Protein AF-0000000066236155 (afdb_homodimer)

Solvent-accessible surface area (backbone atoms only — not comparable to full-atom values): 28434 Å² total; per-residue (Å²): 131,83,72,70,74,89,80,79,51,72,67,55,50,50,52,40,49,52,50,2,46,52,50,35,32,51,56,62,68,60,38,56,63,58,37,56,52,37,30,51,53,31,34,50,50,44,53,50,48,28,62,64,23,57,62,57,20,73,87,44,65,39,70,66,44,49,29,49,39,26,66,70,63,38,53,65,57,51,31,50,46,17,38,54,59,53,51,72,61,53,44,28,56,55,38,67,43,96,62,77,49,43,83,54,29,48,75,28,66,68,56,39,48,37,46,46,50,54,36,65,73,32,44,26,56,83,58,42,53,34,59,78,73,53,60,76,59,52,72,67,48,47,51,29,26,47,49,26,47,12,50,42,49,18,43,53,50,50,54,51,47,52,57,48,48,48,49,51,50,50,52,47,50,53,51,50,52,40,40,76,75,63,32,42,82,42,81,60,53,70,22,81,47,82,81,62,40,51,50,85,52,17,23,21,52,59,29,37,43,63,95,42,74,30,48,30,37,34,26,38,95,89,68,27,34,31,36,30,34,76,43,70,32,83,42,71,70,54,37,54,50,47,43,52,49,50,42,50,41,50,35,53,51,42,30,72,74,56,28,75,86,37,35,45,65,42,74,42,74,33,33,63,29,97,129,83,72,69,76,88,79,80,50,72,67,56,50,50,51,39,44,51,50,0,42,51,50,35,30,51,56,63,69,59,38,54,62,57,37,55,52,36,29,52,53,32,35,50,50,46,53,51,46,27,60,64,23,58,63,57,19,73,88,44,65,38,70,66,45,51,29,48,39,27,66,69,65,38,53,64,56,52,31,50,47,18,38,56,60,52,52,74,60,53,45,28,56,55,38,67,44,95,61,77,49,43,83,55,29,48,74,27,66,68,57,37,49,37,45,46,51,53,36,65,75,33,43,26,55,85,57,42,53,35,58,79,72,52,63,75,59,52,73,67,49,46,51,28,29,46,50,24,46,10,50,44,51,18,42,52,50,51,54,52,46,53,55,49,48,49,48,50,50,51,52,47,50,54,52,50,52,39,38,76,74,63,32,41,80,41,84,60,52,71,24,82,48,82,82,64,40,49,48,84,52,17,22,20,52,59,29,38,42,61,93,40,74,31,49,30,37,33,27,38,93,87,68,29,36,30,36,31,34,75,44,67,29,82,43,70,70,56,38,54,51,47,42,53,48,50,44,49,42,48,35,52,50,43,32,72,74,56,28,75,86,38,37,46,67,42,77,43,77,35,32,63,29,78

Sequence (548 aa):
MTSAPPRWTTAELAEDAATSAAQFRTERLAVTDSWGTHYNQARGKFELLFKKLSDLNPEAITDDNLAEAYGLGLGEALRYLAGPPISDDDLQVIADVESIAPGVLKKNAEALRKVFGVIERVIDPHRFPWMETGGMPTEQQREAALLASSVLLAAQRIATERRNEGKDNQETMVKDYLRTLGFTEAPAAAINTIVKGPQAMQFCAECQLGERKADVVVRLHDTRLMAIECKVSNSSTNSVKRLNNDAAVKAEYWIKQFGTAQVVPSRSLVSSRYMTSAPPRWTTAELAEDAATSAAQFRTERLAVTDSWGTHYNQARGKFELLFKKLSDLNPEAITDDNLAEAYGLGLGEALRYLAGPPISDDDLQVIADVESIAPGVLKKNAEALRKVFGVIERVIDPHRFPWMETGGMPTEQQREAALLASSVLLAAQRIATERRNEGKDNQETMVKDYLRTLGFTEAPAAAINTIVKGPQAMQFCAECQLGERKADVVVRLHDTRLMAIECKVSNSSTNSVKRLNNDAAVKAEYWIKQFGTAQVVPSRSLVSSRY

Organism: Xanthomonas campestris pv. amaranthicola (NCBI:txid54735)

Nearest PDB structures (foldseek):
  6qvv-assembly2_B  TM=6.743E-01  e=4.532E-01  Toscana virus
  6wxx-assembly2_C  TM=3.110E-01  e=3.954E-02  Treponema succinifaciens DSM 2489
  6qw0-assembly2_B  TM=6.791E-01  e=1.448E+00  Toscana virus
  6xl1-assembly1_B  TM=3.116E-01  e=7.490E-02  Treponema succinifaciens DSM 2489
  6qw5-assembly2_B  TM=5.840E-01  e=8.584E-01  Toscana virus

Secondary structure (DSSP, 8-state):
------PPPHHHHHHHHHHHHHHHHHHHHTTHHHHHHHHHHHHHHHHHHHHHTTTT-GGG--HHHHHHHHHTT-HHHHHTTBSS---HHHHHHHHT-S---HHHHTT-HHHHHHHHHHHHHTB-TTT-HHHHH-S---HHHHHHHHHHHHHHHHHHHHHHHHHHHHHHHHHHHHHHHHHHTT-EEEPP--BSSGGGS--TTEEESSEEETTEEESEEEE-TTS-EEEEEEEEESSHHHHHHHIIIIIHHHHHHHHHHH-TTTEEEEEEEEES--/------PPPHHHHHHHHHHHHHHHHHHHHTTHHHHHHHHHHHHHHHHHHHHHTTTT-GGG--HHHHHHHHHTT-HHHHHTTBSS---HHHHHHHHT-S---HHHHTT-HHHHHHHHHHHHHTB-TTT-HHHHH-S---HHHHHHHHHHHHHHHHHHHHHHHHHHHHHHHHHHHHHHHHHHTT-EEEPP--BSSGGGS--TTEEESSEEETTEEESEEEE-TTS-EEEEEEEEESSHHHHHHHIIIIIHHHHHHHHHHH-TTTEEEEEEEEES--

Structure (mmCIF, N/CA/C/O backbone):
data_AF-0000000066236155-model_v1
#
loop_
_entity.id
_entity.type
_entity.pdbx_description
1 polymer 'Type II restriction enzyme XamI'
#
loop_
_atom_site.group_PDB
_atom_site.id
_atom_site.type_symbol
_atom_site.label_atom_id
_atom_site.label_alt_id
_atom_site.label_comp_id
_atom_site.label_asym_id
_atom_site.label_entity_id
_atom_site.label_seq_id
_atom_site.pdbx_PDB_ins_code
_atom_site.Cartn_x
_atom_site.Cartn_y
_atom_site.Cartn_z
_atom_site.occupancy
_atom_site.B_iso_or_equiv
_atom_site.auth_seq_id
_atom_site.auth_comp_id
_atom_site.auth_asym_id
_atom_site.auth_atom_id
_atom_site.pdbx_PDB_model_num
ATOM 1 N N . MET A 1 1 ? -25.531 40.344 -6.207 1 33.34 1 MET A N 1
ATOM 2 C CA . MET A 1 1 ? -26.203 39.469 -5.266 1 33.34 1 MET A CA 1
ATOM 3 C C . MET A 1 1 ? -25.297 38.281 -4.891 1 33.34 1 MET A C 1
ATOM 5 O O . MET A 1 1 ? -24.844 37.562 -5.762 1 33.34 1 MET A O 1
ATOM 9 N N . THR A 1 2 ? -24.438 38.375 -3.949 1 44 2 THR A N 1
ATOM 10 C CA . THR A 1 2 ? -23.438 37.406 -3.475 1 44 2 THR A CA 1
ATOM 11 C C . THR A 1 2 ? -24.078 36.062 -3.16 1 44 2 THR A C 1
ATOM 13 O O . THR A 1 2 ? -24.906 35.969 -2.256 1 44 2 THR A O 1
ATOM 16 N N . SER A 1 3 ? -24.5 35.375 -4.188 1 46.78 3 SER A N 1
ATOM 17 C CA . SER A 1 3 ? -25.188 34.094 -3.975 1 46.78 3 SER A CA 1
ATOM 18 C C . SER A 1 3 ? -24.5 33.25 -2.906 1 46.78 3 SER A C 1
ATOM 20 O O . SER A 1 3 ? -23.266 33.188 -2.855 1 46.78 3 SER A O 1
ATOM 22 N N . ALA A 1 4 ? -25.141 33.219 -1.815 1 55.09 4 ALA A N 1
ATOM 23 C CA . ALA A 1 4 ? -24.672 32.406 -0.691 1 55.09 4 ALA A CA 1
ATOM 24 C C . ALA A 1 4 ? -24.219 31.031 -1.155 1 55.09 4 ALA A C 1
ATOM 26 O O . ALA A 1 4 ? -24.781 30.469 -2.096 1 55.09 4 ALA A O 1
ATOM 27 N N . PRO A 1 5 ? -23.047 30.656 -0.865 1 65.12 5 PRO A N 1
ATOM 28 C CA . PRO A 1 5 ? -22.578 29.328 -1.229 1 65.12 5 PRO A CA 1
ATOM 29 C C . PRO A 1 5 ? -23.609 28.234 -0.926 1 65.12 5 PRO A C 1
ATOM 31 O O . PRO A 1 5 ? -24.359 28.344 0.045 1 65.12 5 PRO A O 1
ATOM 34 N N . PRO A 1 6 ? -23.953 27.469 -1.947 1 66.06 6 PRO A N 1
ATOM 35 C CA . PRO A 1 6 ? -24.891 26.375 -1.708 1 66.06 6 PRO A CA 1
ATOM 36 C C . PRO A 1 6 ? -24.562 25.578 -0.441 1 66.06 6 PRO A C 1
ATOM 38 O O . PRO A 1 6 ? -23.391 25.391 -0.109 1 66.06 6 PRO A O 1
ATOM 41 N N . ARG A 1 7 ? -25.578 25.484 0.436 1 78.44 7 ARG A N 1
ATOM 42 C CA . ARG A 1 7 ? -25.469 24.625 1.612 1 78.44 7 ARG A CA 1
ATOM 43 C C . ARG A 1 7 ? -26.188 23.297 1.385 1 78.44 7 ARG A C 1
ATOM 45 O O . ARG A 1 7 ? -27.297 23.266 0.849 1 78.44 7 ARG A O 1
ATOM 52 N N . TRP A 1 8 ? -25.5 22.188 1.574 1 77.5 8 TRP A N 1
ATOM 53 C CA . TRP A 1 8 ? -26.062 20.859 1.363 1 77.5 8 TRP A CA 1
ATOM 54 C C . TRP A 1 8 ? -26.609 20.281 2.67 1 77.5 8 TRP A C 1
ATOM 56 O O . TRP A 1 8 ? -25.984 20.453 3.727 1 77.5 8 TRP A O 1
ATOM 66 N N . THR A 1 9 ? -27.797 19.75 2.518 1 82.25 9 THR A N 1
ATOM 67 C CA . THR A 1 9 ? -28.344 19.031 3.664 1 82.25 9 THR A CA 1
ATOM 68 C C . THR A 1 9 ? -27.656 17.688 3.838 1 82.25 9 THR A C 1
ATOM 70 O O . THR A 1 9 ? -26.969 17.203 2.928 1 82.25 9 THR A O 1
ATOM 73 N N . THR A 1 10 ? -27.797 17.094 5 1 84.69 10 THR A N 1
ATOM 74 C CA . THR A 1 10 ? -27.25 15.773 5.258 1 84.69 10 THR A CA 1
ATOM 75 C C . THR A 1 10 ? -27.844 14.75 4.289 1 84.69 10 THR A C 1
ATOM 77 O O . THR A 1 10 ? -27.141 13.836 3.844 1 84.69 10 THR A O 1
ATOM 80 N N . ALA A 1 11 ? -29.078 14.969 3.979 1 86.44 11 ALA A N 1
ATOM 81 C CA . ALA A 1 11 ? -29.75 14.047 3.07 1 86.44 11 ALA A CA 1
ATOM 82 C C . ALA A 1 11 ? -29.156 14.125 1.666 1 86.44 11 ALA A C 1
ATOM 84 O O . ALA A 1 11 ? -28.953 13.102 1.011 1 86.44 11 ALA A O 1
ATOM 85 N N . GLU A 1 12 ? -28.906 15.32 1.27 1 82.31 12 GLU A N 1
ATOM 86 C CA . GLU A 1 12 ? -28.312 15.508 -0.051 1 82.31 12 GLU A CA 1
ATOM 87 C C . GLU A 1 12 ? -26.906 14.922 -0.115 1 82.31 12 GLU A C 1
ATOM 89 O O . GLU A 1 12 ? -26.531 14.305 -1.114 1 82.31 12 GLU A O 1
ATOM 94 N N . LEU A 1 13 ? -26.219 15.07 1.005 1 80.25 13 LEU A N 1
ATOM 95 C CA . LEU A 1 13 ? -24.875 14.523 1.069 1 80.25 13 LEU A CA 1
ATOM 96 C C . LEU A 1 13 ? -24.906 12.992 1.052 1 80.25 13 LEU A C 1
ATOM 98 O O . LEU A 1 13 ? -24.047 12.359 0.444 1 80.25 13 LEU A O 1
ATOM 102 N N . ALA A 1 14 ? -25.844 12.5 1.656 1 81.44 14 ALA A N 1
ATOM 103 C CA . ALA A 1 14 ? -26 11.047 1.681 1 81.44 14 ALA A CA 1
ATOM 104 C C . ALA A 1 14 ? -26.328 10.508 0.289 1 81.44 14 ALA A C 1
ATOM 106 O O . ALA A 1 14 ? -25.828 9.453 -0.101 1 81.44 14 ALA A O 1
ATOM 107 N N . GLU A 1 15 ? -27.109 11.227 -0.42 1 82.88 15 GLU A N 1
ATOM 108 C CA . GLU A 1 15 ? -27.453 10.836 -1.784 1 82.88 15 GLU A CA 1
ATOM 109 C C . GLU A 1 15 ? -26.219 10.883 -2.693 1 82.88 15 GLU A C 1
ATOM 111 O O . GLU A 1 15 ? -26.031 9.992 -3.52 1 82.88 15 GLU A O 1
ATOM 116 N N . ASP A 1 16 ? -25.484 11.906 -2.494 1 79.94 16 ASP A N 1
ATOM 117 C CA . ASP A 1 16 ? -24.266 12.039 -3.291 1 79.94 16 ASP A CA 1
ATOM 118 C C . ASP A 1 16 ? -23.281 10.93 -2.965 1 79.94 16 ASP A C 1
ATOM 120 O O . ASP A 1 16 ? -22.609 10.414 -3.859 1 79.94 16 ASP A O 1
ATOM 124 N N . ALA A 1 17 ? -23.281 10.602 -1.735 1 77 17 ALA A N 1
ATOM 125 C CA . ALA A 1 17 ? -22.391 9.516 -1.315 1 77 17 ALA A CA 1
ATOM 126 C C . ALA A 1 17 ? -22.828 8.195 -1.942 1 77 17 ALA A C 1
ATOM 128 O O . ALA A 1 17 ? -21.984 7.395 -2.363 1 77 17 ALA A O 1
ATOM 129 N N . ALA A 1 18 ? -24.078 8.008 -2.021 1 80 18 ALA A N 1
ATOM 130 C CA . ALA A 1 18 ? -24.609 6.785 -2.621 1 80 18 ALA A CA 1
ATOM 131 C C . ALA A 1 18 ? -24.297 6.723 -4.113 1 80 18 ALA A C 1
ATOM 133 O O . ALA A 1 18 ? -23.953 5.656 -4.637 1 80 18 ALA A O 1
ATOM 134 N N . THR A 1 19 ? -24.375 7.824 -4.715 1 80.69 19 THR A N 1
ATOM 135 C CA . THR A 1 19 ? -24.062 7.902 -6.137 1 80.69 19 THR A CA 1
ATOM 136 C C . THR A 1 19 ? -22.578 7.602 -6.379 1 80.69 19 THR A C 1
ATOM 138 O O . THR A 1 19 ? -22.234 6.863 -7.301 1 80.69 19 THR A O 1
ATOM 141 N N . SER A 1 20 ? -21.766 8.164 -5.543 1 76.75 20 SER A N 1
ATOM 142 C CA . SER A 1 20 ? -20.328 7.926 -5.652 1 76.75 20 SER A CA 1
ATOM 143 C C . SER A 1 20 ? -20 6.453 -5.434 1 76.75 20 SER A C 1
ATOM 145 O O . SER A 1 20 ? -19.172 5.887 -6.148 1 76.75 20 SER A O 1
ATOM 147 N N . ALA A 1 21 ? -20.625 5.875 -4.551 1 75.75 21 ALA A N 1
ATOM 148 C CA . ALA A 1 21 ? -20.406 4.461 -4.266 1 75.75 21 ALA A CA 1
ATOM 149 C C . ALA A 1 21 ? -20.828 3.59 -5.445 1 75.75 21 ALA A C 1
ATOM 151 O O . ALA A 1 21 ? -20.156 2.609 -5.773 1 75.75 21 ALA A O 1
ATOM 152 N N . ALA A 1 22 ? -21.859 3.939 -6.062 1 79.19 22 ALA A N 1
ATOM 153 C CA . ALA A 1 22 ? -22.359 3.207 -7.23 1 79.19 22 ALA A CA 1
ATOM 154 C C . ALA A 1 22 ? -21.375 3.307 -8.391 1 79.19 22 ALA A C 1
ATOM 156 O O . ALA A 1 22 ? -21.141 2.326 -9.102 1 79.19 22 ALA A O 1
ATOM 157 N N . GLN A 1 23 ? -20.828 4.457 -8.531 1 76.25 23 GLN A N 1
ATOM 158 C CA . GLN A 1 23 ? -19.844 4.652 -9.586 1 76.25 23 GLN A CA 1
ATOM 159 C C . GLN A 1 23 ? -18.594 3.83 -9.32 1 76.25 23 GLN A C 1
ATOM 161 O O . GLN A 1 23 ? -18.016 3.242 -10.25 1 76.25 23 GLN A O 1
ATOM 166 N N . PHE A 1 24 ? -18.25 3.811 -8.125 1 76.12 24 PHE A N 1
ATOM 167 C CA . PHE A 1 24 ? -17.109 3.002 -7.727 1 76.12 24 PHE A CA 1
ATOM 168 C C . PHE A 1 24 ? -17.344 1.529 -8.039 1 76.12 24 PHE A C 1
ATOM 170 O O . PHE A 1 24 ? -16.453 0.841 -8.547 1 76.12 24 PHE A O 1
ATOM 177 N N . ARG A 1 25 ? -18.438 1.12 -7.77 1 77.5 25 ARG A N 1
ATOM 178 C CA . ARG A 1 25 ? -18.812 -0.267 -8.023 1 77.5 25 ARG A CA 1
ATOM 179 C C . ARG A 1 25 ? -18.719 -0.595 -9.508 1 77.5 25 ARG A C 1
ATOM 181 O O . ARG A 1 25 ? -18.156 -1.625 -9.891 1 77.5 25 ARG A O 1
ATOM 188 N N . THR A 1 26 ? -19.172 0.291 -10.203 1 75.5 26 THR A N 1
ATOM 189 C CA . THR A 1 26 ? -19.172 0.082 -11.648 1 75.5 26 THR A CA 1
ATOM 190 C C . THR A 1 26 ? -17.75 0.044 -12.195 1 75.5 26 THR A C 1
ATOM 192 O O . THR A 1 26 ? -17.406 -0.819 -13.008 1 75.5 26 THR A O 1
ATOM 195 N N . GLU A 1 27 ? -16.953 0.923 -11.711 1 75.06 27 GLU A N 1
ATOM 196 C CA . GLU A 1 27 ? -15.578 1.017 -12.172 1 75.06 27 GLU A CA 1
ATOM 197 C C . GLU A 1 27 ? -14.773 -0.221 -11.781 1 75.06 27 GLU A C 1
ATOM 199 O O . GLU A 1 27 ? -13.969 -0.724 -12.562 1 75.06 27 GLU A O 1
ATOM 204 N N . ARG A 1 28 ? -15.039 -0.648 -10.633 1 75.94 28 ARG A N 1
ATOM 205 C CA . ARG A 1 28 ? -14.281 -1.782 -10.109 1 75.94 28 ARG A CA 1
ATOM 206 C C . ARG A 1 28 ? -14.719 -3.084 -10.773 1 75.94 28 ARG A C 1
ATOM 208 O O . ARG A 1 28 ? -13.914 -4 -10.945 1 75.94 28 ARG A O 1
ATOM 215 N N . LEU A 1 29 ? -15.945 -3.145 -11.148 1 73 29 LEU A N 1
ATOM 216 C CA . LEU A 1 29 ? -16.469 -4.359 -11.766 1 73 29 LEU A CA 1
ATOM 217 C C . LEU A 1 29 ? -16.125 -4.395 -13.258 1 73 29 LEU A C 1
ATOM 219 O O . LEU A 1 29 ? -16.125 -5.461 -13.875 1 73 29 LEU A O 1
ATOM 223 N N . ALA A 1 30 ? -15.828 -3.213 -13.844 1 65.38 30 ALA A N 1
ATOM 224 C CA . ALA A 1 30 ? -15.414 -3.154 -15.242 1 65.38 30 ALA A CA 1
ATOM 225 C C . ALA A 1 30 ? -13.977 -3.625 -15.414 1 65.38 30 ALA A C 1
ATOM 227 O O . ALA A 1 30 ? -13.523 -3.869 -16.531 1 65.38 30 ALA A O 1
ATOM 228 N N . VAL A 1 31 ? -13.258 -3.881 -14.406 1 59.88 31 VAL A N 1
ATOM 229 C CA . VAL A 1 31 ? -11.812 -4.07 -14.273 1 59.88 31 VAL A CA 1
ATOM 230 C C . VAL A 1 31 ? -11.406 -5.398 -14.914 1 59.88 31 VAL A C 1
ATOM 232 O O . VAL A 1 31 ? -10.234 -5.609 -15.227 1 59.88 31 VAL A O 1
ATOM 235 N N . THR A 1 32 ? -12.25 -6.199 -15.398 1 62.56 32 THR A N 1
ATOM 236 C CA . THR A 1 32 ? -11.852 -7.5 -15.922 1 62.56 32 THR A CA 1
ATOM 237 C C . THR A 1 32 ? -10.93 -7.332 -17.125 1 62.56 32 THR A C 1
ATOM 239 O O . THR A 1 32 ? -9.938 -8.055 -17.266 1 62.56 32 THR A O 1
ATOM 242 N N . ASP A 1 33 ? -11.078 -6.383 -17.828 1 74.12 33 ASP A N 1
ATOM 243 C CA . ASP A 1 33 ? -10.242 -6.219 -19.016 1 74.12 33 ASP A CA 1
ATOM 244 C C . ASP A 1 33 ? -8.844 -5.73 -18.641 1 74.12 33 ASP A C 1
ATOM 246 O O . ASP A 1 33 ? -7.848 -6.191 -19.203 1 74.12 33 ASP A O 1
ATOM 250 N N . SER A 1 34 ? -8.703 -5.004 -17.641 1 86.5 34 SER A N 1
ATOM 251 C CA . SER A 1 34 ? -7.41 -4.484 -17.219 1 86.5 34 SER A CA 1
ATOM 252 C C . SER A 1 34 ? -6.559 -5.578 -16.578 1 86.5 34 SER A C 1
ATOM 254 O O . SER A 1 34 ? -5.34 -5.621 -16.781 1 86.5 34 SER A O 1
ATOM 256 N N . TRP A 1 35 ? -7.215 -6.523 -15.984 1 92.62 35 TRP A N 1
ATOM 257 C CA . TRP A 1 35 ? -6.484 -7.617 -15.344 1 92.62 35 TRP A CA 1
ATOM 258 C C . TRP A 1 35 ? -5.773 -8.477 -16.391 1 92.62 35 TRP A C 1
ATOM 260 O O . TRP A 1 35 ? -4.578 -8.75 -16.266 1 92.62 35 TRP A O 1
ATOM 270 N N . GLY A 1 36 ? -6.527 -8.852 -17.422 1 93.19 36 GLY A N 1
ATOM 271 C CA . GLY A 1 36 ? -5.938 -9.641 -18.484 1 93.19 36 GLY A CA 1
ATOM 272 C C . GLY A 1 36 ? -4.746 -8.969 -19.141 1 93.19 36 GLY A C 1
ATOM 273 O O . GLY A 1 36 ? -3.736 -9.625 -19.422 1 93.19 36 GLY A O 1
ATOM 274 N N . THR A 1 37 ? -4.859 -7.734 -19.297 1 94.19 37 THR A N 1
ATOM 275 C CA . THR A 1 37 ? -3.783 -6.973 -19.922 1 94.19 37 THR A CA 1
ATOM 276 C C . THR A 1 37 ? -2.533 -6.98 -19.047 1 94.19 37 THR A C 1
ATOM 278 O O . THR A 1 37 ? -1.435 -7.258 -19.531 1 94.19 37 THR A O 1
ATOM 281 N N . HIS A 1 38 ? -2.727 -6.73 -17.797 1 95.62 38 HIS A N 1
ATOM 282 C CA . HIS A 1 38 ? -1.588 -6.699 -16.891 1 95.62 38 HIS A CA 1
ATOM 283 C C . HIS A 1 38 ? -0.972 -8.086 -16.734 1 95.62 38 HIS A C 1
ATOM 285 O O . HIS A 1 38 ? 0.251 -8.219 -16.641 1 95.62 38 HIS A O 1
ATOM 291 N N . TYR A 1 39 ? -1.815 -9.07 -16.734 1 97.38 39 TYR A N 1
ATOM 292 C CA . TYR A 1 39 ? -1.308 -10.438 -16.641 1 97.38 39 TYR A CA 1
ATOM 293 C C . TYR A 1 39 ? -0.441 -10.773 -17.859 1 97.38 39 TYR A C 1
ATOM 295 O O . TYR A 1 39 ? 0.671 -11.289 -17.703 1 97.38 39 TYR A O 1
ATOM 303 N N . ASN A 1 40 ? -0.955 -10.469 -18.984 1 97.31 40 ASN A N 1
ATOM 304 C CA . ASN A 1 40 ? -0.238 -10.797 -20.203 1 97.31 40 ASN A CA 1
ATOM 305 C C . ASN A 1 40 ? 1.089 -10.047 -20.297 1 97.31 40 ASN A C 1
ATOM 307 O O . ASN A 1 40 ? 2.092 -10.609 -20.75 1 97.31 40 ASN A O 1
ATOM 311 N N . GLN A 1 41 ? 1.054 -8.844 -19.891 1 96.81 41 GLN A N 1
ATOM 312 C CA . GLN A 1 41 ? 2.291 -8.07 -19.875 1 96.81 41 GLN A CA 1
ATOM 313 C C . GLN A 1 41 ? 3.307 -8.672 -18.906 1 96.81 41 GLN A C 1
ATOM 315 O O . GLN A 1 41 ? 4.484 -8.805 -19.25 1 96.81 41 GLN A O 1
ATOM 320 N N . ALA A 1 42 ? 2.824 -9 -17.766 1 97.81 42 ALA A N 1
ATOM 321 C CA . ALA A 1 42 ? 3.695 -9.617 -16.766 1 97.81 42 ALA A CA 1
ATOM 322 C C . ALA A 1 42 ? 4.234 -10.961 -17.266 1 97.81 42 ALA A C 1
ATOM 324 O O . ALA A 1 42 ? 5.426 -11.242 -17.141 1 97.81 42 ALA A O 1
ATOM 325 N N . ARG A 1 43 ? 3.33 -11.719 -17.844 1 98.19 43 ARG A N 1
ATOM 326 C CA . ARG A 1 43 ? 3.75 -13.016 -18.359 1 98.19 43 ARG A CA 1
ATOM 327 C C . ARG A 1 43 ? 4.824 -12.859 -19.438 1 98.19 43 ARG A C 1
ATOM 329 O O . ARG A 1 43 ? 5.809 -13.602 -19.453 1 98.19 43 ARG A O 1
ATOM 336 N N . GLY A 1 44 ? 4.586 -11.93 -20.297 1 97.75 44 GLY A N 1
ATOM 337 C CA . GLY A 1 44 ? 5.582 -11.656 -21.328 1 97.75 44 GLY A CA 1
ATOM 338 C C . GLY A 1 44 ? 6.945 -11.305 -20.75 1 97.75 44 GLY A C 1
ATOM 339 O O . GLY A 1 44 ? 7.969 -11.766 -21.266 1 97.75 44 GLY A O 1
ATOM 340 N N . LYS A 1 45 ? 6.992 -10.562 -19.75 1 97.5 45 LYS A N 1
ATOM 341 C CA . LYS A 1 45 ? 8.242 -10.18 -19.094 1 97.5 45 LYS A CA 1
ATOM 342 C C . LYS A 1 45 ? 8.961 -11.391 -18.516 1 97.5 45 LYS A C 1
ATOM 344 O O . LYS A 1 45 ? 10.172 -11.539 -18.672 1 97.5 45 LYS A O 1
ATOM 349 N N . PHE A 1 46 ? 8.219 -12.242 -17.875 1 98.25 46 PHE A N 1
ATOM 350 C CA . PHE A 1 46 ? 8.836 -13.398 -17.25 1 98.25 46 PHE A CA 1
ATOM 351 C C . PHE A 1 46 ? 9.281 -14.414 -18.281 1 98.25 46 PHE A C 1
ATOM 353 O O . PHE A 1 46 ? 10.312 -15.07 -18.125 1 98.25 46 PHE A O 1
ATOM 360 N N . GLU A 1 47 ? 8.445 -14.578 -19.312 1 98.19 47 GLU A N 1
ATOM 361 C CA . GLU A 1 47 ? 8.875 -15.477 -20.375 1 98.19 47 GLU A CA 1
ATOM 362 C C . GLU A 1 47 ? 10.188 -15.016 -21 1 98.19 47 GLU A C 1
ATOM 364 O O . GLU A 1 47 ? 11.078 -15.828 -21.266 1 98.19 47 GLU A O 1
ATOM 369 N N . LEU A 1 48 ? 10.281 -13.734 -21.188 1 97.56 48 LEU A N 1
ATOM 370 C CA . LEU A 1 48 ? 11.523 -13.18 -21.734 1 97.56 48 LEU A CA 1
ATOM 371 C C . LEU A 1 48 ? 12.672 -13.367 -20.75 1 97.56 48 LEU A C 1
ATOM 373 O O . LEU A 1 48 ? 13.789 -13.711 -21.156 1 97.56 48 LEU A O 1
ATOM 377 N N . LEU A 1 49 ? 12.438 -13.172 -19.5 1 97.12 49 LEU A N 1
ATOM 378 C CA . LEU A 1 49 ? 13.461 -13.359 -18.484 1 97.12 49 LEU A CA 1
ATOM 379 C C . LEU A 1 49 ? 13.922 -14.812 -18.438 1 97.12 49 LEU A C 1
ATOM 381 O O . LEU A 1 49 ? 15.125 -15.086 -18.359 1 97.12 49 LEU A O 1
ATOM 385 N N . PHE A 1 50 ? 12.945 -15.75 -18.469 1 96.94 50 PHE A N 1
ATOM 386 C CA . PHE A 1 50 ? 13.266 -17.172 -18.469 1 96.94 50 PHE A CA 1
ATOM 387 C C . PHE A 1 50 ? 14.117 -17.547 -19.688 1 96.94 50 PHE A C 1
ATOM 389 O O . PHE A 1 50 ? 15.055 -18.328 -19.562 1 96.94 50 PHE A O 1
ATOM 396 N N . LYS A 1 51 ? 13.711 -16.969 -20.766 1 95.44 51 LYS A N 1
ATOM 397 C CA . LYS A 1 51 ? 14.492 -17.219 -21.969 1 95.44 51 LYS A CA 1
ATOM 398 C C . LYS A 1 51 ? 15.914 -16.688 -21.812 1 95.44 51 LYS A C 1
ATOM 400 O O . LYS A 1 51 ? 16.875 -17.391 -22.125 1 95.44 51 LYS A O 1
ATOM 405 N N . LYS A 1 52 ? 16.078 -15.508 -21.344 1 93.94 52 LYS A N 1
ATOM 406 C CA . LYS A 1 52 ? 17.375 -14.844 -21.219 1 93.94 52 LYS A CA 1
ATOM 407 C C . LYS A 1 52 ? 18.266 -15.555 -20.203 1 93.94 52 LYS A C 1
ATOM 409 O O . LYS A 1 52 ? 19.484 -15.617 -20.359 1 93.94 52 LYS A O 1
ATOM 414 N N . LEU A 1 53 ? 17.641 -16.062 -19.156 1 93.44 53 LEU A N 1
ATOM 415 C CA . LEU A 1 53 ? 18.422 -16.672 -18.078 1 93.44 53 LEU A CA 1
ATOM 416 C C . LEU A 1 53 ? 18.266 -18.188 -18.078 1 93.44 53 LEU A C 1
ATOM 418 O O . LEU A 1 53 ? 18.5 -18.844 -17.062 1 93.44 53 LEU A O 1
ATOM 422 N N . SER A 1 54 ? 17.781 -18.734 -19.219 1 93.19 54 SER A N 1
ATOM 423 C CA . SER A 1 54 ? 17.656 -20.188 -19.422 1 93.19 54 SER A CA 1
ATOM 424 C C . SER A 1 54 ? 16.875 -20.828 -18.281 1 93.19 54 SER A C 1
ATOM 426 O O . SER A 1 54 ? 17.344 -21.766 -17.656 1 93.19 54 SER A O 1
ATOM 428 N N . ASP A 1 55 ? 15.664 -20.297 -18.031 1 95.56 55 ASP A N 1
ATOM 429 C CA . ASP A 1 55 ? 14.727 -20.797 -17.031 1 95.56 55 ASP A CA 1
ATOM 430 C C . ASP A 1 55 ? 15.367 -20.781 -15.641 1 95.56 55 ASP A C 1
ATOM 432 O O . ASP A 1 55 ? 15.188 -21.719 -14.867 1 95.56 55 ASP A O 1
ATOM 436 N N . LEU A 1 56 ? 16.234 -19.766 -15.398 1 92.75 56 LEU A N 1
ATOM 437 C CA . LEU A 1 56 ? 16.891 -19.5 -14.125 1 92.75 56 LEU A CA 1
ATOM 438 C C . LEU A 1 56 ? 17.859 -20.625 -13.766 1 92.75 56 LEU A C 1
ATOM 440 O O . LEU A 1 56 ? 17.953 -21.031 -12.609 1 92.75 56 LEU A O 1
ATOM 444 N N . ASN A 1 57 ? 18.422 -21.141 -14.773 1 89.12 57 ASN A N 1
ATOM 445 C CA . ASN A 1 57 ? 19.562 -22.031 -14.562 1 89.12 57 ASN A CA 1
ATOM 446 C C . ASN A 1 57 ? 20.766 -21.281 -13.984 1 89.12 57 ASN A C 1
ATOM 448 O O . ASN A 1 57 ? 21.219 -20.297 -14.562 1 89.12 57 ASN A O 1
ATOM 452 N N . PRO A 1 58 ? 21.203 -21.719 -12.852 1 84.5 58 PRO A N 1
ATOM 453 C CA . PRO A 1 58 ? 22.297 -21 -12.195 1 84.5 58 PRO A CA 1
ATOM 454 C C . PRO A 1 58 ? 23.5 -20.797 -13.109 1 84.5 58 PRO A C 1
ATOM 456 O O . PRO A 1 58 ? 24.188 -19.781 -13.008 1 84.5 58 PRO A O 1
ATOM 459 N N . GLU A 1 59 ? 23.766 -21.688 -14.023 1 85.94 59 GLU A N 1
ATOM 460 C CA . GLU A 1 59 ? 24.906 -21.578 -14.938 1 85.94 59 GLU A CA 1
ATOM 461 C C . GLU A 1 59 ? 24.703 -20.453 -15.945 1 85.94 59 GLU A C 1
ATOM 463 O O . GLU A 1 59 ? 25.672 -19.922 -16.484 1 85.94 59 GLU A O 1
ATOM 468 N N . ALA A 1 60 ? 23.516 -20.156 -16.188 1 86.62 60 ALA A N 1
ATOM 469 C CA . ALA A 1 60 ? 23.203 -19.125 -17.172 1 86.62 60 ALA A CA 1
ATOM 470 C C . ALA A 1 60 ? 23.172 -17.734 -16.547 1 86.62 60 ALA A C 1
ATOM 472 O O . ALA A 1 60 ? 23.109 -16.734 -17.25 1 86.62 60 ALA A O 1
ATOM 473 N N . ILE A 1 61 ? 23.172 -17.656 -15.25 1 86.88 61 ILE A N 1
ATOM 474 C CA . ILE A 1 61 ? 23.141 -16.391 -14.539 1 86.88 61 ILE A CA 1
ATOM 475 C C . ILE A 1 61 ? 24.547 -15.805 -14.453 1 86.88 61 ILE A C 1
ATOM 477 O O . ILE A 1 61 ? 25.25 -15.992 -13.453 1 86.88 61 ILE A O 1
ATOM 481 N N . THR A 1 62 ? 24.922 -15.172 -15.547 1 89.25 62 THR A N 1
ATOM 482 C CA . THR A 1 62 ? 26.203 -14.5 -15.656 1 89.25 62 THR A CA 1
ATOM 483 C C . THR A 1 62 ? 26.031 -12.984 -15.625 1 89.25 62 THR A C 1
ATOM 485 O O . THR A 1 62 ? 24.922 -12.484 -15.805 1 89.25 62 THR A O 1
ATOM 488 N N . ASP A 1 63 ? 27.094 -12.297 -15.477 1 87.31 63 ASP A N 1
ATOM 489 C CA . ASP A 1 63 ? 27.031 -10.836 -15.461 1 87.31 63 ASP A CA 1
ATOM 490 C C . ASP A 1 63 ? 26.516 -10.289 -16.781 1 87.31 63 ASP A C 1
ATOM 492 O O . ASP A 1 63 ? 25.734 -9.344 -16.812 1 87.31 63 ASP A O 1
ATOM 496 N N . ASP A 1 64 ? 26.953 -10.914 -17.797 1 90.44 64 ASP A N 1
ATOM 497 C CA . ASP A 1 64 ? 26.547 -10.461 -19.125 1 90.44 64 ASP A CA 1
ATOM 498 C C . ASP A 1 64 ? 25.047 -10.656 -19.344 1 90.44 64 ASP A C 1
ATOM 500 O O . ASP A 1 64 ? 24.359 -9.758 -19.828 1 90.44 64 ASP A O 1
ATOM 504 N N . ASN A 1 65 ? 24.578 -11.836 -18.984 1 92.5 65 ASN A N 1
ATOM 505 C CA . ASN A 1 65 ? 23.156 -12.117 -19.172 1 92.5 65 ASN A CA 1
ATOM 506 C C . ASN A 1 65 ? 22.297 -11.219 -18.281 1 92.5 65 ASN A C 1
ATOM 508 O O . ASN A 1 65 ? 21.219 -10.789 -18.688 1 92.5 65 ASN A O 1
ATOM 512 N N . LEU A 1 66 ? 22.781 -10.961 -17.109 1 91.5 66 LEU A N 1
ATOM 513 C CA . LEU A 1 66 ? 22.078 -10.086 -16.188 1 91.5 66 LEU A CA 1
ATOM 514 C C . LEU A 1 66 ? 22.031 -8.656 -16.719 1 91.5 66 LEU A C 1
ATOM 516 O O . LEU A 1 66 ? 20.984 -7.996 -16.656 1 91.5 66 LEU A O 1
ATOM 520 N N . ALA A 1 67 ? 23.172 -8.203 -17.219 1 90.5 67 ALA A N 1
ATOM 521 C CA . ALA A 1 67 ? 23.219 -6.871 -17.812 1 90.5 67 ALA A CA 1
ATOM 522 C C . ALA A 1 67 ? 22.25 -6.746 -18.969 1 90.5 67 ALA A C 1
ATOM 524 O O . ALA A 1 67 ? 21.562 -5.723 -19.109 1 90.5 67 ALA A O 1
ATOM 525 N N . GLU A 1 68 ? 22.203 -7.727 -19.766 1 91.88 68 GLU A N 1
ATOM 526 C CA . GLU A 1 68 ? 21.281 -7.73 -20.891 1 91.88 68 GLU A CA 1
ATOM 527 C C . GLU A 1 68 ? 19.828 -7.711 -20.406 1 91.88 68 GLU A C 1
ATOM 529 O O . GLU A 1 68 ? 18.984 -7.008 -20.969 1 91.88 68 GLU A O 1
ATOM 534 N N . ALA A 1 69 ? 19.562 -8.547 -19.391 1 92.31 69 ALA A N 1
ATOM 535 C CA . ALA A 1 69 ? 18.203 -8.57 -18.828 1 92.31 69 ALA A CA 1
ATOM 536 C C . ALA A 1 69 ? 17.797 -7.188 -18.328 1 92.31 69 ALA A C 1
ATOM 538 O O . ALA A 1 69 ? 16.672 -6.738 -18.594 1 92.31 69 ALA A O 1
ATOM 539 N N . TYR A 1 70 ? 18.656 -6.488 -17.672 1 89.56 70 TYR A N 1
ATOM 540 C CA . TYR A 1 70 ? 18.359 -5.145 -17.203 1 89.56 70 TYR A CA 1
ATOM 541 C C . TYR A 1 70 ? 18.172 -4.18 -18.359 1 89.56 70 TYR A C 1
ATOM 543 O O . TYR A 1 70 ? 17.297 -3.312 -18.328 1 89.56 70 TYR A O 1
ATOM 551 N N . GLY A 1 71 ? 19 -4.367 -19.312 1 87.62 71 GLY A N 1
ATOM 552 C CA . GLY A 1 71 ? 18.891 -3.537 -20.5 1 87.62 71 GLY A CA 1
ATOM 553 C C . GLY A 1 71 ? 17.562 -3.689 -21.219 1 87.62 71 GLY A C 1
ATOM 554 O O . GLY A 1 71 ? 17.078 -2.75 -21.844 1 87.62 71 GLY A O 1
ATOM 555 N N . LEU A 1 72 ? 16.953 -4.832 -21.016 1 91.44 72 LEU A N 1
ATOM 556 C CA . LEU A 1 72 ? 15.664 -5.121 -21.656 1 91.44 72 LEU A CA 1
ATOM 557 C C . LEU A 1 72 ? 14.508 -4.711 -20.75 1 91.44 72 LEU A C 1
ATOM 559 O O . LEU A 1 72 ? 13.352 -5.012 -21.047 1 91.44 72 LEU A O 1
ATOM 563 N N . GLY A 1 73 ? 14.836 -4.086 -19.641 1 90.88 73 GLY A N 1
ATOM 564 C CA . GLY A 1 73 ? 13.805 -3.615 -18.734 1 90.88 73 GLY A CA 1
ATOM 565 C C . GLY A 1 73 ? 13.234 -4.715 -17.859 1 90.88 73 GLY A C 1
ATOM 566 O O . GLY A 1 73 ? 12.086 -4.629 -17.406 1 90.88 73 GLY A O 1
ATOM 567 N N . LEU A 1 74 ? 14.008 -5.742 -17.594 1 94.62 74 LEU A N 1
ATOM 568 C CA . LEU A 1 74 ? 13.492 -6.891 -16.859 1 94.62 74 LEU A CA 1
ATOM 569 C C . LEU A 1 74 ? 13.875 -6.812 -15.383 1 94.62 74 LEU A C 1
ATOM 571 O O . LEU A 1 74 ? 13.758 -7.797 -14.656 1 94.62 74 LEU A O 1
ATOM 575 N N . GLY A 1 75 ? 14.367 -5.625 -14.977 1 93 75 GLY A N 1
ATOM 576 C CA . GLY A 1 75 ? 14.74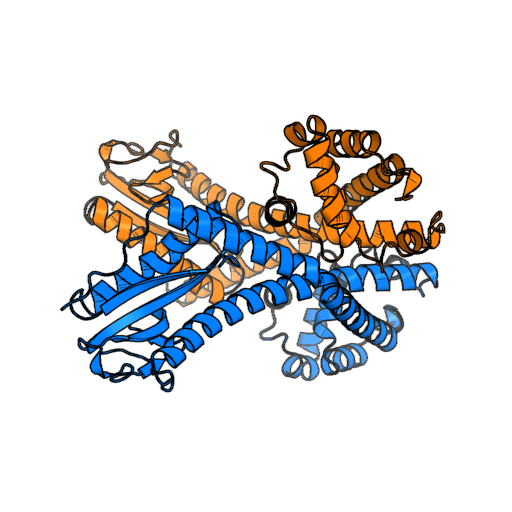2 -5.434 -13.586 1 93 75 GLY A CA 1
ATOM 577 C C . GLY A 1 75 ? 13.602 -5.695 -12.625 1 93 75 GLY A C 1
ATOM 578 O O . GLY A 1 75 ? 13.805 -6.289 -11.562 1 93 75 GLY A O 1
ATOM 579 N N . GLU A 1 76 ? 12.461 -5.289 -13.039 1 94.56 76 GLU A N 1
ATOM 580 C CA . GLU A 1 76 ? 11.281 -5.512 -12.211 1 94.56 76 GLU A CA 1
ATOM 581 C C . GLU A 1 76 ? 10.984 -7 -12.055 1 94.56 76 GLU A C 1
ATOM 5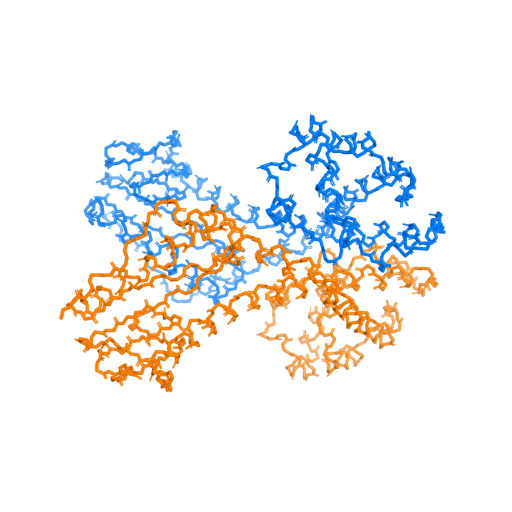83 O O . GLU A 1 76 ? 10.727 -7.477 -10.945 1 94.56 76 GLU A O 1
ATOM 588 N N . ALA A 1 77 ? 11.023 -7.727 -13.141 1 96.56 77 ALA A N 1
ATOM 589 C CA . ALA A 1 77 ? 10.789 -9.164 -13.086 1 96.56 77 ALA A CA 1
ATOM 590 C C . ALA A 1 77 ? 11.82 -9.859 -12.203 1 96.56 77 ALA A C 1
ATOM 592 O O . ALA A 1 77 ? 11.492 -10.805 -11.477 1 96.56 77 ALA A O 1
ATOM 593 N N . LEU A 1 78 ? 13.031 -9.375 -12.227 1 95.31 78 LEU A N 1
ATOM 594 C CA . LEU A 1 78 ? 14.086 -9.938 -11.398 1 95.31 78 LEU A CA 1
ATOM 595 C C . LEU A 1 78 ? 13.766 -9.773 -9.914 1 95.31 78 LEU A C 1
ATOM 597 O O . LEU A 1 78 ? 13.891 -10.719 -9.141 1 95.31 78 LEU A O 1
ATOM 601 N N . ARG A 1 79 ? 13.281 -8.648 -9.547 1 95.12 79 ARG A N 1
ATOM 602 C CA . ARG A 1 79 ? 12.938 -8.391 -8.148 1 95.12 79 ARG A CA 1
ATOM 603 C C . ARG A 1 79 ? 11.789 -9.289 -7.695 1 95.12 79 ARG A C 1
ATOM 605 O O . ARG A 1 79 ? 11.719 -9.664 -6.523 1 95.12 79 ARG A O 1
ATOM 612 N N . TYR A 1 80 ? 10.969 -9.68 -8.609 1 97.31 80 TYR A N 1
ATOM 613 C CA . TYR A 1 80 ? 9.781 -10.469 -8.281 1 97.31 80 TYR A CA 1
ATOM 614 C C . TYR A 1 80 ? 10.094 -11.961 -8.281 1 97.31 80 TYR A C 1
ATOM 616 O O . TYR A 1 80 ? 9.219 -12.781 -8.016 1 97.31 80 TYR A O 1
ATOM 624 N N . LEU A 1 81 ? 11.383 -12.297 -8.555 1 96.12 81 LEU A N 1
ATOM 625 C CA . LEU A 1 81 ? 11.805 -13.68 -8.352 1 96.12 81 LEU A CA 1
ATOM 626 C C . LEU A 1 81 ? 11.922 -14 -6.863 1 96.12 81 LEU A C 1
ATOM 628 O O . LEU A 1 81 ? 11.859 -15.172 -6.473 1 96.12 81 LEU A O 1
ATOM 632 N N . ALA A 1 82 ? 12.109 -12.977 -6.137 1 93.88 82 ALA A N 1
ATOM 633 C CA . ALA A 1 82 ? 12.305 -13.133 -4.699 1 93.88 82 ALA A CA 1
ATOM 634 C C . ALA A 1 82 ? 11 -13.5 -4 1 93.88 82 ALA A C 1
ATOM 636 O O . ALA A 1 82 ? 9.914 -13.18 -4.484 1 93.88 82 ALA A O 1
ATOM 637 N N . GLY A 1 83 ? 11.062 -14.164 -2.922 1 92.56 83 GLY A N 1
ATOM 638 C CA . GLY A 1 83 ? 9.984 -14.398 -1.979 1 92.56 83 GLY A CA 1
ATOM 639 C C . GLY A 1 83 ? 10.242 -13.797 -0.609 1 92.56 83 GLY A C 1
ATOM 640 O O . GLY A 1 83 ? 10.977 -14.375 0.198 1 92.56 83 GLY A O 1
ATOM 641 N N . PRO A 1 84 ? 9.68 -12.773 -0.256 1 92.31 84 PRO A N 1
ATOM 642 C CA . PRO A 1 84 ? 8.711 -11.953 -0.99 1 92.31 84 PRO A CA 1
ATOM 643 C C . PRO A 1 84 ? 9.375 -11.031 -2.014 1 92.31 84 PRO A C 1
ATOM 645 O O . PRO A 1 84 ? 10.594 -10.828 -1.965 1 92.31 84 PRO A O 1
ATOM 648 N N . PRO A 1 85 ? 8.57 -10.531 -2.936 1 93.75 85 PRO A N 1
ATOM 649 C CA . PRO A 1 85 ? 9.141 -9.57 -3.887 1 93.75 85 PRO A CA 1
ATOM 650 C C . PRO A 1 85 ? 9.805 -8.383 -3.199 1 93.75 85 PRO A C 1
ATOM 652 O O . PRO A 1 85 ? 9.398 -7.992 -2.102 1 93.75 85 PRO A O 1
ATOM 655 N N . ILE A 1 86 ? 10.75 -7.832 -3.846 1 91 86 ILE A N 1
ATOM 656 C CA . ILE A 1 86 ? 11.5 -6.715 -3.279 1 91 86 ILE A CA 1
ATOM 657 C C . ILE A 1 86 ? 11.172 -5.438 -4.051 1 91 86 ILE A C 1
ATOM 659 O O . ILE A 1 86 ? 11.203 -5.422 -5.285 1 91 86 ILE A O 1
ATOM 663 N N . SER A 1 87 ? 10.875 -4.422 -3.326 1 88.94 87 SER A N 1
ATOM 664 C CA . SER A 1 87 ? 10.602 -3.145 -3.977 1 88.94 87 SER A CA 1
ATOM 665 C C . SER A 1 87 ? 11.883 -2.51 -4.508 1 88.94 87 SER A C 1
ATOM 667 O O . SER A 1 87 ? 12.984 -2.873 -4.082 1 88.94 87 SER A O 1
ATOM 669 N N . ASP A 1 88 ? 11.719 -1.523 -5.359 1 87.88 88 ASP A N 1
ATOM 670 C CA . ASP A 1 88 ? 12.852 -0.775 -5.887 1 87.88 88 ASP A CA 1
ATOM 671 C C . ASP A 1 88 ? 13.625 -0.083 -4.77 1 87.88 88 ASP A C 1
ATOM 673 O O . ASP A 1 88 ? 14.852 -0.189 -4.695 1 87.88 88 ASP A O 1
ATOM 677 N N . ASP A 1 89 ? 12.914 0.506 -3.908 1 83.69 89 ASP A N 1
ATOM 678 C CA . ASP A 1 89 ? 13.531 1.258 -2.818 1 83.69 89 ASP A CA 1
ATOM 679 C C . ASP A 1 89 ? 14.258 0.327 -1.852 1 83.69 89 ASP A C 1
ATOM 681 O O . ASP A 1 89 ? 15.375 0.62 -1.426 1 83.69 89 ASP A O 1
ATOM 685 N N . ASP A 1 90 ? 13.656 -0.754 -1.532 1 85.19 90 ASP A N 1
ATOM 686 C CA . ASP A 1 90 ? 14.273 -1.706 -0.613 1 85.19 90 ASP A CA 1
ATOM 687 C C . ASP A 1 90 ? 15.531 -2.322 -1.221 1 85.19 90 ASP A C 1
ATOM 689 O O . ASP A 1 90 ? 16.547 -2.479 -0.536 1 85.19 90 ASP A O 1
ATOM 693 N N . LEU A 1 91 ? 15.43 -2.666 -2.494 1 90.06 91 LEU A N 1
ATOM 694 C CA . LEU A 1 91 ? 16.562 -3.316 -3.148 1 90.06 91 LEU A CA 1
ATOM 695 C C . LEU A 1 91 ? 17.781 -2.404 -3.156 1 90.06 91 LEU A C 1
ATOM 697 O O . LEU A 1 91 ? 18.906 -2.857 -2.918 1 90.06 91 LEU A O 1
ATOM 701 N N . GLN A 1 92 ? 17.562 -1.18 -3.426 1 88.38 92 GLN A N 1
ATOM 702 C CA . GLN A 1 92 ? 18.641 -0.203 -3.447 1 88.38 92 GLN A CA 1
ATOM 703 C C . GLN A 1 92 ? 19.328 -0.122 -2.09 1 88.38 92 GLN A C 1
ATOM 705 O O . GLN A 1 92 ? 20.562 -0.066 -2.018 1 88.38 92 GLN A O 1
ATOM 710 N N . VAL A 1 93 ? 18.578 -0.169 -1.089 1 84 93 VAL A N 1
ATOM 711 C CA . VAL A 1 93 ? 19.109 -0.048 0.265 1 84 93 VAL A CA 1
ATOM 712 C C . VAL A 1 93 ? 19.812 -1.347 0.664 1 84 93 VAL A C 1
ATOM 714 O O . VAL A 1 93 ? 20.922 -1.323 1.19 1 84 93 VAL A O 1
ATOM 717 N N . ILE A 1 94 ? 19.234 -2.463 0.387 1 85.94 94 ILE A N 1
ATOM 718 C CA . ILE A 1 94 ? 19.766 -3.758 0.806 1 85.94 94 ILE A CA 1
ATOM 719 C C . ILE A 1 94 ? 21.047 -4.066 0.035 1 85.94 94 ILE A C 1
ATOM 721 O O . ILE A 1 94 ? 22.016 -4.57 0.606 1 85.94 94 ILE A O 1
ATOM 725 N N . ALA A 1 95 ? 21.016 -3.789 -1.245 1 89.56 95 ALA A N 1
ATOM 726 C CA . ALA A 1 95 ? 22.156 -4.07 -2.098 1 89.56 95 ALA A CA 1
ATOM 727 C C . ALA A 1 95 ? 23.266 -3.041 -1.88 1 89.56 95 ALA A C 1
ATOM 729 O O . ALA A 1 95 ? 24.406 -3.242 -2.314 1 89.56 95 ALA A O 1
ATOM 730 N N . ASP A 1 96 ? 22.906 -1.978 -1.208 1 87.19 96 ASP A N 1
ATOM 731 C CA . ASP A 1 96 ? 23.859 -0.904 -0.922 1 87.19 96 ASP A CA 1
ATOM 732 C C . ASP A 1 96 ? 24.453 -0.348 -2.211 1 87.19 96 ASP A C 1
ATOM 734 O O . ASP A 1 96 ? 25.688 -0.328 -2.371 1 87.19 96 ASP A O 1
ATOM 738 N N . VAL A 1 97 ? 23.625 0.036 -3.102 1 89.19 97 VAL A N 1
ATOM 739 C CA . VAL A 1 97 ? 24.031 0.656 -4.355 1 89.19 97 VAL A CA 1
ATOM 740 C C . VAL A 1 97 ? 23.375 2.029 -4.492 1 89.19 97 VAL A C 1
ATOM 742 O O . VAL A 1 97 ? 22.328 2.285 -3.896 1 89.19 97 VAL A O 1
ATOM 745 N N . GLU A 1 98 ? 23.953 2.92 -5.227 1 83.69 98 GLU A N 1
ATOM 746 C CA . GLU A 1 98 ? 23.469 4.289 -5.379 1 83.69 98 GLU A CA 1
ATOM 747 C C . GLU A 1 98 ? 22.188 4.336 -6.219 1 83.69 98 GLU A C 1
ATOM 749 O O . GLU A 1 98 ? 21.328 5.188 -6 1 83.69 98 GLU A O 1
ATOM 754 N N . SER A 1 99 ? 22.188 3.441 -7.227 1 87.62 99 SER A N 1
ATOM 755 C CA . SER A 1 99 ? 21.031 3.438 -8.133 1 87.62 99 SER A CA 1
ATOM 756 C C . SER A 1 99 ? 20.797 2.047 -8.711 1 87.62 99 SER A C 1
ATOM 758 O O . SER A 1 99 ? 21.75 1.313 -9 1 87.62 99 SER A O 1
ATOM 760 N N . ILE A 1 100 ? 19.438 1.774 -8.852 1 87.19 100 ILE A N 1
ATOM 761 C CA . ILE A 1 100 ? 19.109 0.5 -9.477 1 87.19 100 ILE A CA 1
ATOM 762 C C . ILE A 1 100 ? 18.531 0.745 -10.875 1 87.19 100 ILE A C 1
ATOM 764 O O . ILE A 1 100 ? 17.953 -0.155 -11.477 1 87.19 100 ILE A O 1
ATOM 768 N N . ALA A 1 101 ? 18.609 1.966 -11.305 1 87.88 101 ALA A N 1
ATOM 769 C CA . ALA A 1 101 ? 18.125 2.291 -12.641 1 87.88 101 ALA A CA 1
ATOM 770 C C . ALA A 1 101 ? 18.828 1.446 -13.703 1 87.88 101 ALA A C 1
ATOM 772 O O . ALA A 1 101 ? 20.047 1.253 -13.641 1 87.88 101 ALA A O 1
ATOM 773 N N . PRO A 1 102 ? 18.062 0.991 -14.648 1 85.44 102 PRO A N 1
ATOM 774 C CA . PRO A 1 102 ? 18.641 0.103 -15.656 1 85.44 102 PRO A CA 1
ATOM 775 C C . PRO A 1 102 ? 19.828 0.726 -16.375 1 85.44 102 PRO A C 1
ATOM 777 O O . PRO A 1 102 ? 20.828 0.046 -16.625 1 85.44 102 PRO A O 1
ATOM 780 N N . GLY A 1 103 ? 19.766 2.004 -16.703 1 84.5 103 GLY A N 1
ATOM 781 C CA . GLY A 1 103 ? 20.844 2.682 -17.406 1 84.5 103 GLY A CA 1
ATOM 782 C C . GLY A 1 103 ? 22.141 2.719 -16.609 1 84.5 103 GLY A C 1
ATOM 783 O O . GLY A 1 103 ? 23.219 2.715 -17.188 1 84.5 103 GLY A O 1
ATOM 784 N N . VAL A 1 104 ? 22.016 2.699 -15.336 1 86.81 104 VAL A N 1
ATOM 785 C CA . VAL A 1 104 ? 23.188 2.746 -14.469 1 86.81 104 VAL A CA 1
ATOM 786 C C . VAL A 1 104 ? 23.719 1.332 -14.242 1 86.81 104 VAL A C 1
ATOM 788 O O . VAL A 1 104 ? 24.922 1.086 -14.383 1 86.81 104 VAL A O 1
ATOM 791 N N . LEU A 1 105 ? 22.875 0.411 -13.961 1 87.31 105 LEU A N 1
ATOM 792 C CA . LEU A 1 105 ? 23.266 -0.936 -13.57 1 87.31 105 LEU A CA 1
ATOM 793 C C . LEU A 1 105 ? 23.859 -1.691 -14.758 1 87.31 105 LEU A C 1
ATOM 795 O O . LEU A 1 105 ? 24.781 -2.494 -14.586 1 87.31 105 LEU A O 1
ATOM 799 N N . LYS A 1 106 ? 23.359 -1.389 -15.938 1 84.44 106 LYS A N 1
ATOM 800 C CA . LYS A 1 106 ? 23.859 -2.102 -17.109 1 84.44 106 LYS A CA 1
ATOM 801 C C . LYS A 1 106 ? 25.328 -1.772 -17.375 1 84.44 106 LYS A C 1
ATOM 803 O O . LYS A 1 106 ? 26.047 -2.566 -17.969 1 84.44 106 LYS A O 1
ATOM 808 N N . LYS A 1 107 ? 25.781 -0.622 -16.844 1 87.12 107 LYS A N 1
ATOM 809 C CA . LYS A 1 107 ? 27.156 -0.167 -17.078 1 87.12 107 LYS A CA 1
ATOM 810 C C . LYS A 1 107 ? 28.031 -0.406 -15.859 1 87.12 107 LYS A C 1
ATOM 812 O O . LYS A 1 107 ? 29.234 -0.112 -15.883 1 87.12 107 LYS A O 1
ATOM 817 N N . ASN A 1 108 ? 27.469 -0.93 -14.906 1 90.44 108 ASN A N 1
ATOM 818 C CA . ASN A 1 108 ? 28.188 -1.15 -13.656 1 90.44 108 ASN A CA 1
ATOM 819 C C . ASN A 1 108 ? 28.062 -2.598 -13.188 1 90.44 108 ASN A C 1
ATOM 821 O O . ASN A 1 108 ? 27.203 -2.922 -12.375 1 90.44 108 ASN A O 1
ATOM 825 N N . ALA A 1 109 ? 29.016 -3.395 -13.547 1 88.19 109 ALA A N 1
ATOM 826 C CA . ALA A 1 109 ? 28.984 -4.832 -13.289 1 88.19 109 ALA A CA 1
ATOM 827 C C . ALA A 1 109 ? 29.016 -5.125 -11.797 1 88.19 109 ALA A C 1
ATOM 829 O O . ALA A 1 109 ? 28.359 -6.062 -11.32 1 88.19 109 ALA A O 1
ATOM 830 N N . GLU A 1 110 ? 29.75 -4.383 -11.125 1 91.06 110 GLU A N 1
ATOM 831 C CA . GLU A 1 110 ? 29.844 -4.59 -9.68 1 91.06 110 GLU A CA 1
ATOM 832 C C . GLU A 1 110 ? 28.516 -4.344 -8.992 1 91.06 110 GLU A C 1
ATOM 834 O O . GLU A 1 110 ? 28.078 -5.141 -8.156 1 91.06 110 GLU A O 1
ATOM 839 N N . ALA A 1 111 ? 27.875 -3.242 -9.32 1 92.19 111 ALA A N 1
ATOM 840 C CA . ALA A 1 111 ? 26.562 -2.926 -8.758 1 92.19 111 ALA A CA 1
ATOM 841 C C . ALA A 1 111 ? 25.531 -3.975 -9.148 1 92.19 111 ALA A C 1
ATOM 843 O O . ALA A 1 111 ? 24.688 -4.367 -8.336 1 92.19 111 ALA A O 1
ATOM 844 N N . LEU A 1 112 ? 25.641 -4.398 -10.359 1 91 112 LEU A N 1
ATOM 845 C CA . LEU A 1 112 ? 24.719 -5.414 -10.867 1 91 112 LEU A CA 1
ATOM 846 C C . LEU A 1 112 ? 24.844 -6.711 -10.078 1 91 112 LEU A C 1
ATOM 848 O O . LEU A 1 112 ? 23.844 -7.336 -9.734 1 91 112 LEU A O 1
ATOM 852 N N . ARG A 1 113 ? 26 -7.086 -9.797 1 89.62 113 ARG A N 1
ATOM 853 C CA . ARG A 1 113 ? 26.25 -8.312 -9.047 1 89.62 113 ARG A CA 1
ATOM 854 C C . ARG A 1 113 ? 25.734 -8.188 -7.617 1 89.62 113 ARG A C 1
ATOM 856 O O . ARG A 1 113 ? 25.188 -9.141 -7.062 1 89.62 113 ARG A O 1
ATOM 863 N N . LYS A 1 114 ? 25.938 -7.039 -7.055 1 90.81 114 LYS A N 1
ATOM 864 C CA . LYS A 1 114 ? 25.406 -6.805 -5.711 1 90.81 114 LYS A CA 1
ATOM 865 C C . LYS A 1 114 ? 23.891 -6.93 -5.688 1 90.81 114 LYS A C 1
ATOM 867 O O . LYS A 1 114 ? 23.328 -7.582 -4.805 1 90.81 114 LYS A O 1
ATOM 872 N N . VAL A 1 115 ? 23.281 -6.305 -6.637 1 91.44 115 VAL A N 1
ATOM 873 C CA . VAL A 1 115 ? 21.828 -6.289 -6.742 1 91.44 115 VAL A CA 1
ATOM 874 C C . VAL A 1 115 ? 21.312 -7.715 -6.922 1 91.44 115 VAL A C 1
ATOM 876 O O . VAL A 1 115 ? 20.422 -8.148 -6.195 1 91.44 115 VAL A O 1
ATOM 879 N N . PHE A 1 116 ? 21.906 -8.445 -7.812 1 90.44 116 PHE A N 1
ATOM 880 C CA . PHE A 1 116 ? 21.422 -9.797 -8.055 1 90.44 116 PHE A CA 1
ATOM 881 C C . PHE A 1 116 ? 21.766 -10.711 -6.887 1 90.44 116 PHE A C 1
ATOM 883 O O . PHE A 1 116 ? 21.016 -11.633 -6.566 1 90.44 116 PHE A O 1
ATOM 890 N N . GLY A 1 117 ? 22.891 -10.43 -6.305 1 89.62 117 GLY A N 1
ATOM 891 C CA . GLY A 1 117 ? 23.25 -11.211 -5.133 1 89.62 117 GLY A CA 1
ATOM 892 C C . GLY A 1 117 ? 22.188 -11.18 -4.047 1 89.62 117 GLY A C 1
ATOM 893 O O . GLY A 1 117 ? 21.938 -12.195 -3.4 1 89.62 117 GLY A O 1
ATOM 894 N N . VAL A 1 118 ? 21.578 -10.062 -3.877 1 89.75 118 VAL A N 1
ATOM 895 C CA . VAL A 1 118 ? 20.5 -9.922 -2.908 1 89.75 118 VAL A CA 1
ATOM 896 C C . VAL A 1 118 ? 19.297 -10.758 -3.35 1 89.75 118 VAL A C 1
ATOM 898 O O . VAL A 1 118 ? 18.719 -11.508 -2.551 1 89.75 118 VAL A O 1
ATOM 901 N N . ILE A 1 119 ? 18.938 -10.672 -4.605 1 90.44 119 ILE A N 1
ATOM 902 C CA . ILE A 1 119 ? 17.781 -11.383 -5.141 1 90.44 119 ILE A CA 1
ATOM 903 C C . ILE A 1 119 ? 18.031 -12.891 -5.059 1 90.44 119 ILE A C 1
ATOM 905 O O . ILE A 1 119 ? 17.141 -13.648 -4.652 1 90.44 119 ILE A O 1
ATOM 909 N N . GLU A 1 120 ? 19.219 -13.242 -5.406 1 88.31 120 GLU A N 1
ATOM 910 C CA . GLU A 1 120 ? 19.578 -14.656 -5.434 1 88.31 120 GLU A CA 1
ATOM 911 C C . GLU A 1 120 ? 19.453 -15.289 -4.051 1 88.31 120 GLU A C 1
ATOM 913 O O . GLU A 1 120 ? 19.078 -16.453 -3.932 1 88.31 120 GLU A O 1
ATOM 918 N N . ARG A 1 121 ? 19.688 -14.562 -3.055 1 87.12 121 ARG A N 1
ATOM 919 C CA . ARG A 1 121 ? 19.656 -15.062 -1.684 1 87.12 121 ARG A CA 1
ATOM 920 C C . ARG A 1 121 ? 18.234 -15.32 -1.23 1 87.12 121 ARG A C 1
ATOM 922 O O . ARG A 1 121 ? 18 -16.156 -0.347 1 87.12 121 ARG A O 1
ATOM 929 N N . VAL A 1 122 ? 17.344 -14.633 -1.873 1 89.38 122 VAL A N 1
ATOM 930 C CA . VAL A 1 122 ? 15.992 -14.727 -1.351 1 89.38 122 VAL A CA 1
ATOM 931 C C . VAL A 1 122 ? 15.039 -15.164 -2.459 1 89.38 122 VAL A C 1
ATOM 933 O O . VAL A 1 122 ? 13.844 -14.867 -2.416 1 89.38 122 VAL A O 1
ATOM 936 N N . ILE A 1 123 ? 15.562 -15.781 -3.461 1 92.19 123 ILE A N 1
ATOM 937 C CA . ILE A 1 123 ? 14.719 -16.328 -4.523 1 92.19 123 ILE A CA 1
ATOM 938 C C . ILE A 1 123 ? 13.68 -17.266 -3.928 1 92.19 123 ILE A C 1
ATOM 940 O O . ILE A 1 123 ? 14 -18.078 -3.051 1 92.19 123 ILE A O 1
ATOM 944 N N . ASP A 1 124 ? 12.516 -17.172 -4.391 1 95.19 124 ASP A N 1
ATOM 945 C CA . ASP A 1 124 ? 11.398 -17.938 -3.842 1 95.19 124 ASP A CA 1
ATOM 946 C C . ASP A 1 124 ? 11.578 -19.438 -4.113 1 95.19 124 ASP A C 1
ATOM 948 O O . ASP A 1 124 ? 11.461 -19.875 -5.258 1 95.19 124 ASP A O 1
ATOM 952 N N . PRO A 1 125 ? 11.758 -20.219 -3.135 1 93.81 125 PRO A N 1
ATOM 953 C CA . PRO A 1 125 ? 11.984 -21.641 -3.373 1 93.81 125 PRO A CA 1
ATOM 954 C C . PRO A 1 125 ? 10.711 -22.391 -3.766 1 93.81 125 PRO A C 1
ATOM 956 O O . PRO A 1 125 ? 10.781 -23.5 -4.285 1 93.81 125 PRO A O 1
ATOM 959 N N . HIS A 1 126 ? 9.594 -21.844 -3.479 1 95.69 126 HIS A N 1
ATOM 960 C CA . HIS A 1 126 ? 8.336 -22.516 -3.811 1 95.69 126 HIS A CA 1
ATOM 961 C C . HIS A 1 126 ? 8.023 -22.391 -5.297 1 95.69 126 HIS A C 1
ATOM 963 O O . HIS A 1 126 ? 7.512 -23.328 -5.91 1 95.69 126 HIS A O 1
ATOM 969 N N . ARG A 1 127 ? 8.352 -21.266 -5.871 1 97.19 127 ARG A N 1
ATOM 970 C CA . ARG A 1 127 ? 8.062 -21.062 -7.285 1 97.19 127 ARG A CA 1
ATOM 971 C C . ARG A 1 127 ? 9.18 -21.641 -8.156 1 97.19 127 ARG A C 1
ATOM 973 O O . ARG A 1 127 ? 8.938 -22.031 -9.305 1 97.19 127 ARG A O 1
ATOM 980 N N . PHE A 1 128 ? 10.375 -21.578 -7.535 1 96.75 128 PHE A N 1
ATOM 981 C CA . PHE A 1 128 ? 11.523 -22 -8.328 1 96.75 128 PHE A CA 1
ATOM 982 C C . PHE A 1 128 ? 12.297 -23.094 -7.613 1 96.75 128 PHE A C 1
ATOM 984 O O . PHE A 1 128 ? 13.492 -22.953 -7.352 1 96.75 128 PHE A O 1
ATOM 991 N N . PRO A 1 129 ? 11.656 -24.219 -7.422 1 94.06 129 PRO A N 1
ATOM 992 C CA . PRO A 1 129 ? 12.289 -25.281 -6.637 1 94.06 129 PRO A CA 1
ATOM 993 C C . PRO A 1 129 ? 13.523 -25.859 -7.324 1 94.06 129 PRO A C 1
ATOM 995 O O . PRO A 1 129 ? 14.43 -26.359 -6.652 1 94.06 129 PRO A O 1
ATOM 998 N N . TRP A 1 130 ? 13.664 -25.781 -8.609 1 94 130 TRP A N 1
ATOM 999 C CA . TRP A 1 130 ? 14.773 -26.391 -9.344 1 94 130 TRP A CA 1
ATOM 1000 C C . TRP A 1 130 ? 16.062 -25.594 -9.133 1 94 130 TRP A C 1
ATOM 1002 O O . TRP A 1 130 ? 17.156 -26.094 -9.391 1 94 130 TRP A O 1
ATOM 1012 N N . MET A 1 131 ? 15.961 -24.359 -8.719 1 90.25 131 MET A N 1
ATOM 1013 C CA . MET A 1 131 ? 17.156 -23.531 -8.523 1 90.25 131 MET A CA 1
ATOM 1014 C C . MET A 1 131 ? 18 -24.078 -7.371 1 90.25 131 MET A C 1
ATOM 1016 O O . MET A 1 131 ? 19.219 -23.969 -7.395 1 90.25 131 MET A O 1
ATOM 1020 N N . GLU A 1 132 ? 17.359 -24.578 -6.383 1 83.5 132 GLU A N 1
ATOM 1021 C CA . GLU A 1 132 ? 18.062 -25.141 -5.242 1 83.5 132 GLU A CA 1
ATOM 1022 C C . GLU A 1 132 ? 18.703 -26.484 -5.602 1 83.5 132 GLU A C 1
ATOM 1024 O O . GLU A 1 132 ? 19.812 -26.797 -5.16 1 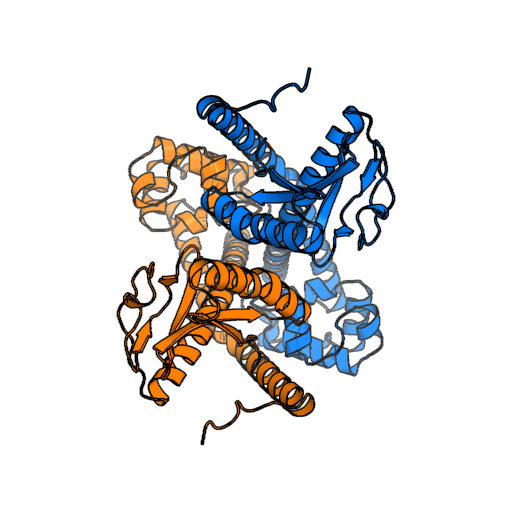83.5 132 GLU A O 1
ATOM 1029 N N . THR A 1 133 ? 17.953 -27.281 -6.293 1 83.25 133 THR A N 1
ATOM 1030 C CA . THR A 1 133 ? 18.422 -28.625 -6.605 1 83.25 133 THR A CA 1
ATOM 1031 C C . THR A 1 133 ? 19.375 -28.594 -7.797 1 83.25 133 THR A C 1
ATOM 1033 O O . THR A 1 133 ? 20.141 -29.531 -8 1 83.25 133 THR A O 1
ATOM 1036 N N . GLY A 1 134 ? 19.344 -27.578 -8.391 1 80.38 134 GLY A N 1
ATOM 1037 C CA . GLY A 1 134 ? 20.141 -27.531 -9.602 1 80.38 134 GLY A CA 1
ATOM 1038 C C . GLY A 1 134 ? 19.469 -28.188 -10.789 1 80.38 134 GLY A C 1
ATOM 1039 O O . GLY A 1 134 ? 18.578 -29.031 -10.617 1 80.38 134 GLY A O 1
ATOM 1040 N N . GLY A 1 135 ? 19.594 -27.641 -12.031 1 81.62 135 GLY A N 1
ATOM 1041 C CA . GLY A 1 135 ? 19.031 -28.25 -13.234 1 81.62 135 GLY A CA 1
ATOM 1042 C C . GLY A 1 135 ? 17.969 -27.406 -13.898 1 81.62 135 GLY A C 1
ATOM 1043 O O . GLY A 1 135 ? 17.844 -26.219 -13.609 1 81.62 135 GLY A O 1
ATOM 1044 N N . MET A 1 136 ? 17.172 -28.125 -14.797 1 91.06 136 MET A N 1
ATOM 1045 C CA . MET A 1 136 ? 16.109 -27.469 -15.555 1 91.06 136 MET A CA 1
ATOM 1046 C C . MET A 1 136 ? 14.742 -27.828 -14.984 1 91.06 136 MET A C 1
ATOM 1048 O O . MET A 1 136 ? 14.539 -28.938 -14.484 1 91.06 136 MET A O 1
ATOM 1052 N N . PRO A 1 137 ? 13.906 -26.906 -14.969 1 95 137 PRO A N 1
ATOM 1053 C CA . PRO A 1 137 ? 12.547 -27.234 -14.516 1 95 137 PRO A CA 1
ATOM 1054 C C . PRO A 1 137 ? 11.812 -28.172 -15.477 1 95 137 PRO A C 1
ATOM 1056 O O . PRO A 1 137 ? 12.094 -28.172 -16.672 1 95 137 PRO A O 1
ATOM 1059 N N . THR A 1 138 ? 10.922 -28.984 -14.867 1 94.56 138 THR A N 1
ATOM 1060 C CA . THR A 1 138 ? 9.953 -29.672 -15.711 1 94.56 138 THR A CA 1
ATOM 1061 C C . THR A 1 138 ? 9.008 -28.656 -16.375 1 94.56 138 THR A C 1
ATOM 1063 O O . THR A 1 138 ? 8.938 -27.5 -15.953 1 94.56 138 THR A O 1
ATOM 1066 N N . GLU A 1 139 ? 8.32 -29.062 -17.406 1 95.06 139 GLU A N 1
ATOM 1067 C CA . GLU A 1 139 ? 7.352 -28.188 -18.062 1 95.06 139 GLU A CA 1
ATOM 1068 C C . GLU A 1 139 ? 6.285 -27.719 -17.078 1 95.06 139 GLU A C 1
ATOM 1070 O O . GLU A 1 139 ? 5.855 -26.562 -17.125 1 95.06 139 GLU A O 1
ATOM 1075 N N . GLN A 1 140 ? 5.941 -28.609 -16.188 1 95 140 GLN A N 1
ATOM 1076 C CA . GLN A 1 140 ? 4.938 -28.281 -15.18 1 95 140 GLN A CA 1
ATOM 1077 C C . GLN A 1 140 ? 5.465 -27.234 -14.203 1 95 140 GLN A C 1
ATOM 1079 O O . GLN A 1 140 ? 4.762 -26.266 -13.883 1 95 140 GLN A O 1
ATOM 1084 N N . GLN A 1 141 ? 6.676 -27.406 -13.781 1 95.31 141 GLN A N 1
ATOM 1085 C CA . GLN A 1 141 ? 7.301 -26.453 -12.875 1 95.31 141 GLN A CA 1
ATOM 1086 C C . GLN A 1 141 ? 7.449 -25.094 -13.539 1 95.31 141 GLN A C 1
ATOM 1088 O O . GLN A 1 141 ? 7.145 -24.062 -12.93 1 95.31 141 GLN A O 1
ATOM 1093 N N . ARG A 1 142 ? 7.875 -25.109 -14.75 1 97 142 ARG A N 1
ATOM 1094 C CA . ARG A 1 142 ? 8.094 -23.891 -15.508 1 97 142 ARG A CA 1
ATOM 1095 C C . ARG A 1 142 ? 6.789 -23.109 -15.68 1 97 142 ARG A C 1
ATOM 1097 O O . ARG A 1 142 ? 6.738 -21.906 -15.414 1 97 142 ARG A O 1
ATOM 1104 N N . GLU A 1 143 ? 5.738 -23.781 -16.047 1 96.94 143 GLU A N 1
ATOM 1105 C CA . GLU A 1 143 ? 4.453 -23.141 -16.281 1 96.94 143 GLU A CA 1
ATOM 1106 C C . GLU A 1 143 ? 3.859 -22.594 -14.977 1 96.94 143 GLU A C 1
ATOM 1108 O O . GLU A 1 143 ? 3.277 -21.516 -14.953 1 96.94 143 GLU A O 1
ATOM 1113 N N . ALA A 1 144 ? 3.996 -23.375 -13.914 1 97.31 144 ALA A N 1
ATOM 1114 C CA . ALA A 1 144 ? 3.496 -22.922 -12.617 1 97.31 144 ALA A CA 1
ATOM 1115 C C . ALA A 1 144 ? 4.238 -21.688 -12.133 1 97.31 144 ALA A C 1
ATOM 1117 O O . ALA A 1 144 ? 3.627 -20.766 -11.586 1 97.31 144 ALA A O 1
ATOM 1118 N N . ALA A 1 145 ? 5.523 -21.688 -12.352 1 98 145 ALA A N 1
ATOM 1119 C CA . ALA A 1 145 ? 6.348 -20.547 -11.953 1 98 145 ALA A CA 1
ATOM 1120 C C . ALA A 1 145 ? 5.973 -19.297 -12.75 1 98 145 ALA A C 1
ATOM 1122 O O . ALA A 1 145 ? 5.863 -18.203 -12.188 1 98 145 ALA A O 1
ATOM 1123 N N . LEU A 1 146 ? 5.781 -19.5 -14.031 1 98.19 146 LEU A N 1
ATOM 1124 C CA . LEU A 1 146 ? 5.395 -18.375 -14.891 1 98.19 146 LEU A CA 1
ATOM 1125 C C . LEU A 1 146 ? 4.031 -17.828 -14.492 1 98.19 146 LEU A C 1
ATOM 1127 O O . LEU A 1 146 ? 3.848 -16.625 -14.391 1 98.19 146 LEU A O 1
ATOM 1131 N N . LEU A 1 147 ? 3.137 -18.719 -14.195 1 98.38 147 LEU A N 1
ATOM 1132 C CA . LEU A 1 147 ? 1.799 -18.297 -13.781 1 98.38 147 LEU A CA 1
ATOM 1133 C C . LEU A 1 147 ? 1.846 -17.531 -12.469 1 98.38 147 LEU A C 1
ATOM 1135 O O . LEU A 1 147 ? 1.331 -16.406 -12.383 1 98.38 147 LEU A O 1
ATOM 1139 N N . ALA A 1 148 ? 2.494 -18.109 -11.484 1 98.38 148 ALA A N 1
ATOM 1140 C CA . ALA A 1 148 ? 2.531 -17.516 -10.148 1 98.38 148 ALA A CA 1
ATOM 1141 C C . ALA A 1 148 ? 3.234 -16.156 -10.172 1 98.38 148 ALA A C 1
ATOM 1143 O O . ALA A 1 148 ? 2.777 -15.211 -9.539 1 98.38 148 ALA A O 1
ATOM 1144 N N . SER A 1 149 ? 4.309 -16.062 -10.914 1 98.56 149 SER A N 1
ATOM 1145 C CA . SER A 1 149 ? 5.07 -14.828 -10.992 1 98.56 149 SER A CA 1
ATOM 1146 C C . SER A 1 149 ? 4.293 -13.75 -11.734 1 98.56 149 SER A C 1
ATOM 1148 O O . SER A 1 149 ? 4.312 -12.578 -11.344 1 98.56 149 SER A O 1
ATOM 1150 N N . SER A 1 150 ? 3.609 -14.18 -12.789 1 98.31 150 SER A N 1
ATOM 1151 C CA . SER A 1 150 ? 2.836 -13.234 -13.586 1 98.31 150 SER A CA 1
ATOM 1152 C C . SER A 1 150 ? 1.672 -12.656 -12.789 1 98.31 150 SER A C 1
ATOM 1154 O O . SER A 1 150 ? 1.421 -11.453 -12.836 1 98.31 150 SER A O 1
ATOM 1156 N N . VAL A 1 151 ? 1.028 -13.539 -12.062 1 97.75 151 VAL A N 1
ATOM 1157 C CA . VAL A 1 151 ? -0.104 -13.109 -11.25 1 97.75 151 VAL A CA 1
ATOM 1158 C C . VAL A 1 151 ? 0.375 -12.133 -10.172 1 97.75 151 VAL A C 1
ATOM 1160 O O . VAL A 1 151 ? -0.275 -11.117 -9.906 1 97.75 151 VAL A O 1
ATOM 1163 N N . LEU A 1 152 ? 1.449 -12.469 -9.617 1 97.25 152 LEU A N 1
ATOM 1164 C CA . LEU A 1 152 ? 2.023 -11.648 -8.555 1 97.25 152 LEU A CA 1
ATOM 1165 C C . LEU A 1 152 ? 2.344 -10.25 -9.07 1 97.25 152 LEU A C 1
ATOM 1167 O O . LEU A 1 152 ? 1.941 -9.25 -8.461 1 97.25 152 LEU A O 1
ATOM 1171 N N . LEU A 1 153 ? 3.01 -10.148 -10.164 1 97.25 153 LEU A N 1
ATOM 1172 C CA . LEU A 1 153 ? 3.395 -8.859 -10.742 1 97.25 153 LEU A CA 1
ATOM 1173 C C . LEU A 1 153 ? 2.174 -8.109 -11.258 1 97.25 153 LEU A C 1
ATOM 1175 O O . LEU A 1 153 ? 2.057 -6.898 -11.062 1 97.25 153 LEU A O 1
ATOM 1179 N N . ALA A 1 154 ? 1.288 -8.812 -11.883 1 96.56 154 ALA A N 1
ATOM 1180 C CA . ALA A 1 154 ? 0.07 -8.195 -12.406 1 96.56 154 ALA A CA 1
ATOM 1181 C C . ALA A 1 154 ? -0.742 -7.555 -11.281 1 96.56 154 ALA A C 1
ATOM 1183 O O . ALA A 1 154 ? -1.259 -6.445 -11.438 1 96.56 154 ALA A O 1
ATOM 1184 N N . ALA A 1 155 ? -0.853 -8.273 -10.195 1 95.38 155 ALA A N 1
ATOM 1185 C CA . ALA A 1 155 ? -1.625 -7.777 -9.055 1 95.38 155 ALA A CA 1
ATOM 1186 C C . ALA A 1 155 ? -1.044 -6.473 -8.523 1 95.38 155 ALA A C 1
ATOM 1188 O O . ALA A 1 155 ? -1.785 -5.539 -8.203 1 95.38 155 ALA A O 1
ATOM 1189 N N . GLN A 1 156 ? 0.229 -6.414 -8.469 1 94 156 GLN A N 1
ATOM 1190 C CA . GLN A 1 156 ? 0.88 -5.199 -7.988 1 94 156 GLN A CA 1
ATOM 1191 C C . GLN A 1 156 ? 0.691 -4.047 -8.969 1 94 156 GLN A C 1
ATOM 1193 O O . GLN A 1 156 ? 0.412 -2.918 -8.562 1 94 156 GLN A O 1
ATOM 1198 N N . ARG A 1 157 ? 0.809 -4.27 -10.219 1 93.19 157 ARG A N 1
ATOM 1199 C CA . ARG A 1 157 ? 0.707 -3.23 -11.234 1 93.19 157 ARG A CA 1
ATOM 1200 C C . ARG A 1 157 ? -0.708 -2.664 -11.305 1 93.19 157 ARG A C 1
ATOM 1202 O O . ARG A 1 157 ? -0.893 -1.452 -11.43 1 93.19 157 ARG A O 1
ATOM 1209 N N . ILE A 1 158 ? -1.639 -3.574 -11.25 1 90.75 158 ILE A N 1
ATOM 1210 C CA . ILE A 1 158 ? -3.016 -3.104 -11.336 1 90.75 158 ILE A CA 1
ATOM 1211 C C . ILE A 1 158 ? -3.357 -2.285 -10.094 1 90.75 158 ILE A C 1
ATOM 1213 O O . ILE A 1 158 ? -4.09 -1.295 -10.18 1 90.75 158 ILE A O 1
ATOM 1217 N N . ALA A 1 159 ? -2.92 -2.73 -8.938 1 88.69 159 ALA A N 1
ATOM 1218 C CA . ALA A 1 159 ? -3.127 -1.954 -7.719 1 88.69 159 ALA A CA 1
ATOM 1219 C C . ALA A 1 159 ? -2.545 -0.55 -7.859 1 88.69 159 ALA A C 1
ATOM 1221 O O . ALA A 1 159 ? -3.191 0.436 -7.496 1 88.69 159 ALA A O 1
ATOM 1222 N N . THR A 1 160 ? -1.369 -0.442 -8.398 1 86.81 160 THR A N 1
ATOM 1223 C CA . THR A 1 160 ? -0.709 0.841 -8.617 1 86.81 160 THR A CA 1
ATOM 1224 C C . THR A 1 160 ? -1.477 1.683 -9.633 1 86.81 160 THR A C 1
ATOM 1226 O O . THR A 1 160 ? -1.678 2.881 -9.422 1 86.81 160 THR A O 1
ATOM 1229 N N . GLU A 1 161 ? -1.86 1.057 -10.641 1 87.25 161 GLU A N 1
ATOM 1230 C CA . GLU A 1 161 ? -2.605 1.756 -11.68 1 87.25 161 GLU A CA 1
ATOM 1231 C C . GLU A 1 161 ? -3.914 2.324 -11.141 1 87.25 161 GLU A C 1
ATOM 1233 O O . GLU A 1 161 ? -4.266 3.469 -11.422 1 87.25 161 GLU A O 1
ATOM 1238 N N . ARG A 1 162 ? -4.621 1.521 -10.406 1 83 162 ARG A N 1
ATOM 1239 C CA . ARG A 1 162 ? -5.891 1.95 -9.836 1 83 162 ARG A CA 1
ATOM 1240 C C . ARG A 1 162 ? -5.699 3.143 -8.906 1 83 162 ARG A C 1
ATOM 1242 O O . ARG A 1 162 ? -6.508 4.074 -8.906 1 83 162 ARG A O 1
ATOM 1249 N N . ARG A 1 163 ? -4.684 3.135 -8.18 1 81.62 163 ARG A N 1
ATOM 1250 C CA . ARG A 1 163 ? -4.375 4.246 -7.285 1 81.62 163 ARG A CA 1
ATOM 1251 C C . ARG A 1 163 ? -4.09 5.52 -8.07 1 81.62 163 ARG A C 1
ATOM 1253 O O . ARG A 1 163 ? -4.621 6.586 -7.754 1 81.62 163 ARG A O 1
ATOM 1260 N N . ASN A 1 164 ? -3.359 5.352 -9.102 1 83.75 164 ASN A N 1
ATOM 1261 C CA . ASN A 1 164 ? -2.967 6.504 -9.906 1 83.75 164 ASN A CA 1
ATOM 1262 C C . ASN A 1 164 ? -4.133 7.027 -10.742 1 83.75 164 ASN A C 1
ATOM 1264 O O . ASN A 1 164 ? -4.293 8.242 -10.898 1 83.75 164 ASN A O 1
ATOM 1268 N N . GLU A 1 165 ? -4.828 6.125 -11.258 1 81.38 165 GLU A N 1
ATOM 1269 C CA . GLU A 1 165 ? -5.992 6.52 -12.039 1 81.38 165 GLU A CA 1
ATOM 1270 C C . GLU A 1 165 ? -7 7.285 -11.195 1 81.38 165 GLU A C 1
ATOM 1272 O O . GLU A 1 165 ? -7.59 8.266 -11.648 1 81.38 165 GLU A O 1
ATOM 1277 N N . GLY A 1 166 ? -7.207 6.801 -10.023 1 78.81 166 GLY A N 1
ATOM 1278 C CA . GLY A 1 166 ? -8.094 7.52 -9.117 1 78.81 166 GLY A CA 1
ATOM 1279 C C . GLY A 1 166 ? -7.645 8.945 -8.859 1 78.81 166 GLY A C 1
ATOM 1280 O O . GLY A 1 166 ? -8.453 9.875 -8.914 1 78.81 166 GLY A O 1
ATOM 1281 N N . LYS A 1 167 ? -6.43 9.078 -8.656 1 82.44 167 LYS A N 1
ATOM 1282 C CA . LYS A 1 167 ? -5.855 10.391 -8.406 1 82.44 167 LYS A CA 1
ATOM 1283 C C . LYS A 1 167 ? -5.973 11.289 -9.633 1 82.44 167 LYS A C 1
ATOM 1285 O O . LYS A 1 167 ? -6.461 12.414 -9.547 1 82.44 167 LYS A O 1
ATOM 1290 N N . ASP A 1 168 ? -5.559 10.758 -10.727 1 84.38 168 ASP A N 1
ATOM 1291 C CA . ASP A 1 168 ? -5.543 11.523 -11.961 1 84.38 168 ASP A CA 1
ATOM 1292 C C . ASP A 1 168 ? -6.957 11.914 -12.391 1 84.38 168 ASP A C 1
ATOM 1294 O O . ASP A 1 168 ? -7.191 13.039 -12.844 1 84.38 168 ASP A O 1
ATOM 1298 N N . ASN A 1 169 ? -7.82 10.984 -12.297 1 82.19 169 ASN A N 1
ATOM 1299 C CA . ASN A 1 169 ? -9.203 11.25 -12.68 1 82.19 169 ASN A CA 1
ATOM 1300 C C . ASN A 1 169 ? -9.812 12.359 -11.828 1 82.19 169 ASN A C 1
ATOM 1302 O O . ASN A 1 169 ? -10.5 13.242 -12.344 1 82.19 169 ASN A O 1
ATOM 1306 N N . GLN A 1 170 ? -9.578 12.289 -10.625 1 83.94 170 GLN A N 1
ATOM 1307 C CA . GLN A 1 170 ? -10.133 13.297 -9.734 1 83.94 170 GLN A CA 1
ATOM 1308 C C . GLN A 1 170 ? -9.578 14.688 -10.055 1 83.94 170 GLN A C 1
ATOM 1310 O O . GLN A 1 170 ? -10.336 15.656 -10.164 1 83.94 170 GLN A O 1
ATOM 1315 N N . GLU A 1 171 ? -8.352 14.773 -10.211 1 87.81 171 GLU A N 1
ATOM 1316 C CA . GLU A 1 171 ? -7.723 16.047 -10.547 1 87.81 171 GLU A CA 1
ATOM 1317 C C . GLU A 1 171 ? -8.219 16.578 -11.891 1 87.81 171 GLU A C 1
ATOM 1319 O O . GLU A 1 171 ? -8.508 17.766 -12.039 1 87.81 171 GLU A O 1
ATOM 1324 N N . THR A 1 172 ? -8.328 15.672 -12.781 1 89.69 172 THR A N 1
ATOM 1325 C CA . THR A 1 172 ? -8.797 16.031 -14.109 1 89.69 172 THR A CA 1
ATOM 1326 C C . THR A 1 172 ? -10.242 16.531 -14.055 1 89.69 172 THR A C 1
ATOM 1328 O O . THR A 1 172 ? -10.594 17.5 -14.727 1 89.69 172 THR A O 1
ATOM 1331 N N . MET A 1 173 ? -11.023 15.875 -13.266 1 87.88 173 MET A N 1
ATOM 1332 C CA . MET A 1 173 ? -12.414 16.297 -13.125 1 87.88 173 MET A CA 1
ATOM 1333 C C . MET A 1 173 ? -12.508 17.703 -12.57 1 87.88 173 MET A C 1
ATOM 1335 O O . MET A 1 173 ? -13.336 18.5 -13.016 1 87.88 173 MET A O 1
ATOM 1339 N N . VAL A 1 174 ? -11.719 18.016 -11.641 1 89.25 174 VAL A N 1
ATOM 1340 C CA . VAL A 1 174 ? -11.695 19.344 -11.055 1 89.25 174 VAL A CA 1
ATOM 1341 C C . VAL A 1 174 ? -11.281 20.359 -12.109 1 89.25 174 VAL A C 1
ATOM 1343 O O . VAL A 1 174 ? -11.93 21.391 -12.273 1 89.25 174 VAL A O 1
ATOM 1346 N N . LYS A 1 175 ? -10.281 20.016 -12.812 1 91.69 175 LYS A N 1
ATOM 1347 C CA . LYS A 1 175 ? -9.781 20.922 -13.852 1 91.69 175 LYS A CA 1
ATOM 1348 C C . LYS A 1 175 ? -10.82 21.109 -14.953 1 91.69 175 LYS A C 1
ATOM 1350 O O . LYS A 1 175 ? -11.047 22.234 -15.398 1 91.69 175 LYS A O 1
ATOM 1355 N N . ASP A 1 176 ? -11.438 20.078 -15.336 1 91.56 176 ASP A N 1
ATOM 1356 C CA . ASP A 1 176 ? -12.453 20.141 -16.375 1 91.56 176 ASP A CA 1
ATOM 1357 C C . ASP A 1 176 ? -13.648 20.984 -15.922 1 91.56 176 ASP A C 1
ATOM 1359 O O . ASP A 1 176 ? -14.211 21.75 -16.703 1 91.56 176 ASP A O 1
ATOM 1363 N N . TYR A 1 177 ? -14.023 20.781 -14.711 1 90.38 177 TYR A N 1
ATOM 1364 C CA . TYR A 1 177 ? -15.109 21.594 -14.164 1 90.38 177 TYR A CA 1
ATOM 1365 C C . TYR A 1 177 ? -14.758 23.078 -14.203 1 90.38 177 TYR A C 1
ATOM 1367 O O . TYR A 1 177 ? -15.594 23.906 -14.57 1 90.38 177 TYR A O 1
ATOM 1375 N N . LEU A 1 178 ? -13.555 23.375 -13.883 1 92.62 178 LEU A N 1
ATOM 1376 C CA . LEU A 1 178 ? -13.109 24.75 -13.914 1 92.62 178 LEU A CA 1
ATOM 1377 C C . LEU A 1 178 ? -13.141 25.297 -15.344 1 92.62 178 LEU A C 1
ATOM 1379 O O . LEU A 1 178 ? -13.539 26.453 -15.562 1 92.62 178 LEU A O 1
ATOM 1383 N N . ARG A 1 179 ? -12.789 24.516 -16.25 1 95.06 179 ARG A N 1
ATOM 1384 C CA . ARG A 1 179 ? -12.82 24.922 -17.656 1 95.06 179 ARG A CA 1
ATOM 1385 C C . ARG A 1 179 ? -14.25 25.203 -18.109 1 95.06 179 ARG A C 1
ATOM 1387 O O . ARG A 1 179 ? -14.484 26.125 -18.891 1 95.06 179 ARG A O 1
ATOM 1394 N N . THR A 1 180 ? -15.188 24.406 -17.672 1 94.12 180 THR A N 1
ATOM 1395 C CA . THR A 1 180 ? -16.578 24.641 -18.016 1 94.12 180 THR A CA 1
ATOM 1396 C C . THR A 1 180 ? -17.062 25.969 -17.469 1 94.12 180 THR A C 1
ATOM 1398 O O . THR A 1 180 ? -18 26.578 -18 1 94.12 180 THR A O 1
ATOM 1401 N N . LEU A 1 181 ? -16.453 26.406 -16.391 1 92.75 181 LEU A N 1
ATOM 1402 C CA . LEU A 1 181 ? -16.812 27.688 -15.766 1 92.75 181 LEU A CA 1
ATOM 1403 C C . LEU A 1 181 ? -16.078 28.844 -16.453 1 92.75 181 LEU A C 1
ATOM 1405 O O . LEU A 1 181 ? -16.234 30 -16.047 1 92.75 181 LEU A O 1
ATOM 1409 N N . GLY A 1 182 ? -15.227 28.469 -17.453 1 94.75 182 GLY A N 1
ATOM 1410 C CA . GLY A 1 182 ? -14.562 29.5 -18.234 1 94.75 182 GLY A CA 1
ATOM 1411 C C . GLY A 1 182 ? -13.117 29.734 -17.828 1 94.75 182 GLY A C 1
ATOM 1412 O O . GLY A 1 182 ? -12.438 30.594 -18.391 1 94.75 182 GLY A O 1
ATOM 1413 N N . PHE A 1 183 ? -12.625 29 -16.844 1 95.62 183 PHE A N 1
ATOM 1414 C CA . PHE A 1 183 ? -11.25 29.156 -16.406 1 95.62 183 PHE A CA 1
ATOM 1415 C C . PHE A 1 183 ? -10.281 28.547 -17.422 1 95.62 183 PHE A C 1
ATOM 1417 O O . PHE A 1 183 ? -10.602 27.547 -18.062 1 95.62 183 PHE A O 1
ATOM 1424 N N . THR A 1 184 ? -9.141 29.172 -17.516 1 97.12 184 THR A N 1
ATOM 1425 C CA . THR A 1 184 ? -8.07 28.641 -18.344 1 97.12 184 THR A CA 1
ATOM 1426 C C . THR A 1 184 ? -6.887 28.188 -17.484 1 97.12 184 THR A C 1
ATOM 1428 O O . THR A 1 184 ? -6.602 28.797 -16.453 1 97.12 184 THR A O 1
ATOM 1431 N N . GLU A 1 185 ? -6.199 27.172 -17.875 1 96.62 185 GLU A N 1
ATOM 1432 C CA . GLU A 1 185 ? -5.066 26.641 -17.125 1 96.62 185 GLU A CA 1
ATOM 1433 C C . GLU A 1 185 ? -3.789 27.422 -17.422 1 96.62 185 GLU A C 1
ATOM 1435 O O . GLU A 1 185 ? -3.428 27.625 -18.578 1 96.62 185 GLU A O 1
ATOM 1440 N N . ALA A 1 186 ? -3.188 27.922 -16.391 1 95.69 186 ALA A N 1
ATOM 1441 C CA . ALA A 1 186 ? -1.891 28.594 -16.484 1 95.69 186 ALA A CA 1
ATOM 1442 C C . ALA A 1 186 ? -0.757 27.625 -16.125 1 95.69 186 ALA A C 1
ATOM 1444 O O . ALA A 1 186 ? -0.975 26.625 -15.453 1 95.69 186 ALA A O 1
ATOM 1445 N N . PRO A 1 187 ? 0.448 27.859 -16.609 1 93.62 187 PRO A N 1
ATOM 1446 C CA . PRO A 1 187 ? 1.589 27.031 -16.219 1 93.62 187 PRO A CA 1
ATOM 1447 C C . PRO A 1 187 ? 1.834 27.031 -14.711 1 93.62 187 PRO A C 1
ATOM 1449 O O . PRO A 1 187 ? 1.706 28.062 -14.062 1 93.62 187 PRO A O 1
ATOM 1452 N N . ALA A 1 188 ? 2.123 25.859 -14.18 1 90.38 188 ALA A N 1
ATOM 1453 C CA . ALA A 1 188 ? 2.396 25.734 -12.75 1 90.38 188 ALA A CA 1
ATOM 1454 C C . ALA A 1 188 ? 3.699 26.438 -12.375 1 90.38 188 ALA A C 1
ATOM 1456 O O . ALA A 1 188 ? 4.68 26.375 -13.125 1 90.38 188 ALA A O 1
ATOM 1457 N N . ALA A 1 189 ? 3.627 27.25 -11.406 1 87.31 189 ALA A N 1
ATOM 1458 C CA . ALA A 1 189 ? 4.801 27.922 -10.852 1 87.31 189 ALA A CA 1
ATOM 1459 C C . ALA A 1 189 ? 4.715 28.016 -9.328 1 87.31 189 ALA A C 1
ATOM 1461 O O . ALA A 1 189 ? 3.635 27.875 -8.758 1 87.31 189 ALA A O 1
ATOM 1462 N N . ALA A 1 190 ? 5.93 28.125 -8.766 1 91.94 190 ALA A N 1
ATOM 1463 C CA . ALA A 1 190 ? 5.957 28.312 -7.32 1 91.94 190 ALA A CA 1
ATOM 1464 C C . ALA A 1 190 ? 5.312 29.641 -6.938 1 91.94 190 ALA A C 1
ATOM 1466 O O . ALA A 1 190 ? 5.621 30.688 -7.52 1 91.94 190 ALA A O 1
ATOM 1467 N N . ILE A 1 191 ? 4.43 29.641 -6.023 1 91.19 191 ILE A N 1
ATOM 1468 C CA . ILE A 1 191 ? 3.701 30.812 -5.574 1 91.19 191 ILE A CA 1
ATOM 1469 C C . ILE A 1 191 ? 4.168 31.219 -4.176 1 91.19 191 ILE A C 1
ATOM 1471 O O . ILE A 1 191 ? 3.703 30.656 -3.18 1 91.19 191 ILE A O 1
ATOM 1475 N N . ASN A 1 192 ? 5.07 32.188 -4.129 1 87.69 192 ASN A N 1
ATOM 1476 C CA . ASN A 1 192 ? 5.578 32.625 -2.84 1 87.69 192 ASN A CA 1
ATOM 1477 C C . ASN A 1 192 ? 4.832 33.875 -2.348 1 87.69 192 ASN A C 1
ATOM 1479 O O . ASN A 1 192 ? 4.848 34.188 -1.153 1 87.69 192 ASN A O 1
ATOM 1483 N N . THR A 1 193 ? 4.332 34.594 -3.307 1 85.5 193 THR A N 1
ATOM 1484 C CA . THR A 1 193 ? 3.402 35.656 -3.016 1 85.5 193 THR A CA 1
ATOM 1485 C C . THR A 1 193 ? 2.131 35.531 -3.848 1 85.5 193 THR A C 1
ATOM 1487 O O . THR A 1 193 ? 2.146 34.906 -4.918 1 85.5 193 THR A O 1
ATOM 1490 N N . ILE A 1 194 ? 1.006 36.031 -3.391 1 82.31 194 ILE A N 1
ATOM 1491 C CA . ILE A 1 194 ? -0.29 35.781 -4.016 1 82.31 194 ILE A CA 1
ATOM 1492 C C . ILE A 1 194 ? -0.284 36.344 -5.438 1 82.31 194 ILE A C 1
ATOM 1494 O O . ILE A 1 194 ? -1.035 35.875 -6.297 1 82.31 194 ILE A O 1
ATOM 1498 N N . VAL A 1 195 ? 0.574 37.281 -5.641 1 81.31 195 VAL A N 1
ATOM 1499 C CA . VAL A 1 195 ? 0.609 37.969 -6.938 1 81.31 195 VAL A CA 1
ATOM 1500 C C . VAL A 1 195 ? 1.152 37 -7.996 1 81.31 195 VAL A C 1
ATOM 1502 O O . VAL A 1 195 ? 0.77 37.094 -9.164 1 81.31 195 VAL A O 1
ATOM 1505 N N . LYS A 1 196 ? 1.96 36.062 -7.602 1 85.06 196 LYS A N 1
ATOM 1506 C CA . LYS A 1 196 ? 2.619 35.125 -8.523 1 85.06 196 LYS A CA 1
ATOM 1507 C C . LYS A 1 196 ? 1.702 33.969 -8.883 1 85.06 196 LYS A C 1
ATOM 1509 O O . LYS A 1 196 ? 2.02 33.188 -9.766 1 85.06 196 LYS A O 1
ATOM 1514 N N . GLY A 1 197 ? 0.606 33.906 -8.422 1 87.25 197 GLY A N 1
ATOM 1515 C CA . GLY A 1 197 ? -0.321 32.812 -8.727 1 87.25 197 GLY A CA 1
ATOM 1516 C C . GLY A 1 197 ? -1.126 33.062 -9.984 1 87.25 197 GLY A C 1
ATOM 1517 O O . GLY A 1 197 ? -0.861 34 -10.727 1 87.25 197 GLY A O 1
ATOM 1518 N N . PRO A 1 198 ? -1.92 32.094 -10.336 1 93.75 198 PRO A N 1
ATOM 1519 C CA . PRO A 1 198 ? -2.795 32.281 -11.492 1 93.75 198 PRO A CA 1
ATOM 1520 C C . PRO A 1 198 ? -3.533 33.625 -11.453 1 93.75 198 PRO A C 1
ATOM 1522 O O . PRO A 1 198 ? -3.771 34.156 -10.375 1 93.75 198 PRO A O 1
ATOM 1525 N N . GLN A 1 199 ? -3.789 34.125 -12.609 1 93.88 199 GLN A N 1
ATOM 1526 C CA . GLN A 1 199 ? -4.473 35.406 -12.742 1 93.88 199 GLN A CA 1
ATOM 1527 C C . GLN A 1 199 ? -5.98 35.219 -12.875 1 93.88 199 GLN A C 1
ATOM 1529 O O . GLN A 1 199 ? -6.492 34.094 -12.656 1 93.88 199 GLN A O 1
ATOM 1534 N N . ALA A 1 200 ? -6.68 36.344 -13.086 1 92.25 200 ALA A N 1
ATOM 1535 C CA . ALA A 1 200 ? -8.133 36.281 -13.164 1 92.25 200 ALA A CA 1
ATOM 1536 C C . ALA A 1 200 ? -8.594 35.25 -14.188 1 92.25 200 ALA A C 1
ATOM 1538 O O . ALA A 1 200 ? -8.117 35.219 -15.32 1 92.25 200 ALA A O 1
ATOM 1539 N N . MET A 1 201 ? -9.461 34.375 -13.781 1 95.12 201 MET A N 1
ATOM 1540 C CA . MET A 1 201 ? -10.078 33.344 -1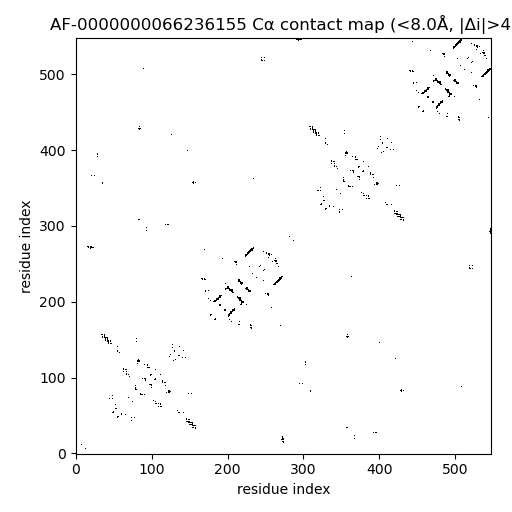4.602 1 95.12 201 MET A CA 1
ATOM 1541 C C . MET A 1 201 ? -9.047 32.312 -15.039 1 95.12 201 MET A C 1
ATOM 1543 O O . MET A 1 201 ? -9.148 31.75 -16.141 1 95.12 201 MET A O 1
ATOM 1547 N N . GLN A 1 202 ? -8.078 32.156 -14.156 1 95.94 202 GLN A N 1
ATOM 1548 C CA . GLN A 1 202 ? -7.066 31.141 -14.422 1 95.94 202 GLN A CA 1
ATOM 1549 C C . GLN A 1 202 ? -6.938 30.188 -13.242 1 95.94 202 GLN A C 1
ATOM 1551 O O . GLN A 1 202 ? -7.344 30.5 -12.125 1 95.94 202 GLN A O 1
ATOM 1556 N N . PHE A 1 203 ? -6.414 28.984 -13.5 1 95.69 203 PHE A N 1
ATOM 1557 C CA . PHE A 1 203 ? -6.012 28.031 -12.477 1 95.69 203 PHE A CA 1
ATOM 1558 C C . PHE A 1 203 ? -4.703 27.344 -12.859 1 95.69 203 PHE A C 1
ATOM 1560 O O . PHE A 1 203 ? -4.27 27.422 -14.016 1 95.69 203 PHE A O 1
ATOM 1567 N N . CYS A 1 204 ? -4.062 26.797 -11.906 1 95.12 204 CYS A N 1
ATOM 1568 C CA . CYS A 1 204 ? -2.844 26.031 -12.148 1 95.12 204 CYS A CA 1
ATOM 1569 C C . CYS A 1 204 ? -2.961 24.625 -11.578 1 95.12 204 CYS A C 1
ATOM 1571 O O . CYS A 1 204 ? -3.627 24.422 -10.562 1 95.12 204 CYS A O 1
ATOM 1573 N N . ALA A 1 205 ? -2.365 23.75 -12.32 1 94.62 205 ALA A N 1
ATOM 1574 C CA . ALA A 1 205 ? -2.236 22.406 -11.781 1 94.62 205 ALA A CA 1
ATOM 1575 C C . ALA A 1 205 ? -1.288 22.359 -10.594 1 94.62 205 ALA A C 1
ATOM 1577 O O . ALA A 1 205 ? -0.976 23.406 -10.008 1 94.62 205 ALA A O 1
ATOM 1578 N N . GLU A 1 206 ? -1.004 21.188 -10.094 1 93.06 206 GLU A N 1
ATOM 1579 C CA . GLU A 1 206 ? -0.203 21.031 -8.883 1 93.06 206 GLU A CA 1
ATOM 1580 C C . GLU A 1 206 ? 0.989 21.984 -8.883 1 93.06 206 GLU A C 1
ATOM 1582 O O . GLU A 1 206 ? 1.742 22.047 -9.859 1 93.06 206 GLU A O 1
ATOM 1587 N N . CYS A 1 207 ? 1.12 22.75 -7.785 1 91.94 207 CYS A N 1
ATOM 1588 C CA . CYS A 1 207 ? 2.234 23.688 -7.668 1 91.94 207 CYS A CA 1
ATOM 1589 C C . CYS A 1 207 ? 2.543 23.984 -6.203 1 91.94 207 CYS A C 1
ATOM 1591 O O . CYS A 1 207 ? 1.753 23.656 -5.32 1 91.94 207 CYS A O 1
ATOM 1593 N N . GLN A 1 208 ? 3.701 24.531 -6.031 1 91.75 208 GLN A N 1
ATOM 1594 C CA . GLN A 1 208 ? 4.117 24.953 -4.699 1 91.75 208 GLN A CA 1
ATOM 1595 C C . GLN A 1 208 ? 3.414 26.234 -4.277 1 91.75 208 GLN A C 1
ATOM 1597 O O . GLN A 1 208 ? 3.512 27.25 -4.965 1 91.75 208 GLN A O 1
ATOM 1602 N N . LEU A 1 209 ? 2.66 26.172 -3.289 1 90.25 209 LEU A N 1
ATOM 1603 C CA . LEU A 1 209 ? 1.998 27.312 -2.676 1 90.25 209 LEU A CA 1
ATOM 1604 C C . LEU A 1 209 ? 2.553 27.578 -1.279 1 90.25 209 LEU A C 1
ATOM 1606 O O . LEU A 1 209 ? 2.191 26.891 -0.323 1 90.25 209 LEU A O 1
ATOM 1610 N N . GLY A 1 210 ? 3.455 28.547 -1.251 1 86.88 210 GLY A N 1
ATOM 1611 C CA . GLY A 1 210 ? 4.18 28.719 -0.001 1 86.88 210 GLY A CA 1
ATOM 1612 C C . GLY A 1 210 ? 5.109 27.562 0.311 1 86.88 210 GLY A C 1
ATOM 1613 O O . GLY A 1 210 ? 5.957 27.203 -0.509 1 86.88 210 GLY A O 1
ATOM 1614 N N . GLU A 1 211 ? 4.836 26.938 1.451 1 81.06 211 GLU A N 1
ATOM 1615 C CA . GLU A 1 211 ? 5.727 25.859 1.893 1 81.06 211 GLU A CA 1
ATOM 1616 C C . GLU A 1 211 ? 5.125 24.484 1.6 1 81.06 211 GLU A C 1
ATOM 1618 O O . GLU A 1 211 ? 5.762 23.453 1.845 1 81.06 211 GLU A O 1
ATOM 1623 N N . ARG A 1 212 ? 3.914 24.562 1.083 1 83.62 212 ARG A N 1
ATOM 1624 C CA . ARG A 1 212 ? 3.252 23.297 0.804 1 83.62 212 ARG A CA 1
ATOM 1625 C C . ARG A 1 212 ? 2.691 23.266 -0.613 1 83.62 212 ARG A C 1
ATOM 1627 O O . ARG A 1 212 ? 2.311 24.312 -1.154 1 83.62 212 ARG A O 1
ATOM 1634 N N . LYS A 1 213 ? 2.568 22.062 -1.079 1 87.44 213 LYS A N 1
ATOM 1635 C CA . LYS A 1 213 ? 2.016 21.922 -2.422 1 87.44 213 LYS A CA 1
ATOM 1636 C C . LYS A 1 213 ? 0.491 21.859 -2.385 1 87.44 213 LYS A C 1
ATOM 1638 O O . LYS A 1 213 ? -0.097 21.422 -1.394 1 87.44 213 LYS A O 1
ATOM 1643 N N . ALA A 1 214 ? -0.116 22.406 -3.43 1 88.94 214 ALA A N 1
ATOM 1644 C CA . ALA A 1 214 ? -1.552 22.266 -3.662 1 88.94 214 ALA A CA 1
ATOM 1645 C C . ALA A 1 214 ? -1.831 21.547 -4.98 1 88.94 214 ALA A C 1
ATOM 1647 O O . ALA A 1 214 ? -1.082 21.703 -5.949 1 88.94 214 ALA A O 1
ATOM 1648 N N . ASP A 1 215 ? -2.881 20.781 -5.004 1 91 215 ASP A N 1
ATOM 1649 C CA . ASP A 1 215 ? -3.189 20 -6.199 1 91 215 ASP A CA 1
ATOM 1650 C C . ASP A 1 215 ? -3.719 20.891 -7.32 1 91 215 ASP A C 1
ATOM 1652 O O . ASP A 1 215 ? -3.436 20.656 -8.492 1 91 215 ASP A O 1
ATOM 1656 N N . VAL A 1 216 ? -4.547 21.797 -7 1 91.38 216 VAL A N 1
ATOM 1657 C CA . VAL A 1 216 ? -5.078 22.797 -7.926 1 91.38 216 VAL A CA 1
ATOM 1658 C C . VAL A 1 216 ? -5.176 24.141 -7.223 1 91.38 216 VAL A C 1
ATOM 1660 O O . VAL A 1 216 ? -5.637 24.219 -6.082 1 91.38 216 VAL A O 1
ATOM 1663 N N . VAL A 1 217 ? -4.734 25.203 -7.879 1 92.38 217 VAL A N 1
ATOM 1664 C CA . VAL A 1 217 ? -4.84 26.547 -7.34 1 92.38 217 VAL A CA 1
ATOM 1665 C C . VAL A 1 217 ? -5.645 27.422 -8.297 1 92.38 217 VAL A C 1
ATOM 1667 O O . VAL A 1 217 ? -5.344 27.5 -9.484 1 92.38 217 VAL A O 1
ATOM 1670 N N . VAL A 1 218 ? -6.656 28.078 -7.754 1 93.06 218 VAL A N 1
ATOM 1671 C CA . VAL A 1 218 ? -7.566 28.859 -8.57 1 93.06 218 VAL A CA 1
ATOM 1672 C C . VAL A 1 218 ? -7.574 30.312 -8.094 1 93.06 218 VAL A C 1
ATOM 1674 O O . VAL A 1 218 ? -7.559 30.562 -6.883 1 93.06 218 VAL A O 1
ATOM 1677 N N . ARG A 1 219 ? -7.504 31.219 -9.031 1 91.75 219 ARG A N 1
ATOM 1678 C CA . ARG A 1 219 ? -7.758 32.625 -8.703 1 91.75 219 ARG A CA 1
ATOM 1679 C C . ARG A 1 219 ? -9.258 32.906 -8.672 1 91.75 219 ARG A C 1
ATOM 1681 O O . ARG A 1 219 ? -9.938 32.781 -9.688 1 91.75 219 ARG A O 1
ATOM 1688 N N . LEU A 1 220 ? -9.695 33.312 -7.496 1 87.88 220 LEU A N 1
ATOM 1689 C CA . LEU A 1 220 ? -11.109 33.656 -7.352 1 87.88 220 LEU A CA 1
ATOM 1690 C C . LEU A 1 220 ? -11.414 35.031 -7.895 1 87.88 220 LEU A C 1
ATOM 1692 O O . LEU A 1 220 ? -10.5 35.812 -8.141 1 87.88 220 LEU A O 1
ATOM 1696 N N . HIS A 1 221 ? -12.68 35.344 -8.047 1 86.75 221 HIS A N 1
ATOM 1697 C CA . HIS A 1 221 ? -13.117 36.625 -8.594 1 86.75 221 HIS A CA 1
ATOM 1698 C C . HIS A 1 221 ? -12.742 37.781 -7.676 1 86.75 221 HIS A C 1
ATOM 1700 O O . HIS A 1 221 ? -12.523 38.906 -8.141 1 86.75 221 HIS A O 1
ATOM 1706 N N . ASP A 1 222 ? -12.672 37.531 -6.41 1 80.94 222 ASP A N 1
ATOM 1707 C CA . ASP A 1 222 ? -12.328 38.594 -5.457 1 80.94 222 ASP A CA 1
ATOM 1708 C C . ASP A 1 222 ? -10.812 38.688 -5.273 1 80.94 222 ASP A C 1
ATOM 1710 O O . ASP A 1 222 ? -10.336 39.312 -4.316 1 80.94 222 ASP A O 1
ATOM 1714 N N . THR A 1 223 ? -10.031 37.938 -6.07 1 83.12 223 THR A N 1
ATOM 1715 C CA . THR A 1 223 ? -8.586 38.031 -6.238 1 83.12 223 THR A CA 1
ATOM 1716 C C . THR A 1 223 ? -7.875 37.094 -5.246 1 83.12 223 THR A C 1
ATOM 1718 O O . THR A 1 223 ? -6.656 36.938 -5.312 1 83.12 223 THR A O 1
ATOM 1721 N N . ARG A 1 224 ? -8.586 36.469 -4.414 1 87.06 224 ARG A N 1
ATOM 1722 C CA . ARG A 1 224 ? -7.973 35.5 -3.512 1 87.06 224 ARG A CA 1
ATOM 1723 C C . ARG A 1 224 ? -7.566 34.25 -4.262 1 87.06 224 ARG A C 1
ATOM 1725 O O . ARG A 1 224 ? -8.016 34 -5.383 1 87.06 224 ARG A O 1
ATOM 1732 N N . LEU A 1 225 ? -6.711 33.5 -3.586 1 89.31 225 LEU A N 1
ATOM 1733 C CA . LEU A 1 225 ? -6.328 32.219 -4.121 1 89.31 225 LEU A CA 1
ATOM 1734 C C . LEU A 1 225 ? -7.059 31.078 -3.393 1 89.31 225 LEU A C 1
ATOM 1736 O O . LEU A 1 225 ? -7.16 31.094 -2.164 1 89.31 225 LEU A O 1
ATOM 1740 N N . MET A 1 226 ? -7.617 30.234 -4.148 1 89.06 226 MET A N 1
ATOM 1741 C CA . MET A 1 226 ? -8.203 29.016 -3.59 1 89.06 226 MET A CA 1
ATOM 1742 C C . MET A 1 226 ? -7.312 27.812 -3.867 1 89.06 226 MET A C 1
ATOM 1744 O O . MET A 1 226 ? -7.043 27.484 -5.023 1 89.06 226 MET A O 1
ATOM 1748 N N . ALA A 1 227 ? -6.785 27.203 -2.844 1 90.19 227 ALA A N 1
ATOM 1749 C CA . ALA A 1 227 ? -5.992 25.984 -2.947 1 90.19 227 ALA A CA 1
ATOM 1750 C C . ALA A 1 227 ? -6.863 24.75 -2.76 1 90.19 227 ALA A C 1
ATOM 1752 O O . ALA A 1 227 ? -7.473 24.562 -1.704 1 90.19 227 ALA A O 1
ATOM 1753 N N . ILE A 1 228 ?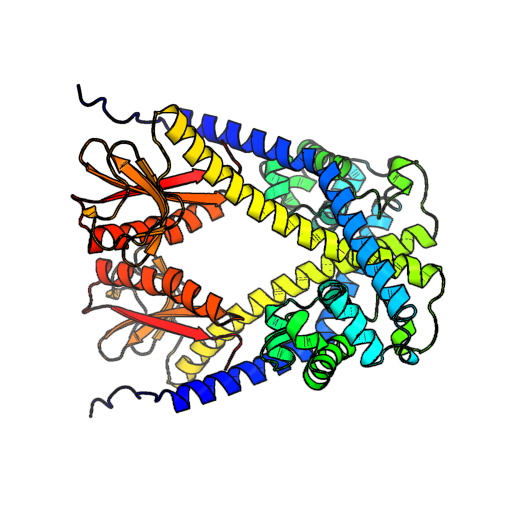 -6.906 23.922 -3.77 1 87.62 228 ILE A N 1
ATOM 1754 C CA . ILE A 1 228 ? -7.77 22.75 -3.734 1 87.62 228 ILE A CA 1
ATOM 1755 C C . ILE A 1 228 ? -6.922 21.484 -3.568 1 87.62 228 ILE A C 1
ATOM 1757 O O . ILE A 1 228 ? -6.027 21.219 -4.375 1 87.62 228 ILE A O 1
ATOM 1761 N N . GLU A 1 229 ? -7.184 20.734 -2.49 1 88.06 229 GLU A N 1
ATOM 1762 C CA . GLU A 1 229 ? -6.582 19.422 -2.27 1 88.06 229 GLU A CA 1
ATOM 1763 C C . GLU A 1 229 ? -7.52 18.312 -2.711 1 88.06 229 GLU A C 1
ATOM 1765 O O . GLU A 1 229 ? -8.664 18.234 -2.262 1 88.06 229 GLU A O 1
ATOM 1770 N N . CYS A 1 230 ? -7.016 17.484 -3.617 1 85.19 230 CYS A N 1
ATOM 1771 C CA . CYS A 1 230 ? -7.805 16.375 -4.152 1 85.19 230 CYS A CA 1
ATOM 1772 C C . CYS A 1 230 ? -7.371 15.047 -3.539 1 85.19 230 CYS A C 1
ATOM 1774 O O . CYS A 1 230 ? -6.234 14.609 -3.736 1 85.19 230 CYS A O 1
ATOM 1776 N N . LYS A 1 231 ? -8.25 14.43 -2.746 1 81.75 231 LYS A N 1
ATOM 1777 C CA . LYS A 1 231 ? -7.922 13.156 -2.113 1 81.75 231 LYS A CA 1
ATOM 1778 C C . LYS A 1 231 ? -8.914 12.07 -2.518 1 81.75 231 LYS A C 1
ATOM 1780 O O . LYS A 1 231 ? -10.117 12.328 -2.627 1 81.75 231 LYS A O 1
ATOM 1785 N N . VAL A 1 232 ? -8.344 10.93 -2.828 1 76.88 232 VAL A N 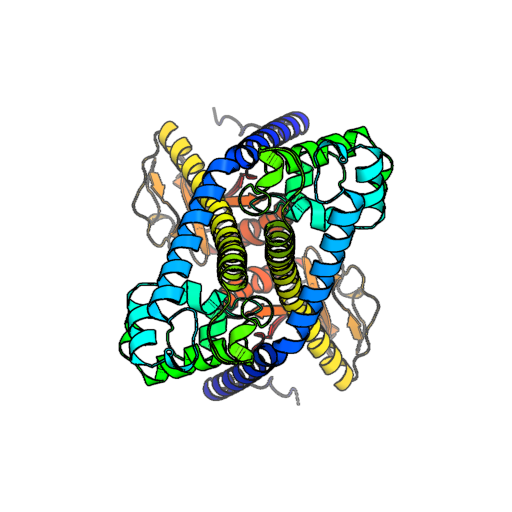1
ATOM 1786 C CA . VAL A 1 232 ? -9.172 9.773 -3.156 1 76.88 232 VAL A CA 1
ATOM 1787 C C . VAL A 1 232 ? -9.203 8.805 -1.975 1 76.88 232 VAL A C 1
ATOM 1789 O O . VAL A 1 232 ? -8.18 8.57 -1.33 1 76.88 232 VAL A O 1
ATOM 1792 N N . SER A 1 233 ? -10.461 8.367 -1.623 1 74.25 233 SER A N 1
ATOM 1793 C CA . SER A 1 233 ? -10.578 7.375 -0.56 1 74.25 233 SER A CA 1
ATOM 1794 C C . SER A 1 233 ? -11.594 6.293 -0.92 1 74.25 233 SER A C 1
ATOM 1796 O O . SER A 1 233 ? -12.555 6.555 -1.65 1 74.25 233 SER A O 1
ATOM 1798 N N . ASN A 1 234 ? -11.305 5.074 -0.445 1 68.31 234 ASN A N 1
ATOM 1799 C CA . ASN A 1 234 ? -12.211 3.957 -0.683 1 68.31 234 ASN A CA 1
ATOM 1800 C C . ASN A 1 234 ? -13.023 3.621 0.562 1 68.31 234 ASN A C 1
ATOM 1802 O O . ASN A 1 234 ? -13.875 2.727 0.533 1 68.31 234 ASN A O 1
ATOM 1806 N N . SER A 1 235 ? -12.727 4.305 1.605 1 70.19 235 SER A N 1
ATOM 1807 C CA . SER A 1 235 ? -13.461 4.008 2.832 1 70.19 235 SER A CA 1
ATOM 1808 C C . SER A 1 235 ? -13.75 5.281 3.623 1 70.19 235 SER A C 1
ATOM 1810 O O . SER A 1 235 ? -13.031 6.273 3.492 1 70.19 235 SER A O 1
ATOM 1812 N N . SER A 1 236 ? -14.758 5.184 4.418 1 68.62 236 SER A N 1
ATOM 1813 C CA . SER A 1 236 ? -15.18 6.32 5.227 1 68.62 236 SER A CA 1
ATOM 1814 C C . SER A 1 236 ? -14.109 6.695 6.25 1 68.62 236 SER A C 1
ATOM 1816 O O . SER A 1 236 ? -13.789 7.875 6.418 1 68.62 236 SER A O 1
ATOM 1818 N N . THR A 1 237 ? -13.609 5.727 6.855 1 66 237 THR A N 1
ATOM 1819 C CA . THR A 1 237 ? -12.625 5.977 7.902 1 66 237 THR A CA 1
ATOM 1820 C C . THR A 1 237 ? -11.375 6.629 7.32 1 66 237 THR A C 1
ATOM 1822 O O . THR A 1 237 ? -10.883 7.625 7.855 1 66 237 THR A O 1
ATOM 1825 N N . ASN A 1 238 ? -10.977 6.18 6.211 1 72 238 ASN A N 1
ATOM 1826 C CA . ASN A 1 238 ? -9.766 6.715 5.602 1 72 238 ASN A CA 1
ATOM 1827 C C . ASN A 1 238 ? -9.992 8.102 5.016 1 72 238 ASN A C 1
ATOM 1829 O O . ASN A 1 238 ? -9.078 8.922 4.98 1 72 238 ASN A O 1
ATOM 1833 N N . SER A 1 239 ? -11.211 8.281 4.648 1 72.88 239 SER A N 1
ATOM 1834 C CA . SER A 1 239 ? -11.539 9.602 4.102 1 72.88 239 SER A CA 1
ATOM 1835 C C . SER A 1 239 ? -11.367 10.688 5.148 1 72.88 239 SER A C 1
ATOM 1837 O O . SER A 1 239 ? -10.789 11.742 4.871 1 72.88 239 SER A O 1
ATOM 1839 N N . VAL A 1 240 ? -11.844 10.375 6.344 1 72.31 240 VAL A N 1
ATOM 1840 C CA . VAL A 1 240 ? -11.781 11.359 7.422 1 72.31 240 VAL A CA 1
ATOM 1841 C C . VAL A 1 240 ? -10.32 11.594 7.82 1 72.31 240 VAL A C 1
ATOM 1843 O O . VAL A 1 240 ? -9.898 12.742 7.98 1 72.31 240 VAL A O 1
ATOM 1846 N N . LYS A 1 241 ? -9.594 10.586 7.906 1 72.31 241 LYS A N 1
ATOM 1847 C CA . LYS A 1 241 ? -8.203 10.672 8.32 1 72.31 241 LYS A CA 1
ATOM 1848 C C . LYS A 1 241 ? -7.371 11.445 7.305 1 72.31 241 LYS A C 1
ATOM 1850 O O . LYS A 1 241 ? -6.59 12.328 7.668 1 72.31 241 LYS A O 1
ATOM 1855 N N . ARG A 1 242 ? -7.629 11.203 6.094 1 75.06 242 ARG A N 1
ATOM 1856 C CA . ARG A 1 242 ? -6.836 11.82 5.035 1 75.06 242 ARG A CA 1
ATOM 1857 C C . ARG A 1 242 ? -7.188 13.297 4.875 1 75.06 242 ARG A C 1
ATOM 1859 O O . ARG A 1 242 ? -6.305 14.133 4.645 1 75.06 242 ARG A O 1
ATOM 1866 N N . LEU A 1 243 ? -8.414 13.523 5.059 1 74.12 243 LEU A N 1
ATOM 1867 C CA . LEU A 1 243 ? -8.844 14.914 4.965 1 74.12 243 LEU A CA 1
ATOM 1868 C C . LEU A 1 243 ? -8.242 15.742 6.094 1 74.12 243 LEU A C 1
ATOM 1870 O O . LEU A 1 243 ? -7.75 16.859 5.859 1 74.12 243 LEU A O 1
ATOM 1874 N N . ASN A 1 244 ? -8.219 15.148 7.176 1 71.31 244 ASN A N 1
ATOM 1875 C CA . ASN A 1 244 ? -7.746 15.891 8.344 1 71.31 244 ASN A CA 1
ATOM 1876 C C . ASN A 1 244 ? -6.227 15.984 8.375 1 71.31 244 ASN A C 1
ATOM 1878 O O . ASN A 1 244 ? -5.672 17.031 8.734 1 71.31 244 ASN A O 1
ATOM 1882 N N . ASN A 1 245 ? -5.609 14.984 7.922 1 74.12 245 ASN A N 1
ATOM 1883 C CA . ASN A 1 245 ? -4.16 14.93 8.07 1 74.12 245 ASN A CA 1
ATOM 1884 C C . ASN A 1 245 ? -3.449 15.578 6.887 1 74.12 245 ASN A C 1
ATOM 1886 O O . ASN A 1 245 ? -2.338 16.094 7.031 1 74.12 245 ASN A O 1
ATOM 1890 N N . ASP A 1 246 ? -4.156 15.625 5.797 1 75.81 246 ASP A N 1
ATOM 1891 C CA . ASP A 1 246 ? -3.467 16.141 4.621 1 75.81 246 ASP A CA 1
ATOM 1892 C C . ASP A 1 246 ? -4.031 17.5 4.207 1 75.81 246 ASP A C 1
ATOM 1894 O O . ASP A 1 246 ? -3.299 18.484 4.145 1 75.81 246 ASP A O 1
ATOM 1898 N N . ALA A 1 247 ? -5.281 17.547 4.082 1 74.94 247 ALA A N 1
ATOM 1899 C CA . ALA A 1 247 ? -5.887 18.766 3.549 1 74.94 247 ALA A CA 1
ATOM 1900 C C . ALA A 1 247 ? -5.953 19.844 4.613 1 74.94 247 ALA A C 1
ATOM 1902 O O . ALA A 1 247 ? -5.574 21 4.363 1 74.94 247 ALA A O 1
ATOM 1903 N N . ALA A 1 248 ? -6.406 19.516 5.762 1 73.81 248 ALA A N 1
ATOM 1904 C CA . ALA A 1 248 ? -6.59 20.5 6.816 1 73.81 248 ALA A CA 1
ATOM 1905 C C . ALA A 1 248 ? -5.25 21.078 7.258 1 73.81 248 ALA A C 1
ATOM 1907 O O . ALA A 1 248 ? -5.148 22.281 7.543 1 73.81 248 ALA A O 1
ATOM 1908 N N . VAL A 1 249 ? -4.324 20.312 7.246 1 74 249 VAL A N 1
ATOM 1909 C CA . VAL A 1 249 ? -3 20.75 7.684 1 74 249 VAL A CA 1
ATOM 1910 C C . VAL A 1 249 ? -2.436 21.766 6.695 1 74 249 VAL A C 1
ATOM 1912 O O . VAL A 1 249 ? -1.901 22.797 7.094 1 74 249 VAL A O 1
ATOM 1915 N N . LYS A 1 250 ? -2.545 21.422 5.535 1 79.56 250 LYS A N 1
ATOM 1916 C CA . LYS A 1 250 ? -2.035 22.328 4.508 1 79.56 250 LYS A CA 1
ATOM 1917 C C . LYS A 1 250 ? -2.762 23.656 4.543 1 79.56 250 LYS A C 1
ATOM 1919 O O . LYS A 1 250 ? -2.148 24.719 4.332 1 79.56 250 LYS A O 1
ATOM 1924 N N . ALA A 1 251 ? -4.004 23.547 4.812 1 79.12 251 ALA A N 1
ATOM 1925 C CA . ALA A 1 251 ? -4.793 24.766 4.926 1 79.12 251 ALA A CA 1
ATOM 1926 C C . ALA A 1 251 ? -4.227 25.688 6.004 1 79.12 251 ALA A C 1
ATOM 1928 O O . ALA A 1 251 ? -4.121 26.906 5.805 1 79.12 251 ALA A O 1
ATOM 1929 N N . GLU A 1 252 ? -3.84 25.141 7.102 1 76.12 252 GLU A N 1
ATOM 1930 C CA . GLU A 1 252 ? -3.275 25.922 8.188 1 76.12 252 GLU A CA 1
ATOM 1931 C C . GLU A 1 252 ? -1.969 26.594 7.77 1 76.12 252 GLU A C 1
ATOM 1933 O O . GLU A 1 252 ? -1.716 27.75 8.117 1 76.12 252 GLU A O 1
ATOM 1938 N N . TYR A 1 253 ? -1.242 25.953 7.059 1 79.69 253 TYR A N 1
ATOM 1939 C CA . TYR A 1 253 ? 0.017 26.516 6.578 1 79.69 253 TYR A CA 1
ATOM 1940 C C . TYR A 1 253 ? -0.231 27.656 5.605 1 79.69 253 TYR A C 1
ATOM 1942 O O . TYR A 1 253 ? 0.403 28.703 5.703 1 79.69 253 TYR A O 1
ATOM 1950 N N . TRP A 1 254 ? -1.104 27.422 4.695 1 83.5 254 TRP A N 1
ATOM 1951 C CA . TRP A 1 254 ? -1.386 28.453 3.701 1 83.5 254 TRP A CA 1
ATOM 1952 C C . TRP A 1 254 ? -1.952 29.703 4.359 1 83.5 254 TRP A C 1
ATOM 1954 O O . TRP A 1 254 ? -1.586 30.828 3.992 1 83.5 254 TRP A O 1
ATOM 1964 N N . ILE A 1 255 ? -2.764 29.5 5.328 1 81.12 255 ILE A N 1
ATOM 1965 C CA . ILE A 1 255 ? -3.357 30.625 6.039 1 81.12 255 ILE A CA 1
ATOM 1966 C C . ILE A 1 255 ? -2.277 31.359 6.82 1 81.12 255 ILE A C 1
ATOM 1968 O O . ILE A 1 255 ? -2.258 32.594 6.844 1 81.12 255 ILE A O 1
ATOM 1972 N N . LYS A 1 256 ? -1.422 30.625 7.43 1 78.75 256 LYS A N 1
ATOM 1973 C CA . LYS A 1 256 ? -0.321 31.219 8.18 1 78.75 256 LYS A CA 1
ATOM 1974 C C . LYS A 1 256 ? 0.602 32.031 7.266 1 78.75 256 LYS A C 1
ATOM 1976 O O . LYS A 1 256 ? 1.075 33.094 7.637 1 78.75 256 LYS A O 1
ATOM 1981 N N . GLN A 1 257 ? 0.779 31.609 6.074 1 81.81 257 GLN A N 1
ATOM 1982 C CA . GLN A 1 257 ? 1.751 32.219 5.172 1 81.81 257 GLN A CA 1
ATOM 1983 C C . GLN A 1 257 ? 1.134 33.375 4.402 1 81.81 257 GLN A C 1
ATOM 1985 O O . GLN A 1 257 ? 1.796 34.375 4.156 1 81.81 257 GLN A O 1
ATOM 1990 N N . PHE A 1 258 ? -0.124 33.188 4.031 1 85.81 258 PHE A N 1
ATOM 1991 C CA . PHE A 1 258 ? -0.703 34.156 3.119 1 85.81 258 PHE A CA 1
ATOM 1992 C C . PHE A 1 258 ? -1.811 34.969 3.805 1 85.81 258 PHE A C 1
ATOM 1994 O O . PHE A 1 258 ? -2.23 36 3.311 1 85.81 258 PHE A O 1
ATOM 2001 N N . GLY A 1 259 ? -2.223 34.438 4.906 1 77.25 259 GLY A N 1
ATOM 2002 C CA . GLY A 1 259 ? -3.281 35.125 5.629 1 77.25 259 GLY A CA 1
ATOM 2003 C C . GLY A 1 259 ? -4.672 34.688 5.211 1 77.25 259 GLY A C 1
ATOM 2004 O O . GLY A 1 259 ? -4.887 34.312 4.062 1 77.25 259 GLY A O 1
ATOM 2005 N N . THR A 1 260 ? -5.594 34.875 6.082 1 73.81 260 THR A N 1
ATOM 2006 C CA . THR A 1 260 ? -6.977 34.438 5.859 1 73.81 260 THR A CA 1
ATOM 2007 C C . THR A 1 260 ? -7.641 35.344 4.805 1 73.81 260 THR A C 1
ATOM 2009 O O . THR A 1 260 ? -8.617 34.906 4.168 1 73.81 260 THR A O 1
ATOM 2012 N N . ALA A 1 261 ? -7.066 36.438 4.609 1 67.44 261 ALA A N 1
ATOM 2013 C CA . ALA A 1 261 ? -7.648 37.375 3.668 1 67.44 261 ALA A CA 1
ATOM 2014 C C . ALA A 1 261 ? -7.219 37.062 2.238 1 67.44 261 ALA A C 1
ATOM 2016 O O . ALA A 1 261 ? -7.828 37.562 1.28 1 67.44 261 ALA A O 1
ATOM 2017 N N . GLN A 1 262 ? -6.23 36.188 2.117 1 71.88 262 GLN A N 1
ATOM 2018 C CA . GLN A 1 262 ? -5.613 36.062 0.8 1 71.88 262 GLN A CA 1
ATOM 2019 C C . GLN A 1 262 ? -5.793 34.656 0.233 1 71.88 262 GLN A C 1
ATOM 2021 O O . GLN A 1 262 ? -5.68 34.469 -0.977 1 71.88 262 GLN A O 1
ATOM 2026 N N . VAL A 1 263 ? -6.012 33.719 1.081 1 70 263 VAL A N 1
ATOM 2027 C CA . VAL A 1 263 ? -6.047 32.344 0.592 1 70 263 VAL A CA 1
ATOM 2028 C C . VAL A 1 263 ? -7.273 31.625 1.148 1 70 263 VAL A C 1
ATOM 2030 O O . VAL A 1 263 ? -7.617 31.797 2.322 1 70 263 VAL A O 1
ATOM 2033 N N . VAL A 1 264 ? -8.047 31.016 0.264 1 67.12 264 VAL A N 1
ATOM 2034 C CA . VAL A 1 264 ? -9.172 30.156 0.636 1 67.12 264 VAL A CA 1
ATOM 2035 C C . VAL A 1 264 ? -8.82 28.688 0.408 1 67.12 264 VAL A C 1
ATOM 2037 O O . VAL A 1 264 ? -8.898 28.203 -0.718 1 67.12 264 VAL A O 1
ATOM 2040 N N . PRO A 1 265 ? -8.375 28.047 1.494 1 61.22 265 PRO A N 1
ATOM 2041 C CA . PRO A 1 265 ? -8.117 26.609 1.316 1 61.22 265 PRO A CA 1
ATOM 2042 C C . PRO A 1 265 ? -9.391 25.797 1.087 1 61.22 265 PRO A C 1
ATOM 2044 O O . PRO A 1 265 ? -10.43 26.109 1.675 1 61.22 265 PRO A O 1
ATOM 2047 N N . SER A 1 266 ? -9.492 25.031 0.101 1 57.41 266 SER A N 1
ATOM 2048 C CA . SER A 1 266 ? -10.633 24.172 -0.198 1 57.41 266 SER A CA 1
ATOM 2049 C C . SER A 1 266 ? -10.188 22.719 -0.385 1 57.41 266 SER A C 1
ATOM 2051 O O . SER A 1 266 ? -9.016 22.453 -0.654 1 57.41 266 SER A O 1
ATOM 2053 N N . ARG A 1 267 ? -11.086 21.859 0.074 1 58.22 267 ARG A N 1
ATOM 2054 C CA . ARG A 1 267 ? -10.805 20.438 -0.059 1 58.22 267 ARG A CA 1
ATOM 2055 C C . ARG A 1 267 ? -11.82 19.766 -0.983 1 58.22 267 ARG A C 1
ATOM 2057 O O . ARG A 1 267 ? -13 20.109 -0.983 1 58.22 267 ARG A O 1
ATOM 2064 N N . SER A 1 268 ? -11.305 19.047 -1.918 1 50.25 268 SER A N 1
ATOM 2065 C CA . SER A 1 268 ? -12.156 18.172 -2.703 1 50.25 268 SER A CA 1
ATOM 2066 C C . SER A 1 268 ? -11.922 16.703 -2.34 1 50.25 268 SER A C 1
ATOM 2068 O O . SER A 1 268 ? -10.773 16.25 -2.254 1 50.25 268 SER A O 1
ATOM 2070 N N . LEU A 1 269 ? -12.812 16.156 -1.645 1 47.66 269 LEU A N 1
ATOM 2071 C CA . LEU A 1 269 ? -12.781 14.727 -1.38 1 47.66 269 LEU A CA 1
ATOM 2072 C C . LEU A 1 269 ? -13.547 13.961 -2.451 1 47.66 269 LEU A C 1
ATOM 2074 O O . LEU A 1 269 ? -14.695 14.281 -2.748 1 47.66 269 LEU A O 1
ATOM 2078 N N . VAL A 1 270 ? -12.812 13.422 -3.332 1 45.75 270 VAL A N 1
ATOM 2079 C CA . VAL A 1 270 ? -13.523 12.523 -4.242 1 45.75 270 VAL A CA 1
ATOM 2080 C C . VAL A 1 270 ? -13.398 11.086 -3.752 1 45.75 270 VAL A C 1
ATOM 2082 O O . VAL A 1 270 ? -12.297 10.617 -3.461 1 45.75 270 VAL A O 1
ATOM 2085 N N . SER A 1 271 ? -14.055 10.727 -2.973 1 42.97 271 SER A N 1
ATOM 2086 C CA . SER A 1 271 ? -14.109 9.266 -2.938 1 42.97 271 SER A CA 1
ATOM 2087 C C . SER A 1 271 ? -14.086 8.68 -4.344 1 42.97 271 SER A C 1
ATOM 2089 O O . SER A 1 271 ? -14.492 9.336 -5.305 1 42.97 271 SER A O 1
ATOM 2091 N N . SER A 1 272 ? -13.016 7.789 -4.871 1 34.59 272 SER A N 1
ATOM 2092 C CA . SER A 1 272 ? -13.609 7.199 -6.066 1 34.59 272 SER A CA 1
ATOM 2093 C C . SER A 1 272 ? -15.125 7.348 -6.062 1 34.59 272 SER A C 1
ATOM 2095 O O . SER A 1 272 ? -15.844 6.449 -6.512 1 34.59 272 SER A O 1
ATOM 2097 N N . ARG A 1 273 ? -15.641 7.93 -5.207 1 24.03 273 ARG A N 1
ATOM 2098 C CA . ARG A 1 273 ? -17.062 8.234 -5.254 1 24.03 273 ARG A CA 1
ATOM 2099 C C . ARG A 1 273 ? -17.344 9.43 -6.16 1 24.03 273 ARG A C 1
ATOM 2101 O O . ARG A 1 273 ? -16.453 10.266 -6.383 1 24.03 273 ARG A O 1
ATOM 2108 N N . TYR A 1 274 ? -18.547 9.953 -6.621 1 25.05 274 TYR A N 1
ATOM 2109 C CA . TYR A 1 274 ? -19.281 11.125 -7.094 1 25.05 274 TYR A CA 1
ATOM 2110 C C . TYR A 1 274 ? -19.109 12.297 -6.137 1 25.05 274 TYR A C 1
ATOM 2112 O O . TYR A 1 274 ? -19.141 12.117 -4.914 1 25.05 274 TYR A O 1
ATOM 2120 N N . MET B 1 1 ? 22.797 21.984 36.5 1 33.06 1 MET B N 1
ATOM 2121 C CA . MET B 1 1 ? 23.5 22.234 35.25 1 33.06 1 MET B CA 1
ATOM 2122 C C . MET B 1 1 ? 22.672 21.719 34.062 1 33.06 1 MET B C 1
ATOM 2124 O O . MET B 1 1 ? 22.312 20.531 34.031 1 33.06 1 MET B O 1
ATOM 2128 N N . THR B 1 2 ? 21.75 22.422 33.531 1 44.38 2 THR B N 1
ATOM 2129 C CA . THR B 1 2 ? 20.828 22.109 32.438 1 44.38 2 THR B CA 1
ATOM 2130 C C . THR B 1 2 ? 21.594 21.578 31.219 1 44.38 2 THR B C 1
ATOM 2132 O O . THR B 1 2 ? 22.391 22.297 30.625 1 44.38 2 THR B O 1
ATOM 2135 N N . SER B 1 3 ? 22.094 20.406 31.328 1 46.12 3 SER B N 1
ATOM 2136 C CA . SER B 1 3 ? 22.906 19.859 30.234 1 46.12 3 SER B CA 1
ATOM 2137 C C . SER B 1 3 ? 22.234 20.109 28.891 1 46.12 3 SER B C 1
ATOM 2139 O O . SER B 1 3 ? 21.016 19.984 28.75 1 46.12 3 SER B O 1
ATOM 2141 N N . ALA B 1 4 ? 22.812 21.016 28.234 1 53.28 4 ALA B N 1
ATOM 2142 C CA . ALA B 1 4 ? 22.344 21.375 26.891 1 53.28 4 ALA B CA 1
ATOM 2143 C C . ALA B 1 4 ? 22.031 20.125 26.062 1 53.28 4 ALA B C 1
ATOM 2145 O O . ALA B 1 4 ? 22.703 19.094 26.219 1 53.28 4 ALA B O 1
ATOM 2146 N N . PRO B 1 5 ? 20.891 20.016 25.5 1 65.31 5 PRO B N 1
ATOM 2147 C CA . PRO B 1 5 ? 20.547 18.875 24.641 1 65.31 5 PRO B CA 1
ATOM 2148 C C . PRO B 1 5 ? 21.656 18.547 23.641 1 65.31 5 PRO B C 1
ATOM 2150 O O . PRO B 1 5 ? 22.359 19.438 23.172 1 65.31 5 PRO B O 1
ATOM 2153 N N . PRO B 1 6 ? 22.141 17.297 23.703 1 65.69 6 PRO B N 1
ATOM 2154 C CA . PRO B 1 6 ? 23.156 16.906 22.719 1 65.69 6 PRO B CA 1
ATOM 2155 C C . PRO B 1 6 ? 22.844 17.406 21.312 1 65.69 6 PRO B C 1
ATOM 2157 O O . PRO B 1 6 ? 21.688 17.438 20.922 1 65.69 6 PRO B O 1
ATOM 2160 N N . ARG B 1 7 ? 23.812 18.125 20.75 1 77.94 7 ARG B N 1
ATOM 2161 C CA . ARG B 1 7 ? 23.719 18.531 19.344 1 77.94 7 ARG B CA 1
ATOM 2162 C C . ARG B 1 7 ? 24.547 17.594 18.469 1 77.94 7 ARG B C 1
ATOM 2164 O O . ARG B 1 7 ? 25.688 17.25 18.812 1 77.94 7 ARG B O 1
ATOM 2171 N N . TRP B 1 8 ? 23.953 17.016 17.469 1 76.75 8 TRP B N 1
ATOM 2172 C CA . TRP B 1 8 ? 24.625 16.078 16.578 1 76.75 8 TRP B CA 1
ATOM 2173 C C . TRP B 1 8 ? 25.172 16.797 15.344 1 76.75 8 TRP B C 1
ATOM 2175 O O . TRP B 1 8 ? 24.5 17.703 14.805 1 76.75 8 TRP B O 1
ATOM 2185 N N . THR B 1 9 ? 26.406 16.453 15.047 1 81.75 9 THR B N 1
ATOM 2186 C CA . THR B 1 9 ? 26.969 16.953 13.797 1 81.75 9 THR B CA 1
ATOM 2187 C C . THR B 1 9 ? 26.375 16.188 12.609 1 81.75 9 THR B C 1
ATOM 2189 O O . THR B 1 9 ? 25.781 15.125 12.773 1 81.75 9 THR B O 1
ATOM 2192 N N . THR B 1 10 ? 26.531 16.75 11.438 1 84.38 10 THR B N 1
ATOM 2193 C CA . THR B 1 10 ? 26.078 16.094 10.219 1 84.38 10 THR B CA 1
ATOM 2194 C C . THR B 1 10 ? 26.781 14.758 10.039 1 84.38 10 THR B C 1
ATOM 2196 O O . THR B 1 10 ? 26.188 13.789 9.57 1 84.38 10 THR B O 1
ATOM 2199 N N . ALA B 1 11 ? 28 14.766 10.445 1 85.94 11 ALA B N 1
ATOM 2200 C CA . ALA B 1 11 ? 28.797 13.547 10.312 1 85.94 11 ALA B CA 1
ATOM 2201 C C . ALA B 1 11 ? 28.25 12.445 11.219 1 85.94 11 ALA B C 1
ATOM 2203 O O . ALA B 1 11 ? 28.172 11.281 10.812 1 85.94 11 ALA B O 1
ATOM 2204 N N . GLU B 1 12 ? 27.922 12.836 12.383 1 81.81 12 GLU B N 1
ATOM 2205 C CA . GLU B 1 12 ? 27.359 11.867 13.328 1 81.81 12 GLU B CA 1
ATOM 2206 C C . GLU B 1 12 ? 26.016 11.344 12.852 1 81.81 12 GLU B C 1
ATOM 2208 O O . GLU B 1 12 ? 25.734 10.148 12.977 1 81.81 12 GLU B O 1
ATOM 2213 N N . LEU B 1 13 ? 25.281 12.266 12.258 1 79.69 13 LEU B N 1
ATOM 2214 C CA . LEU B 1 13 ? 23.984 11.867 11.734 1 79.69 13 LEU B CA 1
ATOM 2215 C C . LEU B 1 13 ? 24.141 10.914 10.555 1 79.69 13 LEU B C 1
ATOM 2217 O O . LEU B 1 13 ? 23.359 9.977 10.398 1 79.69 13 LEU B O 1
ATOM 2221 N N . ALA B 1 14 ? 25.109 11.156 9.836 1 81 14 ALA B N 1
ATOM 2222 C CA . ALA B 1 14 ? 25.375 10.297 8.688 1 81 14 ALA B CA 1
ATOM 2223 C C . ALA B 1 14 ? 25.797 8.906 9.133 1 81 14 ALA B C 1
ATOM 2225 O O . ALA B 1 14 ? 25.406 7.902 8.523 1 81 14 ALA B O 1
ATOM 2226 N N . GLU B 1 15 ? 26.547 8.852 10.164 1 82.25 15 GLU B N 1
ATOM 2227 C CA . GLU B 1 15 ? 26.969 7.566 10.711 1 82.25 15 GLU B CA 1
ATOM 2228 C C . GLU B 1 15 ? 25.797 6.773 11.266 1 82.25 15 GLU B C 1
ATOM 2230 O O . GLU B 1 15 ? 25.703 5.559 11.062 1 82.25 15 GLU B O 1
ATOM 2235 N N . ASP B 1 16 ? 24.969 7.508 11.93 1 79.69 16 ASP B N 1
ATOM 2236 C CA . ASP B 1 16 ? 23.781 6.859 12.477 1 79.69 16 ASP B CA 1
ATOM 2237 C C . ASP B 1 16 ? 22.875 6.348 11.367 1 79.69 16 ASP B C 1
ATOM 2239 O O . ASP B 1 16 ? 22.281 5.273 11.484 1 79.69 16 ASP B O 1
ATOM 2243 N N . ALA B 1 17 ? 22.844 7.121 10.352 1 76.56 17 ALA B N 1
ATOM 2244 C CA . ALA B 1 17 ? 22.031 6.707 9.203 1 76.56 17 ALA B CA 1
ATOM 2245 C C . ALA B 1 17 ? 22.609 5.441 8.57 1 76.56 17 ALA B C 1
ATOM 2247 O O . ALA B 1 17 ? 21.859 4.547 8.164 1 76.56 17 ALA B O 1
ATOM 2248 N N . ALA B 1 18 ? 23.875 5.359 8.516 1 79.94 18 ALA B N 1
ATOM 2249 C CA . ALA B 1 18 ? 24.531 4.188 7.953 1 79.94 18 ALA B CA 1
ATOM 2250 C C . ALA B 1 18 ? 24.281 2.949 8.805 1 79.94 18 ALA B C 1
ATOM 2252 O O . ALA B 1 18 ? 24.062 1.858 8.281 1 79.94 18 ALA B O 1
ATOM 2253 N N . THR B 1 19 ? 24.297 3.168 10.039 1 80.31 19 THR B N 1
ATOM 2254 C CA . THR B 1 19 ? 24.031 2.07 10.961 1 80.31 19 THR B CA 1
ATOM 2255 C C . THR B 1 19 ? 22.594 1.572 10.82 1 80.31 19 THR B C 1
ATOM 2257 O O . THR B 1 19 ? 22.344 0.364 10.789 1 80.31 19 THR B O 1
ATOM 2260 N N . SER B 1 20 ? 21.703 2.498 10.711 1 76.5 20 SER B N 1
ATOM 2261 C CA . SER B 1 20 ? 20.297 2.145 10.531 1 76.5 20 SER B CA 1
ATOM 2262 C C . SER B 1 20 ? 20.078 1.393 9.227 1 76.5 20 SER B C 1
ATOM 2264 O O . SER B 1 20 ? 19.344 0.412 9.188 1 76.5 20 SER B O 1
ATOM 2266 N N . ALA B 1 21 ? 20.719 1.794 8.258 1 75.5 21 ALA B N 1
ATOM 2267 C CA . ALA B 1 21 ? 20.609 1.139 6.957 1 75.5 21 ALA B CA 1
ATOM 2268 C C . ALA B 1 21 ? 21.156 -0.287 7.016 1 75.5 21 ALA B C 1
ATOM 2270 O O . ALA B 1 21 ? 20.578 -1.199 6.41 1 75.5 21 ALA B O 1
ATOM 2271 N N . ALA B 1 22 ? 22.172 -0.48 7.723 1 78.62 22 ALA B N 1
ATOM 2272 C CA . ALA B 1 22 ? 22.766 -1.805 7.883 1 78.62 22 ALA B CA 1
ATOM 2273 C C . ALA B 1 22 ? 21.828 -2.742 8.633 1 78.62 22 ALA B C 1
ATOM 2275 O O . ALA B 1 22 ? 21.703 -3.92 8.289 1 78.62 22 ALA B O 1
ATOM 2276 N N . GLN B 1 23 ? 21.203 -2.188 9.594 1 75.94 23 GLN B N 1
ATOM 2277 C CA . GLN B 1 23 ? 20.25 -2.984 10.359 1 75.94 23 GLN B CA 1
ATOM 2278 C C . GLN B 1 23 ? 19.062 -3.383 9.492 1 75.94 23 GLN B C 1
ATOM 2280 O O . GLN B 1 23 ? 18.578 -4.516 9.578 1 75.94 23 GLN B O 1
ATOM 2285 N N . PHE B 1 24 ? 18.656 -2.477 8.727 1 76.06 24 PHE B N 1
ATOM 2286 C CA . PHE B 1 24 ? 17.578 -2.75 7.797 1 76.06 24 PHE B CA 1
ATOM 2287 C C . PHE B 1 24 ? 17.953 -3.871 6.836 1 76.06 24 PHE B C 1
ATOM 2289 O O . PHE B 1 24 ? 17.156 -4.766 6.566 1 76.06 24 PHE B O 1
ATOM 2296 N N . ARG B 1 25 ? 19.078 -3.82 6.398 1 77.38 25 ARG B N 1
ATOM 2297 C CA . ARG B 1 25 ? 19.578 -4.836 5.477 1 77.38 25 ARG B CA 1
ATOM 2298 C C . ARG B 1 25 ? 19.562 -6.215 6.129 1 77.38 25 ARG B C 1
ATOM 2300 O O . ARG B 1 25 ? 19.109 -7.188 5.527 1 77.38 25 ARG B O 1
ATOM 2307 N N . THR B 1 26 ? 19.969 -6.184 7.27 1 75.12 26 THR B N 1
ATOM 2308 C CA . THR B 1 26 ? 20.047 -7.449 7.996 1 75.12 26 THR B CA 1
ATOM 2309 C C . THR B 1 26 ? 18.656 -8.023 8.234 1 75.12 26 THR B C 1
ATOM 2311 O O . THR B 1 26 ? 18.422 -9.219 8.039 1 75.12 26 THR B O 1
ATOM 2314 N N . GLU B 1 27 ? 17.766 -7.176 8.594 1 75.06 27 GLU B N 1
ATOM 2315 C CA . GLU B 1 27 ? 16.406 -7.598 8.891 1 75.06 27 GLU B CA 1
ATOM 2316 C C . GLU B 1 27 ? 15.703 -8.109 7.637 1 75.06 27 GLU B C 1
ATOM 2318 O O . GLU B 1 27 ? 14.977 -9.102 7.691 1 75.06 27 GLU B O 1
ATOM 2323 N N . ARG B 1 28 ? 15.969 -7.449 6.609 1 75.94 28 ARG B N 1
ATOM 2324 C CA . ARG B 1 28 ? 15.297 -7.797 5.359 1 75.94 28 ARG B CA 1
ATOM 2325 C C . ARG B 1 28 ? 15.867 -9.078 4.766 1 75.94 28 ARG B C 1
ATOM 2327 O O . ARG B 1 28 ? 15.148 -9.836 4.113 1 75.94 28 ARG B O 1
ATOM 2334 N N . LEU B 1 29 ? 17.109 -9.297 5.016 1 72.88 29 LEU B N 1
ATOM 2335 C CA . LEU B 1 29 ? 17.75 -10.484 4.469 1 72.88 29 LEU B CA 1
ATOM 2336 C C . LEU B 1 29 ? 17.469 -11.703 5.344 1 72.88 29 LEU B C 1
ATOM 2338 O O . LEU B 1 29 ? 17.594 -12.844 4.891 1 72.88 29 LEU B O 1
ATOM 2342 N N . ALA B 1 30 ? 17.094 -11.469 6.617 1 65.12 30 ALA B N 1
ATOM 2343 C CA . ALA B 1 30 ? 16.734 -12.57 7.512 1 65.12 30 ALA B CA 1
ATOM 2344 C C . ALA B 1 30 ? 15.336 -13.109 7.191 1 65.12 30 ALA B C 1
ATOM 2346 O O . ALA B 1 30 ? 14.953 -14.172 7.672 1 65.12 30 ALA B O 1
ATOM 2347 N N . VAL B 1 31 ? 14.609 -12.531 6.34 1 59.84 31 VAL B N 1
ATOM 2348 C CA . VAL B 1 31 ? 13.188 -12.672 6.062 1 59.84 31 VAL B CA 1
ATOM 2349 C C . VAL B 1 31 ? 12.922 -14.016 5.391 1 59.84 31 VAL B C 1
ATOM 2351 O O . VAL B 1 31 ? 11.781 -14.492 5.363 1 59.84 31 VAL B O 1
ATOM 2354 N N . THR B 1 32 ? 13.844 -14.805 5.105 1 62.69 32 THR B N 1
ATOM 2355 C CA . THR B 1 32 ? 13.57 -16.047 4.391 1 62.69 32 THR B CA 1
ATOM 2356 C C . THR B 1 32 ? 12.688 -16.969 5.227 1 62.69 32 THR B C 1
ATOM 2358 O O . THR B 1 32 ? 11.766 -17.594 4.703 1 62.69 32 THR B O 1
ATOM 2361 N N . ASP B 1 33 ? 12.781 -16.922 6.414 1 74.25 33 ASP B N 1
ATOM 2362 C CA . ASP B 1 33 ? 11.977 -17.828 7.234 1 74.25 33 ASP B CA 1
ATOM 2363 C C . ASP B 1 33 ? 10.531 -17.344 7.324 1 74.25 33 ASP B C 1
ATOM 2365 O O . ASP B 1 33 ? 9.602 -18.156 7.27 1 74.25 33 ASP B O 1
ATOM 2369 N N . SER B 1 34 ? 10.297 -16.141 7.277 1 86.56 34 SER B N 1
ATOM 2370 C CA . SER B 1 34 ? 8.945 -15.586 7.359 1 86.56 34 SER B CA 1
ATOM 2371 C C . SER B 1 34 ? 8.172 -15.828 6.07 1 86.56 34 SER B C 1
ATOM 2373 O O . SER B 1 34 ? 6.973 -16.125 6.109 1 86.56 34 SER B O 1
ATOM 2375 N N . TRP B 1 35 ? 8.883 -15.875 4.988 1 92.56 35 TRP B N 1
ATOM 2376 C CA . TRP B 1 35 ? 8.227 -16.109 3.705 1 92.56 35 TRP B CA 1
ATOM 2377 C C . TRP B 1 35 ? 7.633 -17.516 3.646 1 92.56 35 TRP B C 1
ATOM 2379 O O . TRP B 1 35 ? 6.461 -17.688 3.305 1 92.56 35 TRP B O 1
ATOM 2389 N N . GLY B 1 36 ? 8.461 -18.484 4.031 1 93.19 36 GLY B N 1
ATOM 2390 C CA . GLY B 1 36 ? 7.988 -19.859 4.043 1 93.19 36 GLY B CA 1
ATOM 2391 C C . GLY B 1 36 ? 6.77 -20.062 4.93 1 93.19 36 GLY B C 1
ATOM 2392 O O . GLY B 1 36 ? 5.832 -20.766 4.551 1 93.19 36 GLY B O 1
ATOM 2393 N N . THR B 1 37 ? 6.777 -19.422 6 1 94.19 37 THR B N 1
ATOM 2394 C CA . THR B 1 37 ? 5.672 -19.531 6.941 1 94.19 37 THR B CA 1
ATOM 2395 C C . THR B 1 37 ? 4.391 -18.953 6.344 1 94.19 37 THR B C 1
ATOM 2397 O O . THR B 1 37 ? 3.34 -19.594 6.375 1 94.19 37 THR B O 1
ATOM 2400 N N . HIS B 1 38 ? 4.5 -17.797 5.773 1 95.56 38 HIS B N 1
ATOM 2401 C CA . HIS B 1 38 ? 3.326 -17.172 5.188 1 95.56 38 HIS B CA 1
ATOM 2402 C C . HIS B 1 38 ? 2.826 -17.938 3.975 1 95.56 38 HIS B C 1
ATOM 2404 O O . HIS B 1 38 ? 1.616 -18.062 3.764 1 95.56 38 HIS B O 1
ATOM 2410 N N . TYR B 1 39 ? 3.762 -18.5 3.24 1 97.38 39 TYR B N 1
ATOM 2411 C CA . TYR B 1 39 ? 3.369 -19.312 2.092 1 97.38 39 TYR B CA 1
ATOM 2412 C C . TYR B 1 39 ? 2.584 -20.531 2.535 1 97.38 39 TYR B C 1
ATOM 2414 O O . TYR B 1 39 ? 1.512 -20.828 1.996 1 97.38 39 TYR B O 1
ATOM 2422 N N . ASN B 1 40 ? 3.115 -21.188 3.492 1 97.38 40 ASN B N 1
ATOM 2423 C CA . ASN B 1 40 ? 2.479 -22.406 3.961 1 97.38 40 ASN B CA 1
ATOM 2424 C C . ASN B 1 40 ? 1.1 -22.141 4.551 1 97.38 40 ASN B C 1
ATOM 2426 O O . ASN B 1 40 ? 0.166 -22.922 4.348 1 97.38 40 ASN B O 1
ATOM 2430 N N . GLN B 1 41 ? 1.011 -21.062 5.25 1 96.75 41 GLN B N 1
ATOM 2431 C CA . GLN B 1 41 ? -0.287 -20.688 5.801 1 96.75 41 GLN B CA 1
ATOM 2432 C C . GLN B 1 41 ? -1.286 -20.375 4.688 1 96.75 41 GLN B C 1
ATOM 2434 O O . GLN B 1 41 ? -2.436 -20.828 4.738 1 96.75 41 GLN B O 1
ATOM 2439 N N . ALA B 1 42 ? -0.833 -19.641 3.742 1 97.88 42 ALA B N 1
ATOM 2440 C CA . ALA B 1 42 ? -1.688 -19.312 2.604 1 97.88 42 ALA B CA 1
ATOM 2441 C C . ALA B 1 42 ? -2.092 -20.578 1.841 1 97.88 42 ALA B C 1
ATOM 2443 O O . ALA B 1 42 ? -3.262 -20.75 1.492 1 97.88 42 ALA B O 1
ATOM 2444 N N . ARG B 1 43 ? -1.097 -21.406 1.636 1 98.19 43 ARG B N 1
ATOM 2445 C CA . ARG B 1 43 ? -1.382 -22.656 0.923 1 98.19 43 ARG B CA 1
ATOM 2446 C C . ARG B 1 43 ? -2.422 -23.484 1.667 1 98.19 43 ARG B C 1
ATOM 2448 O O . ARG B 1 43 ? -3.338 -24.031 1.054 1 98.19 43 ARG B O 1
ATOM 2455 N N . GLY B 1 44 ? -2.221 -23.578 2.936 1 97.81 44 GLY B N 1
ATOM 2456 C CA . GLY B 1 44 ? -3.191 -24.297 3.744 1 97.81 44 GLY B CA 1
ATOM 2457 C C . GLY B 1 44 ? -4.602 -23.75 3.613 1 97.81 44 GLY B C 1
ATOM 2458 O O . GLY B 1 44 ? -5.562 -24.516 3.523 1 97.81 44 GLY B O 1
ATOM 2459 N N . LYS B 1 45 ? -4.758 -22.516 3.592 1 97.5 45 LYS B N 1
ATOM 2460 C CA . LYS B 1 45 ? -6.066 -21.875 3.441 1 97.5 45 LYS B CA 1
ATOM 2461 C C . LYS B 1 45 ? -6.695 -22.219 2.096 1 97.5 45 LYS B C 1
ATOM 2463 O O . LYS B 1 45 ? -7.883 -22.531 2.023 1 97.5 45 LYS B O 1
ATOM 2468 N N . PHE B 1 46 ? -5.91 -22.172 1.062 1 98.25 46 PHE B N 1
ATOM 2469 C CA . PHE B 1 46 ? -6.449 -22.438 -0.266 1 98.25 46 PHE B CA 1
ATOM 2470 C C . PHE B 1 46 ? -6.766 -23.922 -0.443 1 98.25 46 PHE B C 1
ATOM 2472 O O . PHE B 1 46 ? -7.746 -24.281 -1.099 1 98.25 46 PHE B O 1
ATOM 2479 N N . GLU B 1 47 ? -5.879 -24.75 0.102 1 98.19 47 GLU B N 1
ATOM 2480 C CA . GLU B 1 47 ? -6.188 -26.172 0.039 1 98.19 47 GLU B CA 1
ATOM 2481 C C . GLU B 1 47 ? -7.512 -26.484 0.728 1 98.19 47 GLU B C 1
ATOM 2483 O O . GLU B 1 47 ? -8.312 -27.281 0.217 1 98.19 47 GLU B O 1
ATOM 2488 N N . LEU B 1 48 ? -7.707 -25.875 1.848 1 97.56 48 LEU B N 1
ATOM 2489 C CA . LEU B 1 48 ? -8.969 -26.047 2.564 1 97.56 48 LEU B CA 1
ATOM 2490 C C . LEU B 1 48 ? -10.133 -25.5 1.761 1 97.56 48 LEU B C 1
ATOM 2492 O O . LEU B 1 48 ? -11.203 -26.109 1.693 1 97.56 48 LEU B O 1
ATOM 2496 N N . LEU B 1 49 ? -9.969 -24.375 1.144 1 97.12 49 LEU B N 1
ATOM 2497 C CA . LEU B 1 49 ? -11.008 -23.781 0.322 1 97.12 49 LEU B CA 1
ATOM 2498 C C . LEU B 1 49 ? -11.352 -24.672 -0.866 1 97.12 49 LEU B C 1
ATOM 2500 O O . LEU B 1 49 ? -12.523 -24.875 -1.172 1 97.12 49 LEU B O 1
ATOM 2504 N N . PHE B 1 50 ? -10.297 -25.203 -1.525 1 96.94 50 PHE B N 1
ATOM 2505 C CA . PHE B 1 50 ? -10.492 -26.094 -2.66 1 96.94 50 PHE B CA 1
ATOM 2506 C C . PHE B 1 50 ? -11.258 -27.344 -2.236 1 96.94 50 PHE B C 1
ATOM 2508 O O . PHE B 1 50 ? -12.125 -27.828 -2.965 1 96.94 50 PHE B O 1
ATOM 2515 N N . LYS B 1 51 ? -10.844 -27.812 -1.1 1 95.5 51 LYS B N 1
ATOM 2516 C CA . LYS B 1 51 ? -11.555 -28.984 -0.577 1 95.5 51 LYS B CA 1
ATOM 2517 C C . LYS B 1 51 ? -13.023 -28.656 -0.322 1 95.5 51 LYS B C 1
ATOM 2519 O O . LYS B 1 51 ? -13.906 -29.422 -0.732 1 95.5 51 LYS B O 1
ATOM 2524 N N . LYS B 1 52 ? -13.32 -27.578 0.315 1 94 52 LYS B N 1
ATOM 2525 C CA . LYS B 1 52 ? -14.672 -27.188 0.702 1 94 52 LYS B CA 1
ATOM 2526 C C . LYS B 1 52 ? -15.531 -26.891 -0.524 1 94 52 LYS B C 1
ATOM 2528 O O . LYS B 1 52 ? -16.734 -27.172 -0.524 1 94 52 LYS B O 1
ATOM 2533 N N . LEU B 1 53 ? -14.922 -26.328 -1.546 1 93.44 53 LEU B N 1
ATOM 2534 C CA . LEU B 1 53 ? -15.68 -25.922 -2.721 1 93.44 53 LEU B CA 1
ATOM 2535 C C . LEU B 1 53 ? -15.398 -26.844 -3.902 1 93.44 53 LEU B C 1
ATOM 2537 O O . LEU B 1 53 ? -15.609 -26.469 -5.055 1 93.44 53 LEU B O 1
ATOM 2541 N N . SER B 1 54 ? -14.828 -28.031 -3.621 1 93.25 54 SER B N 1
ATOM 2542 C CA . SER B 1 54 ? -14.562 -29.062 -4.613 1 93.25 54 SER B CA 1
ATOM 2543 C C . SER B 1 54 ? -13.773 -28.5 -5.797 1 93.25 54 SER B C 1
ATOM 2545 O O . SER B 1 54 ? -14.203 -28.625 -6.945 1 93.25 54 SER B O 1
ATOM 2547 N N . ASP B 1 55 ? -12.625 -27.891 -5.477 1 95.62 55 ASP B N 1
ATOM 2548 C CA . ASP B 1 55 ? -11.695 -27.312 -6.453 1 95.62 55 ASP B CA 1
ATOM 2549 C C . ASP B 1 55 ? -12.391 -26.266 -7.324 1 95.62 55 ASP B C 1
ATOM 2551 O O . ASP B 1 55 ? -12.172 -26.219 -8.539 1 95.62 55 ASP B O 1
ATOM 2555 N N . LEU B 1 56 ? -13.344 -25.531 -6.707 1 92.88 56 LEU B N 1
ATOM 2556 C CA . LEU B 1 56 ? -14.07 -24.422 -7.312 1 92.88 56 LEU B CA 1
ATOM 2557 C C . LEU B 1 56 ? -14.969 -24.906 -8.445 1 92.88 56 LEU B C 1
ATOM 2559 O O . LEU B 1 56 ? -15.078 -24.25 -9.484 1 92.88 56 LEU B O 1
ATOM 2563 N N . ASN B 1 57 ? -15.43 -26.047 -8.266 1 89.19 57 ASN B N 1
ATOM 2564 C CA . ASN B 1 57 ? -16.5 -26.531 -9.141 1 89.19 57 ASN B CA 1
ATOM 2565 C C . ASN B 1 57 ? -17.781 -25.734 -8.961 1 89.19 57 ASN B C 1
ATOM 2567 O O . ASN B 1 57 ? -18.297 -25.625 -7.844 1 89.19 57 ASN B O 1
ATOM 2571 N N . PRO B 1 58 ? -18.234 -25.141 -10.016 1 84.62 58 PRO B N 1
ATOM 2572 C CA . PRO B 1 58 ? -19.422 -24.281 -9.906 1 84.62 58 PRO B CA 1
ATOM 2573 C C . PRO B 1 58 ? -20.594 -24.984 -9.227 1 84.62 58 PRO B C 1
ATOM 2575 O O . PRO B 1 58 ? -21.375 -24.344 -8.523 1 84.62 58 PRO B O 1
ATOM 2578 N N . GLU B 1 59 ? -20.75 -26.266 -9.375 1 86.06 59 GLU B N 1
ATOM 2579 C CA . GLU B 1 59 ? -21.844 -27.016 -8.789 1 86.06 59 GLU B CA 1
ATOM 2580 C C . GLU B 1 59 ? -21.703 -27.109 -7.27 1 86.06 59 GLU B C 1
ATOM 2582 O O . GLU B 1 59 ? -22.688 -27.297 -6.559 1 86.06 59 GLU B O 1
ATOM 2587 N N . ALA B 1 60 ? -20.516 -27.016 -6.824 1 86.62 60 ALA B N 1
ATOM 2588 C CA . ALA B 1 60 ? -20.25 -27.125 -5.395 1 86.62 60 ALA B CA 1
ATOM 2589 C C . ALA B 1 60 ? -20.359 -25.781 -4.695 1 86.62 60 ALA B C 1
ATOM 2591 O O . ALA B 1 60 ? -20.359 -25.703 -3.465 1 86.62 60 ALA B O 1
ATOM 2592 N N . ILE B 1 61 ? -20.453 -24.719 -5.43 1 86.81 61 ILE B N 1
ATOM 2593 C CA . ILE B 1 61 ? -20.547 -23.391 -4.855 1 86.81 61 ILE B CA 1
ATOM 2594 C C . ILE B 1 61 ? -22 -23.078 -4.508 1 86.81 61 ILE B C 1
ATOM 2596 O O . ILE B 1 61 ? -22.734 -22.484 -5.309 1 86.81 61 ILE B O 1
ATOM 2600 N N . THR B 1 62 ? -22.375 -23.578 -3.354 1 89.31 62 THR B N 1
ATOM 2601 C CA . THR B 1 62 ? -23.703 -23.359 -2.807 1 89.31 62 THR B CA 1
ATOM 2602 C C . THR B 1 62 ? -23.656 -22.391 -1.626 1 89.31 62 THR B C 1
ATOM 2604 O O . THR B 1 62 ? -22.594 -22.141 -1.071 1 89.31 62 THR B O 1
ATOM 2607 N N . ASP B 1 63 ? -24.797 -21.938 -1.22 1 87.25 63 ASP B N 1
ATOM 2608 C CA . ASP B 1 63 ? -24.859 -21.031 -0.082 1 87.25 63 ASP B CA 1
ATOM 2609 C C . ASP B 1 63 ? -24.328 -21.703 1.188 1 87.25 63 ASP B C 1
ATOM 2611 O O . ASP B 1 63 ? -23.625 -21.062 1.975 1 87.25 63 ASP B O 1
ATOM 2615 N N . ASP B 1 64 ? -24.656 -22.906 1.302 1 90.5 64 ASP B N 1
ATOM 2616 C CA . ASP B 1 64 ? -24.234 -23.641 2.494 1 90.5 64 ASP B CA 1
ATOM 2617 C C . ASP B 1 64 ? -22.719 -23.797 2.531 1 90.5 64 ASP B C 1
ATOM 2619 O O . ASP B 1 64 ? -22.078 -23.562 3.566 1 90.5 64 ASP B O 1
ATOM 2623 N N . ASN B 1 65 ? -22.172 -24.203 1.392 1 92.38 65 ASN B N 1
ATOM 2624 C CA . ASN B 1 65 ? -20.719 -24.391 1.334 1 92.38 65 ASN B CA 1
ATOM 2625 C C . ASN B 1 65 ? -19.984 -23.062 1.526 1 92.38 65 ASN B C 1
ATOM 2627 O O . ASN B 1 65 ? -18.922 -23.031 2.158 1 92.38 65 ASN B O 1
ATOM 2631 N N . LEU B 1 66 ? -20.547 -22.016 1.001 1 91.38 66 LEU B N 1
ATOM 2632 C CA . LEU B 1 66 ? -19.953 -20.703 1.155 1 91.38 66 LEU B CA 1
ATOM 2633 C C . LEU B 1 66 ? -20.016 -20.25 2.609 1 91.38 66 LEU B C 1
ATOM 2635 O O . LEU B 1 66 ? -19.031 -19.703 3.133 1 91.38 66 LEU B O 1
ATOM 2639 N N . ALA B 1 67 ? -21.156 -20.453 3.225 1 90.5 67 ALA B N 1
ATOM 2640 C CA . ALA B 1 67 ? -21.297 -20.109 4.637 1 90.5 67 ALA B CA 1
ATOM 2641 C C . ALA B 1 67 ? -20.281 -20.859 5.492 1 90.5 67 ALA B C 1
ATOM 2643 O O . ALA B 1 67 ? -19.688 -20.281 6.406 1 90.5 67 ALA B O 1
ATOM 2644 N N . GLU B 1 68 ? -20.125 -22.078 5.207 1 91.94 68 GLU B N 1
ATOM 2645 C CA . GLU B 1 68 ? -19.156 -22.891 5.938 1 91.94 68 GLU B CA 1
ATOM 2646 C C . GLU B 1 68 ? -17.734 -22.375 5.711 1 91.94 68 GLU B C 1
ATOM 2648 O O . GLU B 1 68 ? -16.938 -22.312 6.645 1 91.94 68 GLU B O 1
ATOM 2653 N N . ALA B 1 69 ? -17.438 -22.078 4.434 1 92.25 69 ALA B N 1
ATOM 2654 C CA . ALA B 1 69 ? -16.109 -21.531 4.113 1 92.25 69 ALA B CA 1
ATOM 2655 C C . ALA B 1 69 ? -15.836 -20.266 4.914 1 92.25 69 ALA B C 1
ATOM 2657 O O . ALA B 1 69 ? -14.75 -20.094 5.469 1 92.25 69 ALA B O 1
ATOM 2658 N N . TYR B 1 70 ? -16.781 -19.391 5.031 1 89.44 70 TYR B N 1
ATOM 2659 C CA . TYR B 1 70 ? -16.609 -18.172 5.805 1 89.44 70 TYR B CA 1
ATOM 2660 C C . TYR B 1 70 ? -16.469 -18.484 7.289 1 89.44 70 TYR B C 1
ATOM 2662 O O . TYR B 1 70 ? -15.672 -17.844 7.988 1 89.44 70 TYR B O 1
ATOM 2670 N N . GLY B 1 71 ? -17.234 -19.406 7.703 1 87.75 71 GLY B N 1
ATOM 2671 C CA . GLY B 1 71 ? -17.141 -19.812 9.094 1 87.75 71 GLY B CA 1
ATOM 2672 C C . GLY B 1 71 ? -15.773 -20.359 9.469 1 87.75 71 GLY B C 1
ATOM 2673 O O . GLY B 1 71 ? -15.344 -20.25 10.617 1 87.75 71 GLY B O 1
ATOM 2674 N N . LEU B 1 72 ? -15.078 -20.859 8.461 1 91.5 72 LEU B N 1
ATOM 2675 C CA . LEU B 1 72 ? -13.758 -21.422 8.68 1 91.5 72 LEU B CA 1
ATOM 2676 C C . LEU B 1 72 ? -12.672 -20.359 8.492 1 91.5 72 LEU B C 1
ATOM 2678 O O . LEU B 1 72 ? -11.477 -20.688 8.492 1 91.5 72 LEU B O 1
ATOM 2682 N N . GLY B 1 73 ? -13.102 -19.141 8.281 1 90.88 73 GLY B N 1
ATOM 2683 C CA . GLY B 1 73 ? -12.148 -18.047 8.141 1 90.88 73 GLY B CA 1
ATOM 2684 C C . GLY B 1 73 ? -11.531 -17.984 6.754 1 90.88 73 GLY B C 1
ATOM 2685 O O . GLY B 1 73 ? -10.414 -17.469 6.594 1 90.88 73 GLY B O 1
ATOM 2686 N N . LEU B 1 74 ? -12.219 -18.469 5.746 1 94.56 74 LEU B N 1
ATOM 2687 C CA . LEU B 1 74 ? -11.641 -18.547 4.41 1 94.56 74 LEU B CA 1
ATOM 2688 C C . LEU B 1 74 ? -12.094 -17.375 3.551 1 94.56 74 LEU B C 1
ATOM 2690 O O . LEU B 1 74 ? -11.93 -17.391 2.33 1 94.56 74 LEU B O 1
ATOM 2694 N N . GLY B 1 75 ? -12.703 -16.375 4.215 1 92.94 75 GLY B N 1
ATOM 2695 C CA . GLY B 1 75 ? -13.148 -15.188 3.492 1 92.94 75 GLY B CA 1
ATOM 2696 C C . GLY B 1 75 ? -12.031 -14.492 2.732 1 92.94 75 GLY B C 1
ATOM 2697 O O . GLY B 1 75 ? -12.234 -14.039 1.604 1 92.94 75 GLY B O 1
ATOM 2698 N N . GLU B 1 76 ? -10.906 -14.477 3.352 1 94.5 76 GLU B N 1
ATOM 2699 C CA . GLU B 1 76 ? -9.758 -13.859 2.707 1 94.5 76 GLU B CA 1
ATOM 2700 C C . GLU B 1 76 ? -9.344 -14.625 1.454 1 94.5 76 GLU B C 1
ATOM 2702 O O . GLU B 1 76 ? -9.102 -14.023 0.405 1 94.5 76 GLU B O 1
ATOM 2707 N N . ALA B 1 77 ? -9.266 -15.922 1.56 1 96.5 77 ALA B N 1
ATOM 2708 C CA . ALA B 1 77 ? -8.914 -16.75 0.408 1 96.5 77 ALA B CA 1
ATOM 2709 C C . ALA B 1 77 ? -9.922 -16.578 -0.723 1 96.5 77 ALA B C 1
ATOM 2711 O O . ALA B 1 77 ? -9.555 -16.562 -1.898 1 96.5 77 ALA B O 1
ATOM 2712 N N . LEU B 1 78 ? -11.156 -16.391 -0.378 1 95.25 78 LEU B N 1
ATOM 2713 C CA . LEU B 1 78 ? -12.203 -16.188 -1.376 1 95.25 78 LEU B CA 1
ATOM 2714 C C . LEU B 1 78 ? -11.961 -14.891 -2.145 1 95.25 78 LEU B C 1
ATOM 2716 O O . LEU B 1 78 ? -12.047 -14.867 -3.375 1 95.25 78 LEU B O 1
ATOM 2720 N N . ARG B 1 79 ? -11.602 -13.859 -1.476 1 95.06 79 ARG B N 1
ATOM 2721 C CA . ARG B 1 79 ? -11.344 -12.578 -2.123 1 95.06 79 ARG B CA 1
ATOM 2722 C C . ARG B 1 79 ? -10.141 -12.672 -3.064 1 95.06 79 ARG B C 1
ATOM 2724 O O . ARG B 1 79 ? -10.094 -11.984 -4.086 1 95.06 79 ARG B O 1
ATOM 2731 N N . TYR B 1 80 ? -9.242 -13.57 -2.771 1 97.31 80 TYR B N 1
ATOM 2732 C CA . TYR B 1 80 ? -8.016 -13.695 -3.543 1 97.31 80 TYR B CA 1
ATOM 2733 C C . TYR B 1 80 ? -8.203 -14.633 -4.73 1 97.31 80 TYR B C 1
ATOM 2735 O O . TYR B 1 80 ? -7.277 -14.844 -5.512 1 97.31 80 TYR B O 1
ATOM 2743 N N . LEU B 1 81 ? -9.438 -15.156 -4.875 1 96.12 81 LEU B N 1
ATOM 2744 C CA . LEU B 1 81 ? -9.75 -15.883 -6.102 1 96.12 81 LEU B CA 1
ATOM 2745 C C . LEU B 1 81 ? -9.906 -14.922 -7.277 1 96.12 81 LEU B C 1
ATOM 2747 O O . LEU B 1 81 ? -9.758 -15.328 -8.438 1 96.12 81 LEU B O 1
ATOM 2751 N N . ALA B 1 82 ? -10.203 -13.734 -6.938 1 94 82 ALA B N 1
ATOM 2752 C CA . ALA B 1 82 ? -10.453 -12.727 -7.957 1 94 82 ALA B CA 1
ATOM 2753 C C . ALA B 1 82 ? -9.148 -12.289 -8.625 1 94 82 ALA B C 1
ATOM 2755 O O . ALA B 1 82 ? -8.078 -12.383 -8.023 1 94 82 ALA B O 1
ATOM 2756 N N . GLY B 1 83 ? -9.195 -11.852 -9.82 1 92.56 83 GLY B N 1
ATOM 2757 C CA . GLY B 1 83 ? -8.141 -11.172 -10.547 1 92.56 83 GLY B CA 1
ATOM 2758 C C . GLY B 1 83 ? -8.5 -9.75 -10.938 1 92.56 83 GLY B C 1
ATOM 2759 O O . GLY B 1 83 ? -9.219 -9.539 -11.922 1 92.56 83 GLY B O 1
ATOM 2760 N N . PRO B 1 84 ? -8.039 -8.797 -10.328 1 92.38 84 PRO B N 1
ATOM 2761 C CA . PRO B 1 84 ? -7.121 -8.797 -9.188 1 92.38 84 PRO B CA 1
ATOM 2762 C C . PRO B 1 84 ? -7.824 -9.094 -7.863 1 92.38 84 PRO B C 1
ATOM 2764 O O . PRO B 1 84 ? -9.055 -9.023 -7.789 1 92.38 84 PRO B O 1
ATOM 2767 N N . PRO B 1 85 ? -7.031 -9.438 -6.863 1 93.81 85 PRO B N 1
ATOM 2768 C CA . PRO B 1 85 ? -7.641 -9.648 -5.547 1 93.81 85 PRO B CA 1
ATOM 2769 C C . PRO B 1 85 ? -8.43 -8.43 -5.062 1 93.81 85 PRO B C 1
ATOM 2771 O O . PRO B 1 85 ? -8.102 -7.297 -5.426 1 93.81 85 PRO B O 1
ATOM 2774 N N . ILE B 1 86 ? -9.398 -8.672 -4.262 1 91.12 86 ILE B N 1
ATOM 2775 C CA . ILE B 1 86 ? -10.25 -7.605 -3.766 1 91.12 86 ILE B CA 1
ATOM 2776 C C . ILE B 1 86 ? -10.008 -7.402 -2.271 1 91.12 86 ILE B C 1
ATOM 2778 O O . ILE B 1 86 ? -9.992 -8.367 -1.501 1 91.12 86 ILE B O 1
ATOM 2782 N N . SER B 1 87 ? -9.82 -6.191 -1.907 1 89.06 87 SER B N 1
ATOM 2783 C CA . SER B 1 87 ? -9.625 -5.895 -0.491 1 89.06 87 SER B CA 1
ATOM 2784 C C . SER B 1 87 ? -10.938 -6.027 0.284 1 89.06 87 SER B C 1
ATOM 2786 O O . SER B 1 87 ? -12.016 -6.012 -0.306 1 89.06 87 SER B O 1
ATOM 2788 N N . ASP B 1 88 ? -10.812 -6.07 1.591 1 87.88 88 ASP B N 1
ATOM 2789 C CA . ASP B 1 88 ? -11.984 -6.125 2.459 1 87.88 88 ASP B CA 1
ATOM 2790 C C . ASP B 1 88 ? -12.859 -4.887 2.279 1 87.88 88 ASP B C 1
ATOM 2792 O O . ASP B 1 88 ? -14.078 -5 2.105 1 87.88 88 ASP B O 1
ATOM 2796 N N . ASP B 1 89 ? -12.234 -3.787 2.236 1 83.69 89 ASP B N 1
ATOM 2797 C CA . ASP B 1 89 ? -12.953 -2.521 2.129 1 83.69 89 ASP B CA 1
ATOM 2798 C C . ASP B 1 89 ? -13.641 -2.398 0.77 1 83.69 89 ASP B C 1
ATOM 2800 O O . ASP B 1 89 ? -14.805 -1.985 0.69 1 83.69 89 ASP B O 1
ATOM 2804 N N . ASP B 1 90 ? -12.961 -2.752 -0.254 1 85.25 90 ASP B N 1
ATOM 2805 C CA . ASP B 1 90 ? -13.531 -2.668 -1.596 1 85.25 90 ASP B CA 1
ATOM 2806 C C . ASP B 1 90 ? -14.711 -3.629 -1.754 1 85.25 90 ASP B C 1
ATOM 2808 O O . ASP B 1 90 ? -15.734 -3.273 -2.34 1 85.25 90 ASP B O 1
ATOM 2812 N N . LEU B 1 91 ? -14.531 -4.836 -1.234 1 90.06 91 LEU B N 1
ATOM 2813 C CA . LEU B 1 91 ? -15.578 -5.844 -1.385 1 90.06 91 LEU B CA 1
ATOM 2814 C C . LEU B 1 91 ? -16.875 -5.391 -0.709 1 90.06 91 LEU B C 1
ATOM 2816 O O . LEU B 1 91 ? -17.953 -5.578 -1.256 1 90.06 91 LEU B O 1
ATOM 2820 N N . GLN B 1 92 ? -16.734 -4.828 0.438 1 88.44 92 GLN B N 1
ATOM 2821 C CA . GLN B 1 92 ? -17.891 -4.34 1.177 1 88.44 92 GLN B CA 1
ATOM 2822 C C . GLN B 1 92 ? -18.641 -3.285 0.375 1 88.44 92 GLN B C 1
ATOM 2824 O O . GLN B 1 92 ? -19.875 -3.301 0.325 1 88.44 92 GLN B O 1
ATOM 2829 N N . VAL B 1 93 ? -17.938 -2.457 -0.259 1 84.06 93 VAL B N 1
ATOM 2830 C CA . VAL B 1 93 ? -18.531 -1.367 -1.021 1 84.06 93 VAL B CA 1
ATOM 2831 C C . VAL B 1 93 ? -19.141 -1.912 -2.314 1 84.06 93 VAL B C 1
ATOM 2833 O O . VAL B 1 93 ? -20.266 -1.581 -2.664 1 84.06 93 VAL B O 1
ATOM 2836 N N . ILE B 1 94 ? -18.453 -2.764 -2.996 1 85.88 94 ILE B N 1
ATOM 2837 C CA . ILE B 1 94 ? -18.891 -3.277 -4.293 1 85.88 94 ILE B CA 1
ATOM 2838 C C . ILE B 1 94 ? -20.109 -4.18 -4.105 1 85.88 94 ILE B C 1
ATOM 2840 O O . ILE B 1 94 ? -21.062 -4.125 -4.895 1 85.88 94 ILE B O 1
ATOM 2844 N N . ALA B 1 95 ? -20.047 -5.016 -3.086 1 89.5 95 ALA B N 1
ATOM 2845 C CA . ALA B 1 95 ? -21.141 -5.957 -2.826 1 89.5 95 ALA B CA 1
ATOM 2846 C C . ALA B 1 95 ? -22.328 -5.25 -2.197 1 89.5 95 ALA B C 1
ATOM 2848 O O . ALA B 1 95 ? -23.422 -5.812 -2.127 1 89.5 95 ALA B O 1
ATOM 2849 N N . ASP B 1 96 ? -22.094 -4.035 -1.769 1 87.25 96 ASP B N 1
ATOM 2850 C CA . ASP B 1 96 ? -23.141 -3.234 -1.138 1 87.25 96 ASP B CA 1
ATOM 2851 C C . ASP B 1 96 ? -23.734 -3.957 0.07 1 87.25 96 ASP B C 1
ATOM 2853 O O . ASP B 1 96 ? -24.938 -4.18 0.137 1 87.25 96 ASP B O 1
ATOM 2857 N N . VAL B 1 97 ? -22.891 -4.355 0.958 1 89.06 97 VAL B N 1
ATOM 2858 C CA . VAL B 1 97 ? -23.297 -4.996 2.203 1 89.06 97 VAL B CA 1
ATOM 2859 C C . VAL B 1 97 ? -22.75 -4.203 3.393 1 89.06 97 VAL B C 1
ATOM 2861 O O . VAL B 1 97 ? -21.766 -3.482 3.27 1 89.06 97 VAL B O 1
ATOM 2864 N N . GLU B 1 98 ? -23.375 -4.293 4.52 1 83.81 98 GLU B N 1
ATOM 2865 C CA . GLU B 1 98 ? -23 -3.525 5.703 1 83.81 98 GLU B CA 1
ATOM 2866 C C . GLU B 1 98 ? -21.703 -4.035 6.312 1 83.81 98 GLU B C 1
ATOM 2868 O O . GLU B 1 98 ? -20.938 -3.26 6.879 1 83.81 98 GLU B O 1
ATOM 2873 N N . SER B 1 99 ? -21.562 -5.375 6.234 1 87.5 99 SER B N 1
ATOM 2874 C CA . SER B 1 99 ? -20.391 -5.977 6.836 1 87.5 99 SER B CA 1
ATOM 2875 C C . SER B 1 99 ? -19.984 -7.262 6.113 1 87.5 99 SER B C 1
ATOM 2877 O O . SER B 1 99 ? -20.859 -8.023 5.668 1 87.5 99 SER B O 1
ATOM 2879 N N . ILE B 1 100 ? -18.625 -7.422 6.051 1 86.88 100 ILE B N 1
ATOM 2880 C CA . ILE B 1 100 ? -18.141 -8.664 5.453 1 86.88 100 ILE B CA 1
ATOM 2881 C C . ILE B 1 100 ? -17.531 -9.555 6.531 1 86.88 100 ILE B C 1
ATOM 2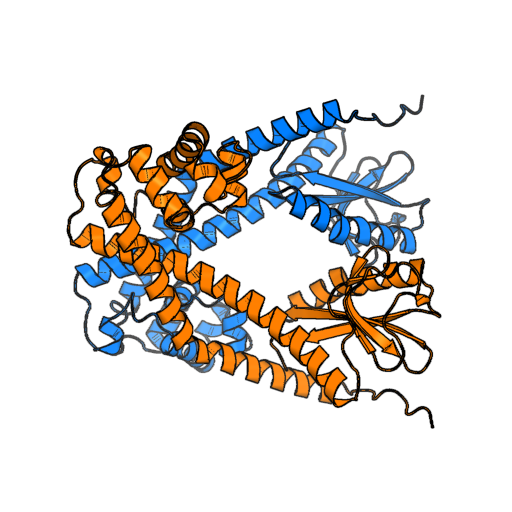883 O O . ILE B 1 100 ? -16.844 -10.531 6.223 1 86.88 100 ILE B O 1
ATOM 2887 N N . ALA B 1 101 ? -17.688 -9.148 7.746 1 87.56 101 ALA B N 1
ATOM 2888 C CA . ALA B 1 101 ? -17.172 -9.953 8.852 1 87.56 101 ALA B CA 1
ATOM 2889 C C . ALA B 1 101 ? -17.75 -11.367 8.82 1 87.56 101 ALA B C 1
ATOM 2891 O O . ALA B 1 101 ? -18.953 -11.547 8.594 1 87.56 101 ALA B O 1
ATOM 2892 N N . PRO B 1 102 ? -16.906 -12.312 9.07 1 85.12 102 PRO B N 1
ATOM 2893 C CA . PRO B 1 102 ? -17.359 -13.703 8.977 1 85.12 102 PRO B CA 1
ATOM 2894 C C . PRO B 1 102 ? -18.562 -13.992 9.883 1 85.12 102 PRO B C 1
ATOM 2896 O O . PRO B 1 102 ? -19.484 -14.703 9.477 1 85.12 102 PRO B O 1
ATOM 2899 N N . GLY B 1 103 ? -18.562 -13.453 11.094 1 84.31 103 GLY B N 1
ATOM 2900 C CA . GLY B 1 103 ? -19.656 -13.68 12.023 1 84.31 103 GLY B CA 1
ATOM 2901 C C . GLY B 1 103 ? -20.984 -13.156 11.516 1 84.31 103 GLY B C 1
ATOM 2902 O O . GLY B 1 103 ? -22.031 -13.703 11.852 1 84.31 103 GLY B O 1
ATOM 2903 N N . VAL B 1 104 ? -20.938 -12.164 10.703 1 86.56 104 VAL B N 1
ATOM 2904 C CA . VAL B 1 104 ? -22.141 -11.562 10.164 1 86.56 104 VAL B CA 1
ATOM 2905 C C . VAL B 1 104 ? -22.562 -12.305 8.891 1 86.56 104 VAL B C 1
ATOM 2907 O O . VAL B 1 104 ? -23.734 -12.688 8.75 1 86.56 104 VAL B O 1
ATOM 2910 N N . LEU B 1 105 ? -21.656 -12.586 8.023 1 87.06 105 LEU B N 1
ATOM 2911 C CA . LEU B 1 105 ? -21.969 -13.125 6.707 1 87.06 105 LEU B CA 1
ATOM 2912 C C . LEU B 1 105 ? -22.422 -14.578 6.809 1 87.06 105 LEU B C 1
ATOM 2914 O O . LEU B 1 105 ? -23.281 -15.023 6.031 1 87.06 105 LEU B O 1
ATOM 2918 N N . LYS B 1 106 ? -21.891 -15.273 7.793 1 84.25 106 LYS B N 1
ATOM 2919 C CA . LYS B 1 106 ? -22.266 -16.672 7.918 1 84.25 106 LYS B CA 1
ATOM 2920 C C . LYS B 1 106 ? -23.75 -16.828 8.281 1 84.25 106 LYS B C 1
ATOM 2922 O O . LYS B 1 106 ? -24.359 -17.859 8.008 1 84.25 106 LYS B O 1
ATOM 2927 N N . LYS B 1 107 ? -24.328 -15.75 8.844 1 87 107 LYS B N 1
ATOM 2928 C CA . LYS B 1 107 ? -25.719 -15.789 9.297 1 87 107 LYS B CA 1
ATOM 2929 C C . LYS B 1 107 ? -26.641 -15.062 8.32 1 87 107 LYS B C 1
ATOM 2931 O O . LYS B 1 107 ? -27.844 -15.016 8.516 1 87 107 LYS B O 1
ATOM 2936 N N . ASN B 1 108 ? -26.078 -14.562 7.344 1 90.31 108 ASN B N 1
ATOM 2937 C CA . ASN B 1 108 ? -26.844 -13.781 6.371 1 90.31 108 ASN B CA 1
ATOM 2938 C C . ASN B 1 108 ? -26.625 -14.289 4.949 1 90.31 108 ASN B C 1
ATOM 2940 O O . ASN B 1 108 ? -25.766 -13.781 4.227 1 90.31 108 ASN B O 1
ATOM 2944 N N . ALA B 1 109 ? -27.469 -15.164 4.512 1 87.88 109 ALA B N 1
ATOM 2945 C CA . ALA B 1 109 ? -27.312 -15.844 3.227 1 87.88 109 ALA B CA 1
ATOM 2946 C C . ALA B 1 109 ? -27.406 -14.852 2.068 1 87.88 109 ALA B C 1
ATOM 2948 O O . ALA B 1 109 ? -26.703 -14.992 1.068 1 87.88 109 ALA B O 1
ATOM 2949 N N . GLU B 1 110 ? -28.234 -13.938 2.213 1 90.62 110 GLU B N 1
ATOM 2950 C CA . GLU B 1 110 ? -28.391 -12.945 1.155 1 90.62 110 GLU B CA 1
ATOM 2951 C C . GLU B 1 110 ? -27.109 -12.125 0.971 1 90.62 110 GLU B C 1
ATOM 2953 O O . GLU B 1 110 ? -26.656 -11.922 -0.156 1 90.62 110 GLU B O 1
ATOM 2958 N N . ALA B 1 111 ? -26.562 -11.641 2.061 1 92 111 ALA B N 1
ATOM 2959 C CA . ALA B 1 111 ? -25.312 -10.883 2.01 1 92 111 ALA B CA 1
ATOM 2960 C C . ALA B 1 111 ? -24.172 -11.742 1.471 1 92 111 ALA B C 1
ATOM 2962 O O . ALA B 1 111 ? -23.344 -11.273 0.69 1 92 111 ALA B O 1
ATOM 2963 N N . LEU B 1 112 ? -24.188 -12.969 1.884 1 90.69 112 LEU B N 1
ATOM 2964 C CA . LEU B 1 112 ? -23.156 -13.898 1.437 1 90.69 112 LEU B CA 1
ATOM 2965 C C . LEU B 1 112 ? -23.219 -14.094 -0.075 1 90.69 112 LEU B C 1
ATOM 2967 O O . LEU B 1 112 ? -22.172 -14.125 -0.742 1 90.69 112 LEU B O 1
ATOM 2971 N N . ARG B 1 113 ? -24.344 -14.219 -0.586 1 89.31 113 ARG B N 1
ATOM 2972 C CA . ARG B 1 113 ? -24.516 -14.398 -2.023 1 89.31 113 ARG B CA 1
ATOM 2973 C C . ARG B 1 113 ? -24.094 -13.156 -2.791 1 89.31 113 ARG B C 1
ATOM 2975 O O . ARG B 1 113 ? -23.5 -13.258 -3.867 1 89.31 113 ARG B O 1
ATOM 2982 N N . LYS B 1 114 ? -24.422 -12.031 -2.244 1 90.56 114 LYS B N 1
ATOM 2983 C CA . LYS B 1 114 ? -23.984 -10.781 -2.871 1 90.56 114 LYS B CA 1
ATOM 2984 C C . LYS B 1 114 ? -22.453 -10.703 -2.93 1 90.56 114 LYS B C 1
ATOM 2986 O O . LYS B 1 114 ? -21.891 -10.359 -3.969 1 90.56 114 LYS B O 1
ATOM 2991 N N . VAL B 1 115 ? -21.859 -11.016 -1.831 1 91.38 115 VAL B N 1
ATOM 2992 C CA . VAL B 1 115 ? -20.406 -10.961 -1.703 1 91.38 115 VAL B CA 1
ATOM 2993 C C . VAL B 1 115 ? -19.766 -11.93 -2.693 1 91.38 115 VAL B C 1
ATOM 2995 O O . VAL B 1 115 ? -18.875 -11.547 -3.453 1 91.38 115 VAL B O 1
ATOM 2998 N N . PHE B 1 116 ? -20.25 -13.125 -2.729 1 90.19 116 PHE B N 1
ATOM 2999 C CA . PHE B 1 116 ? -19.656 -14.102 -3.623 1 90.19 116 PHE B CA 1
ATOM 3000 C C . PHE B 1 116 ? -19.969 -13.773 -5.078 1 90.19 116 PHE B C 1
ATOM 3002 O O . PHE B 1 116 ? -19.141 -14.016 -5.965 1 90.19 116 PHE B O 1
ATOM 3009 N N . GLY B 1 117 ? -21.141 -13.242 -5.266 1 89.75 117 GLY B N 1
ATOM 3010 C CA . GLY B 1 117 ? -21.484 -12.828 -6.617 1 89.75 117 GLY B CA 1
ATOM 3011 C C . GLY B 1 117 ? -20.484 -11.867 -7.227 1 89.75 117 GLY B C 1
ATOM 3012 O O . GLY B 1 117 ? -20.172 -11.953 -8.414 1 89.75 117 GLY B O 1
ATOM 3013 N N . VAL B 1 118 ? -19.969 -10.992 -6.422 1 89.75 118 VAL B N 1
ATOM 3014 C CA . VAL B 1 118 ? -18.953 -10.055 -6.867 1 89.75 118 VAL B CA 1
ATOM 3015 C C . VAL B 1 118 ? -17.672 -10.812 -7.211 1 89.75 118 VAL B C 1
ATOM 3017 O O . VAL B 1 118 ? -17.062 -10.594 -8.266 1 89.75 118 VAL B O 1
ATOM 3020 N N . ILE B 1 119 ? -17.266 -11.711 -6.355 1 90.38 119 ILE B N 1
ATOM 3021 C CA . ILE B 1 119 ? -16.031 -12.469 -6.539 1 90.38 119 ILE B CA 1
ATOM 3022 C C . ILE B 1 119 ? -16.156 -13.352 -7.777 1 90.38 119 ILE B C 1
ATOM 3024 O O . ILE B 1 119 ? -15.219 -13.422 -8.586 1 90.38 119 ILE B O 1
ATOM 3028 N N . GLU B 1 120 ? -17.266 -13.945 -7.898 1 88.31 120 GLU B N 1
ATOM 3029 C CA . GLU B 1 120 ? -17.516 -14.859 -9.008 1 88.31 120 GLU B CA 1
ATOM 3030 C C . GLU B 1 120 ? -17.391 -14.148 -10.352 1 88.31 120 GLU B C 1
ATOM 3032 O O . GLU B 1 120 ? -16.938 -14.734 -11.328 1 88.31 120 GLU B O 1
ATOM 3037 N N . ARG B 1 121 ? -17.734 -12.938 -10.406 1 87.12 121 ARG B N 1
ATOM 3038 C CA . ARG B 1 121 ? -17.734 -12.164 -11.641 1 87.12 121 ARG B CA 1
ATOM 3039 C C . ARG B 1 121 ? -16.297 -11.844 -12.07 1 87.12 121 ARG B C 1
ATOM 3041 O O . ARG B 1 121 ? -16.031 -11.641 -13.258 1 87.12 121 ARG B O 1
ATOM 3048 N N . VAL B 1 122 ? -15.461 -11.844 -11.094 1 89.5 122 VAL B N 1
ATOM 3049 C CA . VAL B 1 122 ? -14.125 -11.375 -11.43 1 89.5 122 VAL B CA 1
ATOM 3050 C C . VAL B 1 122 ? -13.086 -12.43 -11.055 1 89.5 122 VAL B C 1
ATOM 3052 O O . VAL B 1 122 ? -11.93 -12.109 -10.781 1 89.5 122 VAL B O 1
ATOM 3055 N N . ILE B 1 123 ? -13.516 -13.648 -10.945 1 92.25 123 ILE B N 1
ATOM 3056 C CA . ILE B 1 123 ? -12.586 -14.742 -10.672 1 92.25 123 ILE B CA 1
ATOM 3057 C C . ILE B 1 123 ? -11.492 -14.773 -11.734 1 92.25 123 ILE B C 1
ATOM 3059 O O . ILE B 1 123 ? -11.773 -14.602 -12.93 1 92.25 123 ILE B O 1
ATOM 3063 N N . ASP B 1 124 ? -10.32 -14.969 -11.328 1 95.19 124 ASP B N 1
ATOM 3064 C CA . ASP B 1 124 ? -9.172 -14.914 -12.219 1 95.19 124 ASP B CA 1
ATOM 3065 C C . ASP B 1 124 ? -9.203 -16.062 -13.227 1 95.19 124 ASP B C 1
ATOM 3067 O O . ASP B 1 124 ? -9 -17.219 -12.867 1 95.19 124 ASP B O 1
ATOM 3071 N N . PRO B 1 125 ? -9.367 -15.789 -14.453 1 93.88 125 PRO B N 1
ATOM 3072 C CA . PRO B 1 125 ? -9.461 -16.875 -15.43 1 93.88 125 PRO B CA 1
ATOM 3073 C C . PRO B 1 125 ? -8.117 -17.531 -15.727 1 93.88 125 PRO B C 1
ATOM 3075 O O . PRO B 1 125 ? -8.07 -18.625 -16.281 1 93.88 125 PRO B O 1
ATOM 3078 N N . HIS B 1 126 ? -7.059 -16.875 -15.43 1 95.69 126 HIS B N 1
ATOM 3079 C CA . HIS B 1 126 ? -5.742 -17.438 -15.703 1 95.69 126 HIS B CA 1
ATOM 3080 C C . HIS B 1 126 ? -5.375 -18.5 -14.672 1 95.69 126 HIS B C 1
ATOM 3082 O O . HIS B 1 126 ? -4.758 -19.516 -15.016 1 95.69 126 HIS B O 1
ATOM 3088 N N . ARG B 1 127 ? -5.773 -18.297 -13.461 1 97.12 127 ARG B N 1
ATOM 3089 C CA . ARG B 1 127 ? -5.449 -19.25 -12.406 1 97.12 127 ARG B CA 1
ATOM 3090 C C . ARG B 1 127 ? -6.469 -20.391 -12.359 1 97.12 127 ARG B C 1
ATOM 3092 O O . ARG B 1 127 ? -6.148 -21.5 -11.953 1 97.12 127 ARG B O 1
ATOM 3099 N N . PHE B 1 128 ? -7.691 -19.969 -12.758 1 96.75 128 PHE B N 1
ATOM 3100 C CA . PHE B 1 128 ? -8.766 -20.938 -12.648 1 96.75 128 PHE B CA 1
ATOM 3101 C C . PHE B 1 128 ? -9.469 -21.125 -13.984 1 96.75 128 PHE B C 1
ATOM 3103 O O . PHE B 1 128 ? -10.688 -20.938 -14.086 1 96.75 128 PHE B O 1
ATOM 3110 N N . PRO B 1 129 ? -8.742 -21.594 -14.953 1 94.12 129 PRO B N 1
ATOM 3111 C CA . PRO B 1 129 ? -9.32 -21.688 -16.297 1 94.12 129 PRO B CA 1
ATOM 3112 C C . PRO B 1 129 ? -10.469 -22.688 -16.375 1 94.12 129 PRO B C 1
ATOM 3114 O O . PRO B 1 129 ? -11.359 -22.547 -17.219 1 94.12 129 PRO B O 1
ATOM 3117 N N . TRP B 1 130 ? -10.555 -23.672 -15.523 1 94.06 130 TRP B N 1
ATOM 3118 C CA . TRP B 1 130 ? -11.578 -24.719 -15.586 1 94.06 130 TRP B CA 1
ATOM 3119 C C . TRP B 1 130 ? -12.93 -24.188 -15.141 1 94.06 130 TRP B C 1
ATOM 3121 O O . TRP B 1 130 ? -13.969 -24.781 -15.422 1 94.06 130 TRP B O 1
ATOM 3131 N N . MET B 1 131 ? -12.953 -23.094 -14.422 1 90.25 131 MET B N 1
ATOM 3132 C CA . MET B 1 131 ? -14.219 -22.531 -13.953 1 90.25 131 MET B CA 1
ATOM 3133 C C . MET B 1 131 ? -15.055 -22.031 -15.125 1 90.25 131 MET B C 1
ATOM 3135 O O . MET B 1 131 ? -16.281 -22.094 -15.078 1 90.25 131 MET B O 1
ATOM 3139 N N . GLU B 1 132 ? -14.422 -21.5 -16.109 1 83.56 132 GLU B N 1
ATOM 3140 C CA . GLU B 1 132 ? -15.117 -21.016 -17.297 1 83.56 132 GLU B CA 1
ATOM 3141 C C . GLU B 1 132 ? -15.609 -22.172 -18.156 1 83.56 132 GLU B C 1
ATOM 3143 O O . GLU B 1 132 ? -16.703 -22.109 -18.719 1 83.56 132 GLU B O 1
ATOM 3148 N N . THR B 1 133 ? -14.758 -23.141 -18.328 1 83.38 133 THR B N 1
ATOM 3149 C CA . THR B 1 133 ? -15.094 -24.234 -19.203 1 83.38 133 THR B CA 1
ATOM 3150 C C . THR B 1 133 ? -15.992 -25.25 -18.5 1 83.38 133 THR B C 1
ATOM 3152 O O . THR B 1 133 ? -16.672 -26.047 -19.156 1 83.38 133 THR B O 1
ATOM 3155 N N . GLY B 1 134 ? -16.047 -25.094 -17.344 1 80.5 134 GLY B N 1
ATOM 3156 C CA . GLY B 1 134 ? -16.781 -26.094 -16.578 1 80.5 134 GLY B CA 1
ATOM 3157 C C . GLY B 1 134 ? -16 -27.359 -16.344 1 80.5 134 GLY B C 1
ATOM 3158 O O . GLY B 1 134 ? -15.039 -27.656 -17.047 1 80.5 134 GLY B O 1
ATOM 3159 N N . GLY B 1 135 ? -16.141 -28.031 -15.141 1 81.75 135 GLY B N 1
ATOM 3160 C CA . GLY B 1 135 ? -15.492 -29.297 -14.859 1 81.75 135 GLY B CA 1
ATOM 3161 C C . GLY B 1 135 ? -14.477 -29.203 -13.734 1 81.75 135 GLY B C 1
ATOM 3162 O O . GLY B 1 135 ? -14.469 -28.234 -12.977 1 81.75 135 GLY B O 1
ATOM 3163 N N . MET B 1 136 ? -13.594 -30.281 -13.703 1 91.25 136 MET B N 1
ATOM 3164 C CA . MET B 1 136 ? -12.562 -30.391 -12.672 1 91.25 136 MET B CA 1
ATOM 3165 C C . MET B 1 136 ? -11.195 -30.047 -13.242 1 91.25 136 MET B C 1
ATOM 3167 O O . MET B 1 136 ? -10.914 -30.312 -14.414 1 91.25 136 MET B O 1
ATOM 3171 N N . PRO B 1 137 ? -10.438 -29.391 -12.508 1 95.06 137 PRO B N 1
ATOM 3172 C CA . PRO B 1 137 ? -9.078 -29.109 -12.977 1 95.06 137 PRO B CA 1
ATOM 3173 C C . PRO B 1 137 ? -8.227 -30.375 -13.078 1 95.06 137 PRO B C 1
ATOM 3175 O O . PRO B 1 137 ? -8.453 -31.344 -12.352 1 95.06 137 PRO B O 1
ATOM 3178 N N . THR B 1 138 ? -7.301 -30.328 -14.062 1 94.62 138 THR B N 1
ATOM 3179 C CA . THR B 1 138 ? -6.238 -31.328 -14.031 1 94.62 138 THR B CA 1
ATOM 3180 C C . THR B 1 138 ? -5.359 -31.141 -12.797 1 94.62 138 THR B C 1
ATOM 3182 O O . THR B 1 138 ? -5.414 -30.094 -12.141 1 94.62 138 THR B O 1
ATOM 3185 N N . GLU B 1 139 ? -4.605 -32.125 -12.438 1 95.06 139 GLU B N 1
ATOM 3186 C CA . GLU B 1 139 ? -3.688 -32.031 -11.312 1 95.06 139 GLU B CA 1
ATOM 3187 C C . GLU B 1 139 ? -2.709 -30.875 -11.5 1 95.06 139 GLU B C 1
ATOM 3189 O O . GLU B 1 139 ? -2.377 -30.172 -10.547 1 95.06 139 GLU B O 1
ATOM 3194 N N . GLN B 1 140 ? -2.318 -30.703 -12.742 1 95 140 GLN B N 1
ATOM 3195 C CA . GLN B 1 140 ? -1.391 -29.625 -13.055 1 95 140 GLN B CA 1
ATOM 3196 C C . GLN B 1 140 ? -2.045 -28.266 -12.852 1 95 140 GLN B C 1
ATOM 3198 O O . GLN B 1 140 ? -1.44 -27.359 -12.273 1 95 140 GLN B O 1
ATOM 3203 N N . GLN B 1 141 ? -3.25 -28.141 -13.312 1 95.31 141 GLN B N 1
ATOM 3204 C CA . GLN B 1 141 ? -3.992 -26.906 -13.148 1 95.31 141 GLN B CA 1
ATOM 3205 C C . GLN B 1 141 ? -4.23 -26.594 -11.672 1 95.31 141 GLN B C 1
ATOM 3207 O O . GLN B 1 141 ? -4.035 -25.469 -11.227 1 95.31 141 GLN B O 1
ATOM 3212 N N . ARG B 1 142 ? -4.602 -27.594 -10.961 1 97.06 142 ARG B N 1
ATOM 3213 C CA . ARG B 1 142 ? -4.891 -27.453 -9.539 1 97.06 142 ARG B CA 1
ATOM 3214 C C . ARG B 1 142 ? -3.654 -27 -8.773 1 97.06 142 ARG B C 1
ATOM 3216 O O . ARG B 1 142 ? -3.717 -26.047 -7.992 1 97.06 142 ARG B O 1
ATOM 3223 N N . GLU B 1 143 ? -2.535 -27.609 -9.031 1 96.94 143 GLU B N 1
ATOM 3224 C CA . GLU B 1 143 ? -1.299 -27.297 -8.32 1 96.94 143 GLU B CA 1
ATOM 3225 C C . GLU B 1 143 ? -0.803 -25.891 -8.688 1 96.94 143 GLU B C 1
ATOM 3227 O O . GLU B 1 143 ? -0.313 -25.156 -7.824 1 96.94 143 GLU B O 1
ATOM 3232 N N . ALA B 1 144 ? -0.922 -25.547 -9.953 1 97.25 144 ALA B N 1
ATOM 3233 C CA . ALA B 1 144 ? -0.512 -24.219 -10.391 1 97.25 144 ALA B CA 1
ATOM 3234 C C . ALA B 1 144 ? -1.374 -23.141 -9.75 1 97.25 144 ALA B C 1
ATOM 3236 O O . ALA B 1 144 ? -0.865 -22.094 -9.336 1 97.25 144 ALA B O 1
ATOM 3237 N N . ALA B 1 145 ? -2.652 -23.406 -9.664 1 98 145 ALA B N 1
ATOM 3238 C CA . ALA B 1 145 ? -3.58 -22.453 -9.055 1 98 145 ALA B CA 1
ATOM 3239 C C . ALA B 1 145 ? -3.285 -22.281 -7.566 1 98 145 ALA B C 1
ATOM 3241 O O . ALA B 1 145 ? -3.291 -21.156 -7.059 1 98 145 ALA B O 1
ATOM 3242 N N . LEU B 1 146 ? -3.023 -23.391 -6.918 1 98.19 146 LEU B N 1
ATOM 3243 C CA . LEU B 1 146 ? -2.703 -23.344 -5.492 1 98.19 146 LEU B CA 1
ATOM 3244 C C . LEU B 1 146 ? -1.404 -22.578 -5.254 1 98.19 146 LEU B C 1
ATOM 3246 O O . LEU B 1 146 ? -1.329 -21.75 -4.352 1 98.19 146 LEU B O 1
ATOM 3250 N N . LEU B 1 147 ? -0.448 -22.828 -6.098 1 98.38 147 LEU B N 1
ATOM 3251 C CA . LEU B 1 147 ? 0.833 -22.141 -5.973 1 98.38 147 LEU B CA 1
ATOM 3252 C C . LEU B 1 147 ? 0.666 -20.641 -6.18 1 98.38 147 LEU B C 1
ATOM 3254 O O . LEU B 1 147 ? 1.081 -19.844 -5.336 1 98.38 147 LEU B O 1
ATOM 3258 N N . ALA B 1 148 ? 0.026 -20.266 -7.273 1 98.44 148 ALA B N 1
ATOM 3259 C CA . ALA B 1 148 ? -0.118 -18.859 -7.633 1 98.44 148 ALA B CA 1
ATOM 3260 C C . ALA B 1 148 ? -0.931 -18.109 -6.586 1 98.44 148 ALA B C 1
ATOM 3262 O O . ALA B 1 148 ? -0.583 -16.984 -6.211 1 98.44 148 ALA B O 1
ATOM 3263 N N . SER B 1 149 ? -1.977 -18.719 -6.105 1 98.56 149 SER B N 1
ATOM 3264 C CA . SER B 1 149 ? -2.836 -18.078 -5.109 1 98.56 149 SER B CA 1
ATOM 3265 C C . SER B 1 149 ? -2.123 -17.938 -3.771 1 98.56 149 SER B C 1
ATOM 3267 O O . SER B 1 149 ? -2.256 -16.922 -3.098 1 98.56 149 SER B O 1
ATOM 3269 N N . SER B 1 150 ? -1.356 -18.969 -3.432 1 98.31 150 SER B N 1
ATOM 3270 C CA . SER B 1 150 ? -0.633 -18.953 -2.164 1 98.31 150 SER B CA 1
ATOM 3271 C C . SER B 1 150 ? 0.445 -17.875 -2.156 1 98.31 150 SER B C 1
ATOM 3273 O O . SER B 1 150 ? 0.593 -17.156 -1.173 1 98.31 150 SER B O 1
ATOM 3275 N N . VAL B 1 151 ? 1.131 -17.797 -3.268 1 97.75 151 VAL B N 1
ATOM 3276 C CA . VAL B 1 151 ? 2.189 -16.797 -3.383 1 97.75 151 VAL B CA 1
ATOM 3277 C C . VAL B 1 151 ? 1.588 -15.398 -3.309 1 97.75 151 VAL B C 1
ATOM 3279 O O . VAL B 1 151 ? 2.139 -14.516 -2.648 1 97.75 151 VAL B O 1
ATOM 3282 N N . LEU B 1 152 ? 0.524 -15.258 -3.955 1 97.31 152 LEU B N 1
ATOM 3283 C CA . LEU B 1 152 ? -0.16 -13.977 -3.994 1 97.31 152 LEU B CA 1
ATOM 3284 C C . LEU B 1 152 ? -0.58 -13.539 -2.594 1 97.31 152 LEU B C 1
ATOM 3286 O O . LEU B 1 152 ? -0.287 -12.414 -2.174 1 97.31 152 LEU B O 1
ATOM 3290 N N . LEU B 1 153 ? -1.213 -14.391 -1.864 1 97.31 153 LEU B N 1
ATOM 3291 C CA . LEU B 1 153 ? -1.685 -14.078 -0.519 1 97.31 153 LEU B CA 1
ATOM 3292 C C . LEU B 1 153 ? -0.513 -13.922 0.445 1 97.31 153 LEU B C 1
ATOM 3294 O O . LEU B 1 153 ? -0.505 -13.008 1.275 1 97.31 153 LEU B O 1
ATOM 3298 N N . ALA B 1 154 ? 0.458 -14.773 0.323 1 96.56 154 ALA B N 1
ATOM 3299 C CA . ALA B 1 154 ? 1.637 -14.695 1.182 1 96.56 154 ALA B CA 1
ATOM 3300 C C . ALA B 1 154 ? 2.35 -13.359 1.021 1 96.56 154 ALA B C 1
ATOM 3302 O O . ALA B 1 154 ? 2.779 -12.75 2.006 1 96.56 154 ALA B O 1
ATOM 3303 N N . ALA B 1 155 ? 2.477 -12.945 -0.217 1 95.25 155 ALA B N 1
ATOM 3304 C CA . ALA B 1 155 ? 3.16 -11.688 -0.502 1 95.25 155 ALA B CA 1
ATOM 3305 C C . ALA B 1 155 ? 2.455 -10.516 0.173 1 95.25 155 ALA B C 1
ATOM 3307 O O . ALA B 1 155 ? 3.105 -9.633 0.738 1 95.25 155 ALA B O 1
ATOM 3308 N N . GLN B 1 156 ? 1.182 -10.539 0.128 1 94.06 156 GLN B N 1
ATOM 3309 C CA . GLN B 1 156 ? 0.415 -9.469 0.756 1 94.06 156 GLN B CA 1
ATOM 3310 C C . GLN B 1 156 ? 0.546 -9.516 2.275 1 94.06 156 GLN B C 1
ATOM 3312 O O . GLN B 1 156 ? 0.709 -8.477 2.922 1 94.06 156 GLN B O 1
ATOM 3317 N N . ARG B 1 157 ? 0.502 -10.633 2.869 1 93 157 ARG B N 1
ATOM 3318 C CA . ARG B 1 157 ? 0.562 -10.789 4.32 1 93 157 ARG B CA 1
ATOM 3319 C C . ARG B 1 157 ? 1.927 -10.375 4.859 1 93 157 ARG B C 1
ATOM 3321 O O . ARG B 1 157 ? 2.018 -9.711 5.895 1 93 157 ARG B O 1
ATOM 3328 N N . ILE B 1 158 ? 2.92 -10.812 4.145 1 90.56 158 ILE B N 1
ATOM 3329 C CA . ILE B 1 158 ? 4.258 -10.477 4.621 1 90.56 158 ILE B CA 1
ATOM 3330 C C . ILE B 1 158 ? 4.48 -8.969 4.504 1 90.56 158 ILE B C 1
ATOM 3332 O O . ILE B 1 158 ? 5.129 -8.359 5.359 1 90.56 158 ILE B O 1
ATOM 3336 N N . ALA B 1 159 ? 4.027 -8.375 3.426 1 88.5 159 ALA B N 1
ATOM 3337 C CA . ALA B 1 159 ? 4.117 -6.922 3.287 1 88.5 159 ALA B CA 1
ATOM 3338 C C . ALA B 1 159 ? 3.424 -6.215 4.449 1 88.5 159 ALA B C 1
ATOM 3340 O O . ALA B 1 159 ? 3.969 -5.266 5.023 1 88.5 159 ALA B O 1
ATOM 3341 N N . THR B 1 160 ? 2.271 -6.676 4.836 1 86.69 160 THR B N 1
ATOM 3342 C CA . THR B 1 160 ? 1.514 -6.109 5.949 1 86.69 160 THR B CA 1
ATOM 3343 C C . THR B 1 160 ? 2.248 -6.32 7.27 1 86.69 160 THR B C 1
ATOM 3345 O O . THR B 1 160 ? 2.34 -5.406 8.086 1 86.69 160 THR B O 1
ATOM 3348 N N . GLU B 1 161 ? 2.73 -7.473 7.406 1 87.06 161 GLU B N 1
ATOM 3349 C CA . GLU B 1 161 ? 3.457 -7.797 8.633 1 87.06 161 GLU B CA 1
ATOM 3350 C C . GLU B 1 161 ? 4.688 -6.906 8.789 1 87.06 161 GLU B C 1
ATOM 3352 O O . GLU B 1 161 ? 4.949 -6.398 9.883 1 87.06 161 GLU B O 1
ATOM 3357 N N . ARG B 1 162 ? 5.426 -6.762 7.738 1 82.69 162 ARG B N 1
ATOM 3358 C CA . ARG B 1 162 ? 6.629 -5.941 7.773 1 82.69 162 ARG B CA 1
ATOM 3359 C C . ARG B 1 162 ? 6.297 -4.492 8.125 1 82.69 162 ARG B C 1
ATOM 3361 O O . ARG B 1 162 ? 7.02 -3.854 8.891 1 82.69 162 ARG B O 1
ATOM 3368 N N . ARG B 1 163 ? 5.25 -4.012 7.629 1 81.19 163 ARG B N 1
ATOM 3369 C CA . ARG B 1 163 ? 4.816 -2.654 7.938 1 81.19 163 ARG B CA 1
ATOM 3370 C C . ARG B 1 163 ? 4.453 -2.516 9.414 1 81.19 163 ARG B C 1
ATOM 3372 O O . ARG B 1 163 ? 4.875 -1.565 10.07 1 81.19 163 ARG B O 1
ATOM 3379 N N . ASN B 1 164 ? 3.779 -3.494 9.875 1 83.38 164 ASN B N 1
ATOM 3380 C CA . ASN B 1 164 ? 3.32 -3.453 11.266 1 83.38 164 ASN B CA 1
ATOM 3381 C C . ASN B 1 164 ? 4.469 -3.68 12.242 1 83.38 164 ASN B C 1
ATOM 3383 O O . ASN B 1 164 ? 4.527 -3.043 13.297 1 83.38 164 ASN B O 1
ATOM 3387 N N . GLU B 1 165 ? 5.258 -4.574 11.891 1 80.94 165 GLU B N 1
ATOM 3388 C CA . GLU B 1 165 ? 6.414 -4.852 12.734 1 80.94 165 GLU B CA 1
ATOM 3389 C C . GLU B 1 165 ? 7.32 -3.625 12.844 1 80.94 165 GLU B C 1
ATOM 3391 O O . GLU B 1 165 ? 7.84 -3.33 13.922 1 80.94 165 GLU B O 1
ATOM 3396 N N . GLY B 1 166 ? 7.52 -2.994 11.742 1 78.06 166 GLY B N 1
ATOM 3397 C CA . GLY B 1 166 ? 8.297 -1.767 11.781 1 78.06 166 GLY B CA 1
ATOM 3398 C C . GLY B 1 166 ? 7.723 -0.722 12.719 1 78.06 166 GLY B C 1
ATOM 3399 O O . GLY B 1 166 ? 8.453 -0.125 13.516 1 78.06 166 GLY B O 1
ATOM 3400 N N . LYS B 1 167 ? 6.496 -0.585 12.656 1 82.06 167 LYS B N 1
ATOM 3401 C CA . LYS B 1 167 ? 5.801 0.378 13.508 1 82.06 167 LYS B CA 1
ATOM 3402 C C . LYS B 1 167 ? 5.891 -0.025 14.977 1 82.06 167 LYS B C 1
ATOM 3404 O O . LYS B 1 167 ? 6.273 0.783 15.82 1 82.06 167 LYS B O 1
ATOM 3409 N N . ASP B 1 168 ? 5.57 -1.237 15.211 1 83.75 168 ASP B N 1
ATOM 3410 C CA . ASP B 1 168 ? 5.539 -1.734 16.578 1 83.75 168 ASP B CA 1
ATOM 3411 C C . ASP B 1 168 ? 6.934 -1.705 17.203 1 83.75 168 ASP B C 1
ATOM 3413 O O . ASP B 1 168 ? 7.086 -1.346 18.375 1 83.75 168 ASP B O 1
ATOM 3417 N N . ASN B 1 169 ? 7.867 -2.141 16.469 1 81.69 169 ASN B N 1
ATOM 3418 C CA . ASN B 1 169 ? 9.242 -2.154 16.969 1 81.69 169 ASN B CA 1
ATOM 3419 C C . ASN B 1 169 ? 9.719 -0.753 17.328 1 81.69 169 ASN B C 1
ATOM 3421 O O . ASN B 1 169 ? 10.344 -0.56 18.375 1 81.69 169 ASN B O 1
ATOM 3425 N N . GLN B 1 170 ? 9.438 0.124 16.516 1 83.75 170 GLN B N 1
ATOM 3426 C CA . GLN B 1 170 ? 9.867 1.492 16.781 1 83.75 170 GLN B CA 1
ATOM 3427 C C . GLN B 1 170 ? 9.211 2.047 18.047 1 83.75 170 GLN B C 1
ATOM 3429 O O . GLN B 1 170 ? 9.891 2.623 18.891 1 83.75 170 GLN B O 1
ATOM 3434 N N . GLU B 1 171 ? 7.988 1.882 18.156 1 87.62 171 GLU B N 1
ATOM 3435 C CA . GLU B 1 171 ? 7.273 2.354 19.344 1 87.62 171 GLU B CA 1
ATOM 3436 C C . GLU B 1 171 ? 7.777 1.662 20.609 1 87.62 171 GLU B C 1
ATOM 3438 O O . GLU B 1 171 ? 7.961 2.305 21.641 1 87.62 171 GLU B O 1
ATOM 3443 N N . THR B 1 172 ? 7.98 0.427 20.453 1 89.25 172 THR B N 1
ATOM 3444 C CA . THR B 1 172 ? 8.469 -0.354 21.578 1 89.25 172 THR B CA 1
ATOM 3445 C C . THR B 1 172 ? 9.859 0.114 22 1 89.25 172 THR B C 1
ATOM 3447 O O . THR B 1 172 ? 10.156 0.213 23.188 1 89.25 172 THR B O 1
ATOM 3450 N N . MET B 1 173 ? 10.688 0.379 21.031 1 87.62 173 MET B N 1
ATOM 3451 C CA . MET B 1 173 ? 12.031 0.861 21.328 1 87.62 173 MET B CA 1
ATOM 3452 C C . MET B 1 173 ? 11.977 2.178 22.094 1 87.62 173 MET B C 1
ATOM 3454 O O . MET B 1 173 ? 12.75 2.387 23.031 1 87.62 173 MET B O 1
ATOM 3458 N N . VAL B 1 174 ? 11.125 3.023 21.719 1 89.06 174 VAL B N 1
ATOM 3459 C CA . VAL B 1 174 ? 10.969 4.305 22.406 1 89.06 174 VAL B CA 1
ATOM 3460 C C . VAL B 1 174 ? 10.5 4.074 23.828 1 89.06 174 VAL B C 1
ATOM 3462 O O . VAL B 1 174 ? 11.07 4.629 24.781 1 89.06 174 VAL B O 1
ATOM 3465 N N . LYS B 1 175 ? 9.562 3.223 23.953 1 91.62 175 LYS B N 1
ATOM 3466 C CA . LYS B 1 175 ? 9.023 2.924 25.281 1 91.62 175 LYS B CA 1
ATOM 3467 C C . LYS B 1 175 ? 10.086 2.268 26.172 1 91.62 175 LYS B C 1
ATOM 3469 O O . LYS B 1 175 ? 10.234 2.625 27.328 1 91.62 175 LYS B O 1
ATOM 3474 N N . ASP B 1 176 ? 10.797 1.37 25.609 1 91.38 176 ASP B N 1
ATOM 3475 C CA . ASP B 1 176 ? 11.852 0.682 26.359 1 91.38 176 ASP B CA 1
ATOM 3476 C C . ASP B 1 176 ? 12.945 1.653 26.781 1 91.38 176 ASP B C 1
ATOM 3478 O O . ASP B 1 176 ? 13.477 1.555 27.891 1 91.38 176 ASP B O 1
ATOM 3482 N N . TYR B 1 177 ? 13.289 2.498 25.891 1 90.19 177 TYR B N 1
ATOM 3483 C CA . TYR B 1 177 ? 14.281 3.512 26.234 1 90.19 177 TYR B CA 1
ATOM 3484 C C . TYR B 1 177 ? 13.812 4.359 27.406 1 90.19 177 TYR B C 1
ATOM 3486 O O . TYR B 1 177 ? 14.586 4.648 28.328 1 90.19 177 TYR B O 1
ATOM 3494 N N . LEU B 1 178 ? 12.578 4.711 27.391 1 92.5 178 LEU B N 1
ATOM 3495 C CA . LEU B 1 178 ? 12.016 5.5 28.484 1 92.5 178 LEU B CA 1
ATOM 3496 C C . LEU B 1 178 ? 12.055 4.719 29.797 1 92.5 178 LEU B C 1
ATOM 3498 O O . LEU B 1 178 ? 12.359 5.281 30.844 1 92.5 178 LEU B O 1
ATOM 3502 N N . ARG B 1 179 ? 11.812 3.488 29.719 1 95 179 ARG B N 1
ATOM 3503 C CA . ARG B 1 179 ? 11.859 2.635 30.906 1 95 179 ARG B CA 1
ATOM 3504 C C . ARG B 1 179 ? 13.273 2.566 31.469 1 95 179 ARG B C 1
ATOM 3506 O O . ARG B 1 179 ? 13.461 2.543 32.688 1 95 179 ARG B O 1
ATOM 3513 N N . THR B 1 180 ? 14.258 2.514 30.609 1 93.94 180 THR B N 1
ATOM 3514 C CA . THR B 1 180 ? 15.641 2.494 31.062 1 93.94 180 THR B CA 1
ATOM 3515 C C . THR B 1 180 ? 15.992 3.787 31.797 1 93.94 180 THR B C 1
ATOM 3517 O O . THR B 1 180 ? 16.891 3.807 32.656 1 93.94 180 THR B O 1
ATOM 3520 N N . LEU B 1 181 ? 15.297 4.836 31.453 1 92.62 181 LEU B N 1
ATOM 3521 C CA . LEU B 1 181 ? 15.523 6.129 32.094 1 92.62 181 LEU B CA 1
ATOM 3522 C C . LEU B 1 181 ? 14.719 6.246 33.375 1 92.62 181 LEU B C 1
ATOM 3524 O O . LEU B 1 181 ? 14.758 7.281 34.062 1 92.62 181 LEU B O 1
ATOM 3528 N N . GLY B 1 182 ? 13.938 5.156 33.688 1 94.75 182 GLY B N 1
ATOM 3529 C CA . GLY B 1 182 ? 13.227 5.121 34.938 1 94.75 182 GLY B CA 1
ATOM 3530 C C . GLY B 1 182 ? 11.758 5.457 34.812 1 94.75 182 GLY B C 1
ATOM 3531 O O . GLY B 1 182 ? 11.023 5.484 35.812 1 94.75 182 GLY B O 1
ATOM 3532 N N . PHE B 1 183 ? 11.297 5.758 33.594 1 95.56 183 PHE B N 1
ATOM 3533 C CA . PHE B 1 183 ? 9.891 6.086 33.406 1 95.56 183 PHE B CA 1
ATOM 3534 C C . PHE B 1 183 ? 9.023 4.836 33.5 1 95.56 183 PHE B C 1
ATOM 3536 O O . PHE B 1 183 ? 9.453 3.74 33.156 1 95.56 183 PHE B O 1
ATOM 3543 N N . THR B 1 184 ? 7.84 5.043 34.031 1 97.12 184 THR B N 1
ATOM 3544 C CA . THR B 1 184 ? 6.852 3.971 34.062 1 97.12 184 THR B CA 1
ATOM 3545 C C . THR B 1 184 ? 5.68 4.27 33.125 1 97.12 184 THR B C 1
ATOM 3547 O O . THR B 1 184 ? 5.301 5.43 32.969 1 97.12 184 THR B O 1
ATOM 3550 N N . GLU B 1 185 ? 5.094 3.273 32.562 1 96.56 185 GLU B N 1
ATOM 3551 C CA . GLU B 1 185 ? 3.982 3.441 31.609 1 96.56 185 GLU B CA 1
ATOM 3552 C C . GLU B 1 185 ? 2.656 3.586 32.344 1 96.56 185 GLU B C 1
ATOM 3554 O O . GLU B 1 185 ? 2.32 2.756 33.219 1 96.56 185 GLU B O 1
ATOM 3559 N N . ALA B 1 186 ? 1.988 4.648 32.094 1 95.69 186 ALA B N 1
ATOM 3560 C CA . ALA B 1 186 ? 0.645 4.879 32.625 1 95.69 186 ALA B CA 1
ATOM 3561 C C . ALA B 1 186 ? -0.419 4.469 31.609 1 95.69 186 ALA B C 1
ATOM 3563 O O . ALA B 1 186 ? -0.147 4.395 30.406 1 95.69 186 ALA B O 1
ATOM 3564 N N . PRO B 1 187 ? -1.624 4.125 32.031 1 93.56 187 PRO B N 1
ATOM 3565 C CA . PRO B 1 187 ? -2.707 3.826 31.109 1 93.56 187 PRO B CA 1
ATOM 3566 C C . PRO B 1 187 ? -3.014 4.988 30.156 1 93.56 187 PRO B C 1
ATOM 3568 O O . PRO B 1 187 ? -2.998 6.148 30.578 1 93.56 187 PRO B O 1
ATOM 3571 N N . ALA B 1 188 ? -3.225 4.672 28.922 1 90.38 188 ALA B N 1
ATOM 3572 C CA . ALA B 1 188 ? -3.543 5.695 27.922 1 90.38 188 ALA B CA 1
ATOM 3573 C C . ALA B 1 188 ? -4.914 6.312 28.188 1 90.38 188 ALA B C 1
ATOM 3575 O O . ALA B 1 188 ? -5.855 5.605 28.562 1 90.38 188 ALA B O 1
ATOM 3576 N N . ALA B 1 189 ? -4.945 7.578 28.219 1 87.62 189 ALA B N 1
ATOM 3577 C CA . ALA B 1 189 ? -6.191 8.328 28.344 1 87.62 189 ALA B CA 1
ATOM 3578 C C . ALA B 1 189 ? -6.176 9.578 27.484 1 87.62 189 ALA B C 1
ATOM 3580 O O . ALA B 1 189 ? -5.109 10.039 27.062 1 87.62 189 ALA B O 1
ATOM 3581 N N . ALA B 1 190 ? -7.418 9.984 27.172 1 91.88 190 ALA B N 1
ATOM 3582 C CA . ALA B 1 190 ? -7.516 11.234 26.422 1 91.88 190 ALA B CA 1
ATOM 3583 C C . ALA B 1 190 ? -7.008 12.414 27.25 1 91.88 190 ALA B C 1
ATOM 3585 O O . ALA B 1 190 ? -7.383 12.57 28.422 1 91.88 190 ALA B O 1
ATOM 3586 N N . ILE B 1 191 ? -6.172 13.195 26.719 1 91.25 191 ILE B N 1
ATOM 3587 C CA . ILE B 1 191 ? -5.57 14.336 27.406 1 91.25 191 ILE B CA 1
ATOM 3588 C C . ILE B 1 191 ? -6.125 15.633 26.812 1 91.25 191 ILE B C 1
ATOM 3590 O O . ILE B 1 191 ? -5.668 16.094 25.766 1 91.25 191 ILE B O 1
ATOM 3594 N N . ASN B 1 192 ? -7.09 16.203 27.516 1 87.94 192 ASN B N 1
ATOM 3595 C CA . ASN B 1 192 ? -7.688 17.453 27.047 1 87.94 192 ASN B CA 1
ATOM 3596 C C . ASN B 1 192 ? -7.074 18.656 27.75 1 87.94 192 ASN B C 1
ATOM 3598 O O . ASN B 1 192 ? -7.176 19.781 27.266 1 87.94 192 ASN B O 1
ATOM 3602 N N . THR B 1 193 ? -6.605 18.375 28.938 1 85.31 193 THR B N 1
ATOM 3603 C CA . THR B 1 193 ? -5.797 19.359 29.656 1 85.31 193 THR B CA 1
ATOM 3604 C C . THR B 1 193 ? -4.48 18.734 30.109 1 85.31 193 THR B C 1
ATOM 3606 O O . THR B 1 193 ? -4.383 17.516 30.281 1 85.31 193 THR B O 1
ATOM 3609 N N . ILE B 1 194 ? -3.441 19.531 30.281 1 82.19 194 ILE B N 1
ATOM 3610 C CA . ILE B 1 194 ? -2.096 19.031 30.547 1 82.19 194 ILE B CA 1
ATOM 3611 C C . ILE B 1 194 ? -2.086 18.25 31.859 1 82.19 194 ILE B C 1
ATOM 3613 O O . ILE B 1 194 ? -1.248 17.375 32.062 1 82.19 194 ILE B O 1
ATOM 3617 N N . VAL B 1 195 ? -3.023 18.562 32.688 1 81.25 195 VAL B N 1
ATOM 3618 C CA . VAL B 1 195 ? -3.057 17.953 34 1 81.25 195 VAL B CA 1
ATOM 3619 C C . VAL B 1 195 ? -3.461 16.484 33.875 1 81.25 195 VAL B C 1
ATOM 3621 O O . VAL B 1 195 ? -3.025 15.648 34.656 1 81.25 195 VAL B O 1
ATOM 3624 N N . LYS B 1 196 ? -4.219 16.125 32.844 1 84.94 196 LYS B N 1
ATOM 3625 C CA . LYS B 1 196 ? -4.754 14.781 32.688 1 84.94 196 LYS B CA 1
ATOM 3626 C C . LYS B 1 196 ? -3.723 13.859 32.031 1 8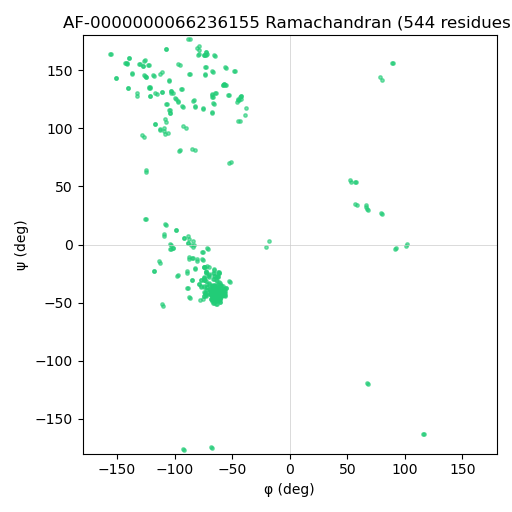4.94 196 LYS B C 1
ATOM 3628 O O . LYS B 1 196 ? -3.918 12.648 31.969 1 84.94 196 LYS B O 1
ATOM 3633 N N . GLY B 1 197 ? -2.639 14.234 31.766 1 86.62 197 GLY B N 1
ATOM 3634 C CA . GLY B 1 197 ? -1.614 13.414 31.125 1 86.62 197 GLY B CA 1
ATOM 3635 C C . GLY B 1 197 ? -0.776 12.633 32.125 1 86.62 197 GLY B C 1
ATOM 3636 O O . GLY B 1 197 ? -1.088 12.602 33.312 1 86.62 197 GLY B O 1
ATOM 3637 N N . PRO B 1 198 ? 0.111 11.836 31.578 1 93.69 198 PRO B N 1
ATOM 3638 C CA . PRO B 1 198 ? 1.02 11.125 32.5 1 93.69 198 PRO B CA 1
ATOM 3639 C C . PRO B 1 198 ? 1.639 12.039 33.531 1 93.69 198 PRO B C 1
ATOM 3641 O O . PRO B 1 198 ? 1.785 13.242 33.312 1 93.69 198 PRO B O 1
ATOM 3644 N N . GLN B 1 199 ? 1.898 11.461 34.656 1 93.81 199 GLN B N 1
ATOM 3645 C CA . GLN B 1 199 ? 2.475 12.203 35.781 1 93.81 199 GLN B CA 1
ATOM 3646 C C . GLN B 1 199 ? 3.998 12.109 35.75 1 93.81 199 GLN B C 1
ATOM 3648 O O . GLN B 1 199 ? 4.594 11.656 34.781 1 93.81 199 GLN B O 1
ATOM 3653 N N . ALA B 1 200 ? 4.605 12.711 36.812 1 92.25 200 ALA B N 1
ATOM 3654 C CA . ALA B 1 200 ? 6.062 12.734 36.875 1 92.25 200 ALA B CA 1
ATOM 3655 C C . ALA B 1 200 ? 6.648 11.336 36.719 1 92.25 200 ALA B C 1
ATOM 3657 O O . ALA B 1 200 ? 6.219 10.398 37.375 1 92.25 200 ALA B O 1
ATOM 3658 N N . MET B 1 201 ? 7.582 11.195 35.812 1 95.12 201 MET B N 1
ATOM 3659 C CA . MET B 1 201 ? 8.32 9.961 35.562 1 95.12 201 MET B CA 1
ATOM 3660 C C . MET B 1 201 ? 7.402 8.898 34.969 1 95.12 201 MET B C 1
ATOM 3662 O O . MET B 1 201 ? 7.582 7.703 35.219 1 95.12 201 MET B O 1
ATOM 3666 N N . GLN B 1 202 ? 6.406 9.414 34.25 1 95.94 202 GLN B N 1
ATOM 3667 C CA . GLN B 1 202 ? 5.5 8.5 33.562 1 95.94 202 GLN B CA 1
ATOM 3668 C C . GLN B 1 202 ? 5.402 8.82 32.094 1 95.94 202 GLN B C 1
ATOM 3670 O O . GLN B 1 202 ? 5.734 9.93 31.672 1 95.94 202 GLN B O 1
ATOM 3675 N N . PHE B 1 203 ? 4.988 7.844 31.281 1 95.62 203 PHE B N 1
ATOM 3676 C CA . PHE B 1 203 ? 4.625 8.023 29.891 1 95.62 203 PHE B CA 1
ATOM 3677 C C . PHE B 1 203 ? 3.393 7.195 29.531 1 95.62 203 PHE B C 1
ATOM 3679 O O . PHE B 1 203 ? 3.004 6.301 30.281 1 95.62 203 PHE B O 1
ATOM 3686 N N . CYS B 1 204 ? 2.766 7.562 28.484 1 95.06 204 CYS B N 1
ATOM 3687 C CA . CYS B 1 204 ? 1.629 6.797 27.984 1 95.06 204 CYS B CA 1
ATOM 3688 C C . CYS B 1 204 ? 1.842 6.398 26.531 1 95.06 204 CYS B C 1
ATOM 3690 O O . CYS B 1 204 ? 2.479 7.125 25.766 1 95.06 204 CYS B O 1
ATOM 3692 N N . ALA B 1 205 ? 1.36 5.219 26.266 1 94.62 205 ALA B N 1
ATOM 3693 C CA . ALA B 1 205 ? 1.324 4.801 24.875 1 94.62 205 ALA B CA 1
ATOM 3694 C C . ALA B 1 205 ? 0.33 5.637 24.078 1 94.62 205 ALA B C 1
ATOM 3696 O O . ALA B 1 205 ? -0.103 6.699 24.531 1 94.62 205 ALA B O 1
ATOM 3697 N N . GLU B 1 206 ? 0.131 5.281 22.828 1 92.94 206 GLU B N 1
ATOM 3698 C CA . GLU B 1 206 ? -0.703 6.066 21.922 1 92.94 206 GLU B CA 1
ATOM 3699 C C . GLU B 1 206 ? -1.972 6.547 22.625 1 92.94 206 GLU B C 1
ATOM 3701 O O . GLU B 1 206 ? -2.688 5.758 23.234 1 92.94 206 GLU B O 1
ATOM 3706 N N . CYS B 1 207 ? -2.213 7.871 22.531 1 91.88 207 CYS B N 1
ATOM 3707 C CA . CYS B 1 207 ? -3.408 8.438 23.141 1 91.88 207 CYS B CA 1
ATOM 3708 C C . CYS B 1 207 ? -3.803 9.742 22.469 1 91.88 207 CYS B C 1
ATOM 3710 O O . CYS B 1 207 ? -3.023 10.305 21.688 1 91.88 207 CYS B O 1
ATOM 3712 N N . GLN B 1 208 ? -5.016 10.109 22.75 1 91.69 208 GLN B N 1
ATOM 3713 C CA . GLN B 1 208 ? -5.523 11.383 22.234 1 91.69 208 GLN B CA 1
ATOM 3714 C C . GLN B 1 208 ? -4.945 12.562 23.016 1 91.69 208 GLN B C 1
ATOM 3716 O O . GLN B 1 208 ? -5.09 12.633 24.234 1 91.69 208 GLN B O 1
ATOM 3721 N N . LEU B 1 209 ? -4.23 13.359 22.359 1 90.38 209 LEU B N 1
ATOM 3722 C CA . LEU B 1 209 ? -3.691 14.602 22.906 1 90.38 209 LEU B CA 1
ATOM 3723 C C . LEU B 1 209 ? -4.32 15.812 22.234 1 90.38 209 LEU B C 1
ATOM 3725 O O . LEU B 1 209 ? -3.943 16.172 21.109 1 90.38 209 LEU B O 1
ATOM 3729 N N . GLY B 1 210 ? -5.301 16.359 22.953 1 87.06 210 GLY B N 1
ATOM 3730 C CA . GLY B 1 210 ? -6.086 17.375 22.281 1 87.06 210 GLY B CA 1
ATOM 3731 C C . GLY B 1 210 ? -6.93 16.844 21.141 1 87.06 210 GLY B C 1
ATOM 3732 O O . GLY B 1 210 ? -7.707 15.898 21.344 1 87.06 210 GLY B O 1
ATOM 3733 N N . GLU B 1 211 ? -6.645 17.375 19.953 1 81.44 211 GLU B N 1
ATOM 3734 C CA . GLU B 1 211 ? -7.457 16.984 18.812 1 81.44 211 GLU B CA 1
ATOM 3735 C C . GLU B 1 211 ? -6.738 15.953 17.938 1 81.44 211 GLU B C 1
ATOM 3737 O O . GLU B 1 211 ? -7.301 15.445 16.969 1 81.44 211 GLU B O 1
ATOM 3742 N N . ARG B 1 212 ? -5.523 15.695 18.375 1 83.69 212 ARG B N 1
ATOM 3743 C CA . ARG B 1 212 ? -4.75 14.75 17.578 1 83.69 212 ARG B CA 1
ATOM 3744 C C . ARG B 1 212 ? -4.129 13.664 18.453 1 83.69 212 ARG B C 1
ATOM 3746 O O . ARG B 1 212 ? -3.809 13.914 19.609 1 83.69 212 ARG B O 1
ATOM 3753 N N . LYS B 1 213 ? -3.891 12.578 17.797 1 87.44 213 LYS B N 1
ATOM 3754 C CA . LYS B 1 213 ? -3.268 11.477 18.531 1 87.44 213 LYS B CA 1
ATOM 3755 C C . LYS B 1 213 ? -1.747 11.602 18.531 1 87.44 213 LYS B C 1
ATOM 3757 O O . LYS B 1 213 ? -1.17 12.164 17.594 1 87.44 213 LYS B O 1
ATOM 3762 N N . ALA B 1 214 ? -1.142 11.172 19.609 1 88.88 214 ALA B N 1
ATOM 3763 C CA . ALA B 1 214 ? 0.309 11.031 19.719 1 88.88 214 ALA B CA 1
ATOM 3764 C C . ALA B 1 214 ? 0.704 9.578 19.969 1 88.88 214 ALA B C 1
ATOM 3766 O O . ALA B 1 214 ? -0.014 8.852 20.656 1 88.88 214 ALA B O 1
ATOM 3767 N N . ASP B 1 215 ? 1.817 9.18 19.422 1 90.94 215 ASP B N 1
ATOM 3768 C CA . ASP B 1 215 ? 2.242 7.793 19.547 1 90.94 215 ASP B CA 1
ATOM 3769 C C . ASP B 1 215 ? 2.732 7.5 20.969 1 90.94 215 ASP B C 1
ATOM 3771 O O . ASP B 1 215 ? 2.514 6.406 21.5 1 90.94 215 ASP B O 1
ATOM 3775 N N . VAL B 1 216 ? 3.475 8.367 21.531 1 91.38 216 VAL B N 1
ATOM 3776 C CA . VAL B 1 216 ? 3.949 8.305 22.906 1 91.38 216 VAL B CA 1
ATOM 3777 C C . VAL B 1 216 ? 3.904 9.695 23.531 1 91.38 216 VAL B C 1
ATOM 3779 O O . VAL B 1 216 ? 4.309 10.68 22.922 1 91.38 216 VAL B O 1
ATOM 3782 N N . VAL B 1 217 ? 3.398 9.789 24.75 1 92.5 217 VAL B N 1
ATOM 3783 C CA . VAL B 1 217 ? 3.363 11.055 25.484 1 92.5 217 VAL B CA 1
ATOM 3784 C C . VAL B 1 217 ? 4.133 10.914 26.797 1 92.5 217 VAL B C 1
ATOM 3786 O O . VAL B 1 217 ? 3.875 10 27.578 1 92.5 217 VAL B O 1
ATOM 3789 N N . VAL B 1 218 ? 5.059 11.82 27.016 1 93 218 VAL B N 1
ATOM 3790 C CA . VAL B 1 218 ? 5.934 11.742 28.188 1 93 218 VAL B CA 1
ATOM 3791 C C . VAL B 1 218 ? 5.797 13.008 29.016 1 93 218 VAL B C 1
ATOM 3793 O O . VAL B 1 218 ? 5.707 14.109 28.469 1 93 218 VAL B O 1
ATOM 3796 N N . ARG B 1 219 ? 5.695 12.812 30.312 1 91.88 219 ARG B N 1
ATOM 3797 C CA . ARG B 1 219 ? 5.816 13.953 31.219 1 91.88 219 ARG B CA 1
ATOM 3798 C C . ARG B 1 219 ? 7.281 14.289 31.484 1 91.88 219 ARG B C 1
ATOM 3800 O O . ARG B 1 219 ? 8.016 13.477 32.062 1 91.88 219 ARG B O 1
ATOM 3807 N N . LEU B 1 220 ? 7.617 15.5 31.109 1 88 220 LEU B N 1
ATOM 3808 C CA . LEU B 1 220 ? 8.992 15.93 31.312 1 88 220 LEU B CA 1
ATOM 3809 C C . LEU B 1 220 ? 9.203 16.375 32.75 1 88 220 LEU B C 1
ATOM 3811 O O . LEU B 1 220 ? 8.242 16.594 33.5 1 88 220 LEU B O 1
ATOM 3815 N N . HIS B 1 221 ? 10.453 16.578 33.156 1 86.81 221 HIS B N 1
ATOM 3816 C CA . HIS B 1 221 ? 10.812 16.953 34.5 1 86.81 221 HIS B CA 1
ATOM 3817 C C . HIS B 1 221 ? 10.297 18.359 34.844 1 86.81 221 HIS B C 1
ATOM 3819 O O . HIS B 1 221 ? 10.008 18.656 36 1 86.81 221 HIS B O 1
ATOM 3825 N N . ASP B 1 222 ? 10.188 19.203 33.875 1 81 222 ASP B N 1
ATOM 3826 C CA . ASP B 1 222 ? 9.711 20.562 34.094 1 81 222 ASP B CA 1
ATOM 3827 C C . ASP B 1 222 ? 8.195 20.625 34 1 81 222 ASP B C 1
ATOM 3829 O O . ASP B 1 222 ? 7.625 21.719 33.875 1 81 222 ASP B O 1
ATOM 3833 N N . THR B 1 223 ? 7.52 19.469 33.844 1 83.5 223 THR B N 1
ATOM 3834 C CA . THR B 1 223 ? 6.082 19.266 33.969 1 83.5 223 THR B CA 1
ATOM 3835 C C . THR B 1 223 ? 5.41 19.422 32.594 1 83.5 223 THR B C 1
ATOM 3837 O O . THR B 1 223 ? 4.215 19.156 32.469 1 83.5 223 THR B O 1
ATOM 3840 N N . ARG B 1 224 ? 6.133 19.75 31.625 1 87.25 224 ARG B N 1
ATOM 3841 C CA . ARG B 1 224 ? 5.562 19.812 30.281 1 87.25 224 ARG B CA 1
ATOM 3842 C C . ARG B 1 224 ? 5.297 18.406 29.734 1 87.25 224 ARG B C 1
ATOM 3844 O O . ARG B 1 224 ? 5.816 17.422 30.25 1 87.25 224 ARG B O 1
ATOM 3851 N N . LEU B 1 225 ? 4.48 18.438 28.719 1 89.44 225 LEU B N 1
ATOM 3852 C CA . LEU B 1 225 ? 4.227 17.188 28 1 89.44 225 LEU B CA 1
ATOM 3853 C C . LEU B 1 225 ? 5.023 17.125 26.703 1 89.44 225 LEU B C 1
ATOM 3855 O O . LEU B 1 225 ? 5.078 18.109 25.969 1 89.44 225 LEU B O 1
ATOM 3859 N N . MET B 1 226 ? 5.68 16.047 26.516 1 89.12 226 MET B N 1
ATOM 3860 C CA . MET B 1 226 ? 6.344 15.797 25.25 1 89.12 226 MET B CA 1
ATOM 3861 C C . MET B 1 226 ? 5.574 14.758 24.422 1 89.12 226 MET B C 1
ATOM 3863 O O . MET B 1 226 ? 5.379 13.625 24.875 1 89.12 226 MET B O 1
ATOM 3867 N N . ALA B 1 227 ? 5.062 15.141 23.297 1 90.25 227 ALA B N 1
ATOM 3868 C CA . ALA B 1 227 ? 4.383 14.242 22.359 1 90.25 227 ALA B CA 1
ATOM 3869 C C . ALA B 1 227 ? 5.352 13.703 21.312 1 90.25 227 ALA B C 1
ATOM 3871 O O . ALA B 1 227 ? 5.93 14.477 20.547 1 90.25 227 ALA B O 1
ATOM 3872 N N . ILE B 1 228 ? 5.523 12.414 21.297 1 87.62 228 ILE B N 1
ATOM 3873 C CA . ILE B 1 228 ? 6.48 11.789 20.391 1 87.62 228 ILE B CA 1
ATOM 3874 C C . ILE B 1 228 ? 5.738 11.078 19.266 1 87.62 228 ILE B C 1
ATOM 3876 O O . ILE B 1 228 ? 4.906 10.203 19.516 1 87.62 228 ILE B O 1
ATOM 3880 N N . GLU B 1 229 ? 6.012 11.484 18.031 1 88.12 229 GLU B N 1
ATOM 3881 C CA . GLU B 1 229 ? 5.516 10.797 16.828 1 88.12 229 GLU B CA 1
ATOM 3882 C C . GLU B 1 229 ? 6.562 9.836 16.266 1 88.12 229 GLU B C 1
ATOM 3884 O O . GLU B 1 229 ? 7.691 10.242 15.984 1 88.12 229 GLU B O 1
ATOM 3889 N N . CYS B 1 230 ? 6.172 8.578 16.156 1 85.31 230 CYS B N 1
ATOM 3890 C CA . CYS B 1 230 ? 7.07 7.543 15.648 1 85.31 230 CYS B CA 1
ATOM 3891 C C . CYS B 1 230 ? 6.723 7.172 14.211 1 85.31 230 CYS B C 1
ATOM 3893 O O . CYS B 1 230 ? 5.637 6.652 13.945 1 85.31 230 CYS B O 1
ATOM 3895 N N . LYS B 1 231 ? 7.602 7.484 13.273 1 81.81 231 LYS B N 1
ATOM 3896 C CA . LYS B 1 231 ? 7.355 7.168 11.867 1 81.81 231 LYS B CA 1
ATOM 3897 C C . LYS B 1 231 ? 8.453 6.273 11.297 1 81.81 231 LYS B C 1
ATOM 3899 O O . LYS B 1 231 ? 9.633 6.457 11.609 1 81.81 231 LYS B O 1
ATOM 3904 N N . VAL B 1 232 ? 8.008 5.273 10.578 1 76.75 232 VAL B N 1
ATOM 3905 C CA . VAL B 1 232 ? 8.938 4.375 9.906 1 76.75 232 VAL B CA 1
ATOM 3906 C C . VAL B 1 232 ? 8.992 4.703 8.422 1 76.75 232 VAL B C 1
ATOM 3908 O O . VAL B 1 232 ? 7.957 4.965 7.801 1 76.75 232 VAL B O 1
ATOM 3911 N N . SER B 1 233 ? 10.25 4.812 7.906 1 74.19 233 SER B N 1
ATOM 3912 C CA . SER B 1 233 ? 10.398 5.047 6.473 1 74.19 233 SER B CA 1
ATOM 3913 C C . SER B 1 233 ? 11.508 4.176 5.883 1 74.19 233 SER B C 1
ATOM 3915 O O . SER B 1 233 ? 12.469 3.834 6.574 1 74.19 233 SER B O 1
ATOM 3917 N N . ASN B 1 234 ? 11.305 3.781 4.613 1 68.38 234 ASN B N 1
ATOM 3918 C CA . ASN B 1 234 ? 12.305 2.98 3.918 1 68.38 234 ASN B CA 1
ATOM 3919 C C . ASN B 1 234 ? 13.102 3.82 2.926 1 68.38 234 ASN B C 1
ATOM 3921 O O . ASN B 1 234 ? 14.016 3.316 2.271 1 68.38 234 ASN B O 1
ATOM 3925 N N . SER B 1 235 ? 12.719 5.039 2.814 1 70.19 235 SER B N 1
ATOM 3926 C CA . SER B 1 235 ? 13.438 5.887 1.871 1 70.19 235 SER B CA 1
ATOM 3927 C C . SER B 1 235 ? 13.586 7.309 2.408 1 70.19 235 SER B C 1
ATOM 3929 O O . SER B 1 235 ? 12.789 7.75 3.238 1 70.19 235 SER B O 1
ATOM 3931 N N . SER B 1 236 ? 14.578 7.953 1.895 1 68.81 236 SER B N 1
ATOM 3932 C CA . SER B 1 236 ? 14.859 9.32 2.316 1 68.81 236 SER B CA 1
ATOM 3933 C C . SER B 1 236 ? 13.734 10.266 1.922 1 68.81 236 SER B C 1
ATOM 3935 O O . SER B 1 236 ? 13.312 11.109 2.719 1 68.81 236 SER B O 1
ATOM 3937 N N . THR B 1 237 ? 13.289 10.109 0.759 1 66.19 237 THR B N 1
ATOM 3938 C CA . THR B 1 237 ? 12.25 11 0.251 1 66.19 237 THR B CA 1
ATOM 3939 C C . THR B 1 237 ? 10.969 10.852 1.061 1 66.19 237 THR B C 1
ATOM 3941 O O . THR B 1 237 ? 10.375 11.844 1.482 1 66.19 237 THR B O 1
ATOM 3944 N N . ASN B 1 238 ? 10.656 9.656 1.375 1 71.94 238 ASN B N 1
ATOM 3945 C CA . ASN B 1 238 ? 9.414 9.406 2.107 1 71.94 238 ASN B CA 1
ATOM 3946 C C . ASN B 1 238 ? 9.539 9.828 3.57 1 71.94 238 ASN B C 1
ATOM 3948 O O . ASN B 1 238 ? 8.547 10.234 4.188 1 71.94 238 ASN B O 1
ATOM 3952 N N . SER B 1 239 ? 10.75 9.742 4.008 1 72.69 239 SER B N 1
ATOM 3953 C CA . SER B 1 239 ? 10.969 10.141 5.395 1 72.69 239 SER B CA 1
ATOM 3954 C C . SER B 1 239 ? 10.664 11.625 5.594 1 72.69 239 SER B C 1
ATOM 3956 O O . SER B 1 239 ? 10 12 6.566 1 72.69 239 SER B O 1
ATOM 3958 N N . VAL B 1 240 ? 11.125 12.406 4.633 1 72.31 240 VAL B N 1
ATOM 3959 C CA . VAL B 1 240 ? 10.938 13.852 4.734 1 72.31 240 VAL B CA 1
ATOM 3960 C C . VAL B 1 240 ? 9.453 14.188 4.605 1 72.31 240 VAL B C 1
ATOM 3962 O O . VAL B 1 240 ? 8.922 14.977 5.387 1 72.31 240 VAL B O 1
ATOM 3965 N N . LYS B 1 241 ? 8.82 13.578 3.715 1 72.44 241 LYS B N 1
ATOM 3966 C CA . LYS B 1 241 ? 7.406 13.844 3.461 1 72.44 241 LYS B CA 1
ATOM 3967 C C . LYS B 1 241 ? 6.547 13.445 4.656 1 72.44 241 LYS B C 1
ATOM 3969 O O . LYS B 1 241 ? 5.68 14.211 5.086 1 72.44 241 LYS B O 1
ATOM 3974 N N . ARG B 1 242 ? 6.867 12.367 5.23 1 75.06 242 ARG B N 1
ATOM 3975 C CA . ARG B 1 242 ? 6.059 11.844 6.324 1 75.06 242 ARG B CA 1
ATOM 3976 C C . ARG B 1 242 ? 6.281 12.641 7.602 1 75.06 242 ARG B C 1
ATOM 3978 O O . ARG B 1 242 ? 5.34 12.898 8.352 1 75.06 242 ARG B O 1
ATOM 3985 N N . LEU B 1 243 ? 7.48 13.031 7.723 1 74 243 LEU B N 1
ATOM 3986 C CA . LEU B 1 243 ? 7.785 13.844 8.898 1 74 243 LEU B CA 1
ATOM 3987 C C . LEU B 1 243 ? 7.078 15.188 8.828 1 74 243 LEU B C 1
ATOM 3989 O O . LEU B 1 243 ? 6.5 15.648 9.812 1 74 243 LEU B O 1
ATOM 3993 N N . ASN B 1 244 ? 7.066 15.68 7.688 1 71.12 244 ASN B N 1
ATOM 3994 C CA . ASN B 1 244 ? 6.5 17.016 7.523 1 71.12 244 ASN B CA 1
ATOM 3995 C C . ASN B 1 244 ? 4.973 16.984 7.508 1 71.12 244 ASN B C 1
ATOM 3997 O O . ASN B 1 244 ? 4.32 17.859 8.078 1 71.12 244 ASN B O 1
ATOM 4001 N N . ASN B 1 245 ? 4.465 15.953 6.988 1 74 245 ASN B N 1
ATOM 4002 C CA . ASN B 1 245 ? 3.02 15.914 6.785 1 74 245 ASN B CA 1
ATOM 4003 C C . ASN B 1 245 ? 2.297 15.344 8.008 1 74 245 ASN B C 1
ATOM 4005 O O . ASN B 1 245 ? 1.147 15.703 8.273 1 74 245 ASN B O 1
ATOM 4009 N N . ASP B 1 246 ? 3.035 14.562 8.75 1 75.38 246 ASP B N 1
ATOM 4010 C CA . ASP B 1 246 ? 2.348 13.922 9.859 1 75.38 246 ASP B CA 1
ATOM 4011 C C . ASP B 1 246 ? 2.814 14.492 11.195 1 75.38 246 ASP B C 1
ATOM 4013 O O . ASP B 1 246 ? 2.012 15.031 11.961 1 75.38 246 ASP B O 1
ATOM 4017 N N . ALA B 1 247 ? 4.062 14.484 11.367 1 74.69 247 ALA B N 1
ATOM 4018 C CA . ALA B 1 247 ? 4.586 14.867 12.672 1 74.69 247 ALA B CA 1
ATOM 4019 C C . ALA B 1 247 ? 4.523 16.375 12.867 1 74.69 247 ALA B C 1
ATOM 4021 O O . ALA B 1 247 ? 4.066 16.859 13.906 1 74.69 247 ALA B O 1
ATOM 4022 N N . ALA B 1 248 ? 4.953 17.109 11.906 1 73.62 248 ALA B N 1
ATOM 4023 C CA . ALA B 1 248 ? 5.008 18.562 12.039 1 73.62 248 ALA B CA 1
ATOM 4024 C C . ALA B 1 248 ? 3.607 19.156 12.164 1 73.62 248 ALA B C 1
ATOM 4026 O O . ALA B 1 248 ? 3.396 20.109 12.914 1 73.62 248 ALA B O 1
ATOM 4027 N N . VAL B 1 249 ? 2.744 18.594 11.531 1 73.88 249 VAL B N 1
ATOM 4028 C CA . VAL B 1 249 ? 1.371 19.094 11.547 1 73.88 249 VAL B CA 1
ATOM 4029 C C . VAL B 1 249 ? 0.763 18.891 12.93 1 73.88 249 VAL B C 1
ATOM 4031 O O . VAL B 1 249 ? 0.127 19.797 13.469 1 73.88 249 VAL B O 1
ATOM 4034 N N . LYS B 1 250 ? 0.95 17.781 13.383 1 79.31 250 LYS B N 1
ATOM 4035 C CA . LYS B 1 250 ? 0.407 17.5 14.711 1 79.31 250 LYS B CA 1
ATOM 4036 C C . LYS B 1 250 ? 1.012 18.406 15.766 1 79.31 250 LYS B C 1
ATOM 4038 O O . LYS B 1 250 ? 0.32 18.844 16.688 1 79.31 250 LYS B O 1
ATOM 4043 N N . ALA B 1 251 ? 2.258 18.656 15.562 1 78.81 251 ALA B N 1
ATOM 4044 C CA . ALA B 1 251 ? 2.936 19.562 16.484 1 78.81 251 ALA B CA 1
ATOM 4045 C C . ALA B 1 251 ? 2.25 20.938 16.516 1 78.81 251 ALA B C 1
ATOM 4047 O O . ALA B 1 251 ? 2.053 21.5 17.594 1 78.81 251 ALA B O 1
ATOM 4048 N N . GLU B 1 252 ? 1.857 21.422 15.398 1 76.06 252 GLU B N 1
ATOM 4049 C CA . GLU B 1 252 ? 1.185 22.719 15.328 1 76.06 252 GLU B CA 1
ATOM 4050 C C . GLU B 1 252 ? -0.154 22.672 16.062 1 76.06 252 GLU B C 1
ATOM 4052 O O . GLU B 1 252 ? -0.517 23.641 16.75 1 76.06 252 GLU B O 1
ATOM 4057 N N . TYR B 1 253 ? -0.791 21.656 15.969 1 79.81 253 TYR B N 1
ATOM 4058 C CA . TYR B 1 253 ? -2.066 21.516 16.656 1 79.81 253 TYR B CA 1
ATOM 4059 C C . TYR B 1 253 ? -1.869 21.484 18.172 1 79.81 253 TYR B C 1
ATOM 4061 O O . TYR B 1 253 ? -2.59 22.156 18.906 1 79.81 253 TYR B O 1
ATOM 4069 N N . TRP B 1 254 ? -0.943 20.703 18.578 1 83.62 254 TRP B N 1
ATOM 4070 C CA . TRP B 1 254 ? -0.702 20.578 20.016 1 83.62 254 TRP B CA 1
ATOM 4071 C C . TRP B 1 254 ? -0.271 21.922 20.609 1 83.62 254 TRP B C 1
ATOM 4073 O O . TRP B 1 254 ? -0.712 22.297 21.703 1 83.62 254 TRP B O 1
ATOM 4083 N N . ILE B 1 255 ? 0.503 22.625 19.859 1 80.94 255 ILE B N 1
ATOM 4084 C CA . ILE B 1 255 ? 0.974 23.922 20.328 1 80.94 255 ILE B CA 1
ATOM 4085 C C . ILE B 1 255 ? -0.196 24.906 20.391 1 80.94 255 ILE B C 1
ATOM 4087 O O . ILE B 1 255 ? -0.317 25.672 21.344 1 80.94 255 ILE B O 1
ATOM 4091 N N . LYS B 1 256 ? -1.01 24.859 19.406 1 79 256 LYS B N 1
ATOM 4092 C CA . LYS B 1 256 ? -2.186 25.719 19.359 1 79 256 LYS B CA 1
ATOM 4093 C C . LYS B 1 256 ? -3.131 25.422 20.516 1 79 256 LYS B C 1
ATOM 4095 O O . LYS B 1 256 ? -3.703 26.328 21.125 1 79 256 LYS B O 1
ATOM 4100 N N . GLN B 1 257 ? -3.227 24.203 20.938 1 82.38 257 GLN B N 1
ATOM 4101 C CA . GLN B 1 257 ? -4.207 23.797 21.938 1 82.38 257 GLN B CA 1
ATOM 4102 C C . GLN B 1 257 ? -3.656 23.953 23.344 1 82.38 257 GLN B C 1
ATOM 4104 O O . GLN B 1 257 ? -4.391 24.328 24.266 1 82.38 257 GLN B O 1
ATOM 4109 N N . PHE B 1 258 ? -2.377 23.656 23.469 1 85.94 258 PHE B N 1
ATOM 4110 C CA . PHE B 1 258 ? -1.841 23.594 24.828 1 85.94 258 PHE B CA 1
ATOM 4111 C C . PHE B 1 258 ? -0.836 24.703 25.062 1 85.94 258 PHE B C 1
ATOM 4113 O O . PHE B 1 258 ? -0.485 25 26.219 1 85.94 258 PHE B O 1
ATOM 4120 N N . GLY B 1 259 ? -0.428 25.297 24 1 77.81 259 GLY B N 1
ATOM 4121 C CA . GLY B 1 259 ? 0.537 26.375 24.141 1 77.81 259 GLY B CA 1
ATOM 4122 C C . GLY B 1 259 ? 1.976 25.891 24.109 1 77.81 259 GLY B C 1
ATOM 4123 O O . GLY B 1 259 ? 2.268 24.766 24.531 1 77.81 259 GLY B O 1
ATOM 4124 N N . THR B 1 260 ? 2.844 26.75 23.75 1 73.81 260 THR B N 1
ATOM 4125 C CA . THR B 1 260 ? 4.262 26.438 23.625 1 73.81 260 THR B CA 1
ATOM 4126 C C . THR B 1 260 ? 4.891 26.203 25 1 73.81 260 THR B C 1
ATOM 4128 O O . THR B 1 260 ? 5.918 25.531 25.109 1 73.81 260 THR B O 1
ATOM 4131 N N . ALA B 1 261 ? 4.234 26.672 25.953 1 68.12 261 ALA B N 1
ATOM 4132 C CA . ALA B 1 261 ? 4.77 26.562 27.312 1 68.12 261 ALA B CA 1
ATOM 4133 C C . ALA B 1 261 ? 4.43 25.219 27.938 1 68.12 261 ALA B C 1
ATOM 4135 O O . ALA B 1 261 ? 5.035 24.812 28.922 1 68.12 261 ALA B O 1
ATOM 4136 N N . GLN B 1 262 ? 3.527 24.5 27.266 1 72.19 262 GLN B N 1
ATOM 4137 C CA . GLN B 1 262 ? 2.98 23.328 27.953 1 72.19 262 GLN B CA 1
ATOM 4138 C C . GLN B 1 262 ? 3.309 22.047 27.203 1 72.19 262 GLN B C 1
ATOM 4140 O O . GLN B 1 262 ? 3.25 20.953 27.781 1 72.19 262 GLN B O 1
ATOM 4145 N N . VAL B 1 263 ? 3.58 22.156 25.938 1 70.88 263 VAL B N 1
ATOM 4146 C CA . VAL B 1 263 ? 3.752 20.922 25.172 1 70.88 263 VAL B CA 1
ATOM 4147 C C . VAL B 1 263 ? 5.02 21.031 24.328 1 70.88 263 VAL B C 1
ATOM 4149 O O . VAL B 1 263 ? 5.301 22.078 23.734 1 70.88 263 VAL B O 1
ATOM 4152 N N . VAL B 1 264 ? 5.871 20 24.406 1 67.75 264 VAL B N 1
ATOM 4153 C CA . VAL B 1 264 ? 7.055 19.875 23.562 1 67.75 264 VAL B CA 1
ATOM 4154 C C . VAL B 1 264 ? 6.832 18.766 22.531 1 67.75 264 VAL B C 1
ATOM 4156 O O . VAL B 1 264 ? 7.008 17.578 22.844 1 67.75 264 VAL B O 1
ATOM 4159 N N . PRO B 1 265 ? 6.391 19.172 21.328 1 62.44 265 PRO B N 1
ATOM 4160 C CA . PRO B 1 265 ? 6.262 18.141 20.297 1 62.44 265 PRO B CA 1
ATOM 4161 C C . PRO B 1 265 ? 7.609 17.562 19.859 1 62.44 265 PRO B C 1
ATOM 4163 O O . PRO B 1 265 ? 8.594 18.312 19.781 1 62.44 265 PRO B O 1
ATOM 4166 N N . SER B 1 266 ? 7.824 16.328 19.859 1 58.19 266 SER B N 1
ATOM 4167 C CA . SER B 1 266 ? 9.047 15.664 19.422 1 58.19 266 SER B CA 1
ATOM 4168 C C . SER B 1 266 ? 8.734 14.586 18.391 1 58.19 266 SER B C 1
ATOM 4170 O O . SER B 1 266 ? 7.605 14.102 18.297 1 58.19 266 SER B O 1
ATOM 4172 N N . ARG B 1 267 ? 9.688 14.469 17.469 1 60.31 267 ARG B N 1
ATOM 4173 C CA . ARG B 1 267 ? 9.539 13.461 16.422 1 60.31 267 ARG B CA 1
ATOM 4174 C C . ARG B 1 267 ? 10.648 12.422 16.516 1 60.31 267 ARG B C 1
ATOM 4176 O O . ARG B 1 267 ? 11.789 12.75 16.828 1 60.31 267 ARG B O 1
ATOM 4183 N N . SER B 1 268 ? 10.242 11.195 16.5 1 52.47 268 SER B N 1
ATOM 4184 C CA . SER B 1 268 ? 11.203 10.117 16.328 1 52.47 268 SER B CA 1
ATOM 4185 C C . SER B 1 268 ? 11.078 9.477 14.953 1 52.47 268 SER B C 1
ATOM 4187 O O . SER B 1 268 ? 9.977 9.188 14.5 1 52.47 268 SER B O 1
ATOM 4189 N N . LEU B 1 269 ? 12 9.727 14.141 1 48.12 269 LEU B N 1
ATOM 4190 C CA . LEU B 1 269 ? 12.078 9.055 12.852 1 48.12 269 LEU B CA 1
ATOM 4191 C C . LEU B 1 269 ? 12.953 7.805 12.945 1 48.12 269 LEU B C 1
ATOM 4193 O O . LEU B 1 269 ? 14.078 7.863 13.445 1 48.12 269 LEU B O 1
ATOM 4197 N N . VAL B 1 270 ? 12.281 6.73 13.008 1 46.56 270 VAL B N 1
ATOM 4198 C CA . VAL B 1 270 ? 13.102 5.531 12.883 1 46.56 270 VAL B CA 1
ATOM 4199 C C . VAL B 1 270 ? 13.086 5.039 11.438 1 46.56 270 VAL B C 1
ATOM 4201 O O . VAL B 1 270 ? 12.016 4.902 10.836 1 46.56 270 VAL B O 1
ATOM 4204 N N . SER B 1 271 ? 13.742 5.523 10.695 1 43.56 271 SER B N 1
ATOM 4205 C CA . SER B 1 271 ? 13.914 4.734 9.484 1 43.56 271 SER B CA 1
ATOM 4206 C C . SER B 1 271 ? 14.031 3.246 9.805 1 43.56 271 SER B C 1
ATOM 4208 O O . SER B 1 271 ? 14.469 2.877 10.898 1 43.56 271 SER B O 1
ATOM 4210 N N . SER B 1 272 ? 12.984 2.254 9.445 1 34.34 272 SER B N 1
ATOM 4211 C CA . SER B 1 272 ? 13.734 1.01 9.539 1 34.34 272 SER B CA 1
ATOM 4212 C C . SER B 1 272 ? 15.234 1.264 9.43 1 34.34 272 SER B C 1
ATOM 4214 O O . SER B 1 272 ? 15.961 0.478 8.812 1 34.34 272 SER B O 1
ATOM 4216 N N . ARG B 1 273 ? 15.617 2.346 9.258 1 23.84 273 ARG B N 1
ATOM 4217 C CA . ARG B 1 273 ? 17.047 2.619 9.438 1 23.84 273 ARG B CA 1
ATOM 4218 C C . ARG B 1 273 ? 17.406 2.615 10.922 1 23.84 273 ARG B C 1
ATOM 4220 O O . ARG B 1 273 ? 16.578 2.898 11.773 1 23.84 273 ARG B O 1
ATOM 4227 N N . TYR B 1 274 ? 18.594 2.52 11.547 1 24.48 274 TYR B N 1
ATOM 4228 C CA . TYR B 1 274 ? 19.344 2.92 12.742 1 24.48 274 TYR B CA 1
ATOM 4229 C C . TYR B 1 274 ? 19.141 4.402 13.031 1 24.48 274 TYR B C 1
ATOM 4231 O O . TYR B 1 274 ? 19.125 5.227 12.109 1 24.48 274 TYR B O 1
#

pLDDT: mean 84.99, std 12.62, range [23.84, 98.56]

Foldseek 3Di:
DPPDPDDDDPVRVVVQQVQFVVLVVVVVVVCVVVLVVLLVVLLVLVVVLCVLQVNVFVVSPDLQSLLVNLVVVSLQLLQVQFVNRDDLVRLCVQLVHPHPRSVVLSPPSVSSCSSNVVSVVGGDCVLPVCNVVGDHDDPVSSVSSSNVSSSNRSVVVVVVVVQVCQQVVQLVVVVVVLVVVVAAEDEEDADQALVPADDPSYKYAWYHQRPDIAGMWDQDPVRAIEGEHEDEDQDDVVLVVCCVPPQVVVVVVNCVRHNPVHYHYYYDYNHNTD/DPPDPDDDDPVRVVVLQVQLVVLLVVVVVVCVVVLVVLLVVLLVLVVVLCVLQVNVAVVSPDLLSLLVNLVVVSLQLLQVQFVNRDDLVRLCVQLVHPHPRSVVCSPPSVSSCSSNVVSVVGGDCVLPVCNVVGDHDDPVSSVSSSNVSSSNRSVVVVVVVVQVCQQVVQLVVVVVVLVVVVAAEDEEDADQALVPADDPSYKYAWYHQRPDIAGMWDQDPVRAIEGEHEDEDQDDVVLVVCCVPPQVVVVVVNCVRHNPVHYHYYYDYSHNGD

Radius of gyration: 26.65 Å; Cα contacts (8 Å, |Δi|>4): 845; chains: 2; bounding box: 60×72×59 Å

InterPro domains:
  IPR019072 Restriction endonuclease, type II, XamI-like [PF09572] (74-266)